Protein AF-A0A8J8J7H4-F1 (afdb_monomer_lite)

Radius of gyration: 26.04 Å; chains: 1; bounding box: 60×72×66 Å

Foldseek 3Di:
DDWDDDPFWIWDAPDPVQRQTQWIDTPPPVDDTGGDGDRPCVVPVDDDDDDFKDKDWDADDDDDDGDTDIDIAAAPVCVVVVLVVVVVVVVVVVVVPDPDPPPDDDDFKDKAKWFFAPVLQVLLLVLVVLVCFFFFDDWDWDWDCDPPDNVCRDGQKTWTWGAAPNKTKIWMKHADPPADPPDPDPNNTIMTMIMIGDDPPDDPVNVVVSVLVSLLVNQLSCVSSVGPVRIDDDVNRPRPRDFNDPLQNCSSQPALVNVCVLPVVLDDDPLLSVVSRSLNRGKQKLVNLCVSCVVVVHHSVVSVVSLVSCVVVQQWDWDDDPHMIIIGGHRDPPPPDPPPVLVVLQVVCCVPQVDGDDSLLSLLQVVLLRPLFFLVSSCVVVVHDSVVSVVSLVVCVVSVQWDWDDDDPTITIHGPDRD

pLDDT: mean 71.47, std 20.54, range [22.83, 97.12]

Structure (mmCIF, N/CA/C/O backbone):
data_AF-A0A8J8J7H4-F1
#
_entry.id   AF-A0A8J8J7H4-F1
#
loop_
_atom_site.group_PDB
_atom_site.id
_atom_site.type_symbol
_atom_site.label_atom_id
_atom_site.label_alt_id
_atom_site.label_comp_id
_atom_site.label_asym_id
_atom_site.label_entity_id
_atom_site.label_seq_id
_atom_site.pdbx_PDB_ins_code
_atom_site.Cartn_x
_atom_site.Cartn_y
_atom_site.Cartn_z
_atom_site.occupancy
_atom_site.B_iso_or_equiv
_atom_site.auth_seq_id
_atom_site.auth_comp_id
_atom_site.auth_asym_id
_atom_site.auth_atom_id
_atom_site.pdbx_PDB_model_num
ATOM 1 N N . MET A 1 1 ? -20.945 27.947 26.197 1.00 48.03 1 MET A N 1
ATOM 2 C CA . MET A 1 1 ? -19.488 28.148 26.385 1.00 48.03 1 MET A CA 1
ATOM 3 C C . MET A 1 1 ? -19.250 29.148 27.516 1.00 48.03 1 MET A C 1
ATOM 5 O O . MET A 1 1 ? -19.997 30.115 27.597 1.00 48.03 1 MET A O 1
ATOM 9 N N . LYS A 1 2 ? -18.273 28.926 28.411 1.00 40.16 2 LYS A N 1
ATOM 10 C CA . LYS A 1 2 ? -17.954 29.865 29.512 1.00 40.16 2 LYS A CA 1
ATOM 11 C C . LYS A 1 2 ? -16.448 30.134 29.540 1.00 40.16 2 LYS A C 1
ATOM 13 O O . LYS A 1 2 ? -15.663 29.190 29.526 1.00 40.16 2 LYS A O 1
ATOM 18 N N . VAL A 1 3 ? -16.054 31.405 29.573 1.00 42.56 3 VAL A N 1
ATOM 19 C CA . VAL A 1 3 ? -14.64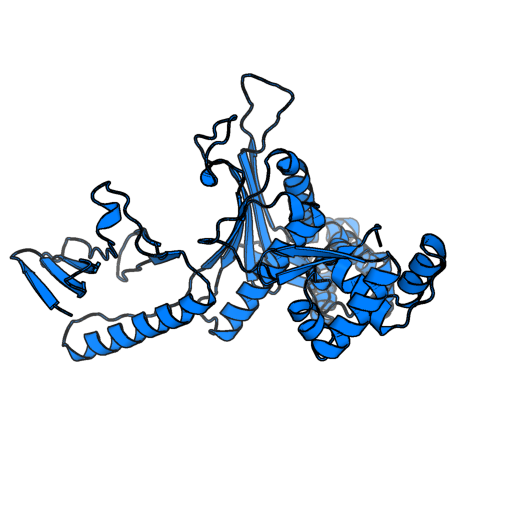9 31.827 29.680 1.00 42.56 3 VAL A CA 1
ATOM 20 C C . VAL A 1 3 ? -14.350 32.093 31.150 1.00 42.56 3 VAL A C 1
ATOM 22 O O . VAL A 1 3 ? -15.097 32.814 31.811 1.00 42.56 3 VAL A O 1
ATOM 25 N N . LYS A 1 4 ? -13.282 31.493 31.684 1.00 48.19 4 LYS A N 1
ATOM 26 C CA . LYS A 1 4 ? -12.795 31.791 33.037 1.00 48.19 4 LYS A CA 1
ATOM 27 C C . LYS A 1 4 ? -11.405 32.390 32.920 1.00 48.19 4 LYS A C 1
ATOM 29 O O . LYS A 1 4 ? -10.542 31.830 32.251 1.00 48.19 4 LYS A O 1
ATOM 34 N N . LYS A 1 5 ? -11.185 33.515 33.586 1.00 49.41 5 LYS A N 1
ATOM 35 C CA . LYS A 1 5 ? -9.886 34.180 33.661 1.00 49.41 5 LYS A CA 1
ATOM 36 C C . LYS A 1 5 ? -9.379 34.080 35.092 1.00 49.41 5 LYS A C 1
ATOM 38 O O . LYS A 1 5 ? -10.152 34.262 36.031 1.00 49.41 5 LYS A O 1
ATOM 43 N N . ASN A 1 6 ? -8.104 33.763 35.262 1.00 61.62 6 ASN A N 1
ATOM 44 C CA . ASN A 1 6 ? -7.393 34.074 36.498 1.00 61.62 6 ASN A CA 1
ATOM 45 C C . ASN A 1 6 ? -6.259 35.062 36.181 1.00 61.62 6 ASN A C 1
ATOM 47 O O . ASN A 1 6 ? -6.114 35.492 35.035 1.00 61.62 6 ASN A O 1
ATOM 51 N N . LYS A 1 7 ? -5.476 35.447 37.194 1.00 50.06 7 LYS A N 1
ATOM 52 C CA . LYS A 1 7 ? -4.425 36.468 37.048 1.00 50.06 7 LYS A CA 1
ATOM 53 C C . LYS A 1 7 ? -3.351 36.112 36.007 1.00 50.06 7 LYS A C 1
ATOM 55 O O . LYS A 1 7 ? -2.712 37.013 35.485 1.00 50.06 7 LYS A O 1
ATOM 60 N N . GLU A 1 8 ? -3.182 34.835 35.662 1.00 46.81 8 GLU A N 1
ATOM 61 C CA . GLU A 1 8 ? -2.065 34.365 34.829 1.00 46.81 8 GLU A CA 1
ATOM 62 C C . GLU A 1 8 ? -2.492 33.647 33.542 1.00 46.81 8 GLU A C 1
ATOM 64 O O . GLU A 1 8 ? -1.661 33.333 32.688 1.00 46.81 8 GLU A O 1
ATOM 69 N N . SER A 1 9 ? -3.766 33.292 33.394 1.00 48.88 9 SER A N 1
ATOM 70 C CA . SER A 1 9 ? -4.235 32.444 32.300 1.00 48.88 9 SER A CA 1
ATOM 71 C C . SER A 1 9 ? -5.705 32.680 31.982 1.00 48.88 9 SER A C 1
ATOM 73 O O . SER A 1 9 ? -6.533 32.959 32.855 1.00 48.88 9 SER A O 1
ATOM 75 N N . VAL A 1 10 ? -6.035 32.487 30.710 1.00 49.66 10 VAL A N 1
ATOM 76 C CA . VAL A 1 10 ? -7.415 32.425 30.231 1.00 49.66 10 VAL A CA 1
ATOM 77 C C . VAL A 1 10 ? -7.734 30.984 29.862 1.00 49.66 10 VAL A C 1
ATOM 79 O O . VAL A 1 10 ? -6.949 30.300 29.200 1.00 49.66 10 VAL A O 1
ATOM 82 N N . PHE A 1 11 ? -8.893 30.531 30.326 1.00 50.81 11 PHE A N 1
ATOM 83 C CA . PHE A 1 11 ? -9.411 29.191 30.116 1.00 50.81 11 PHE A CA 1
ATOM 84 C C . PHE A 1 11 ? -10.702 29.280 29.317 1.00 50.81 11 PHE A C 1
ATOM 86 O O . PHE A 1 11 ? -11.638 29.987 29.712 1.00 50.81 11 PHE A O 1
ATOM 93 N N . VAL A 1 12 ? -10.767 28.522 28.226 1.00 50.28 12 VAL A N 1
ATOM 94 C CA . VAL A 1 12 ? -11.982 28.411 27.421 1.00 50.28 12 VAL A CA 1
ATOM 95 C C . VAL A 1 12 ? -12.549 27.004 27.545 1.00 50.28 12 VAL A C 1
ATOM 97 O O . VAL A 1 12 ? -11.852 26.022 27.284 1.00 50.28 12 VAL A O 1
ATOM 100 N N . PHE A 1 13 ? -13.804 26.917 27.994 1.00 45.44 13 PHE A N 1
ATOM 101 C CA . PHE A 1 13 ? -14.497 25.657 28.253 1.00 45.44 13 PHE A CA 1
ATOM 102 C C . PHE A 1 13 ? -15.661 25.463 27.287 1.00 45.44 13 PHE A C 1
ATOM 104 O O . PHE A 1 13 ? -16.571 26.301 27.233 1.00 45.44 13 PHE A O 1
ATOM 111 N N . VAL A 1 14 ? -15.675 24.319 26.603 1.00 43.44 14 VAL A N 1
ATOM 112 C CA . VAL A 1 14 ? -16.756 23.929 25.682 1.00 43.44 14 VAL A CA 1
ATOM 113 C C . VAL A 1 14 ? -18.017 23.582 26.471 1.00 43.44 14 VAL A C 1
ATOM 115 O O . VAL A 1 14 ? -19.106 24.052 26.146 1.00 43.44 14 VAL A O 1
ATOM 118 N N . ASN A 1 15 ? -17.867 22.844 27.577 1.00 43.16 15 ASN A N 1
ATOM 119 C CA . ASN A 1 15 ? -18.976 22.428 28.430 1.00 43.16 15 ASN A CA 1
ATOM 120 C C . ASN A 1 15 ? -18.564 22.403 29.913 1.00 43.16 15 ASN A C 1
ATOM 122 O O . ASN A 1 15 ? -17.564 21.787 30.271 1.00 43.16 15 ASN A O 1
ATOM 126 N N . ARG A 1 16 ? -19.336 23.069 30.786 1.00 36.34 16 ARG A N 1
ATOM 127 C CA . ARG A 1 16 ? -19.045 23.177 32.230 1.00 36.34 16 ARG A CA 1
ATOM 128 C C . ARG A 1 16 ? -19.425 21.913 33.017 1.00 36.34 16 ARG A C 1
ATOM 130 O O . ARG A 1 16 ? -18.872 21.710 34.088 1.00 36.34 16 ARG A O 1
ATOM 137 N N . LYS A 1 17 ? -20.346 21.090 32.495 1.00 37.81 17 LYS A N 1
ATOM 138 C CA . LYS A 1 17 ? -20.783 19.826 33.114 1.00 37.81 17 LYS A CA 1
ATOM 139 C C . LYS A 1 17 ? -19.742 18.713 32.935 1.00 37.81 17 LYS A C 1
ATOM 141 O O . LYS A 1 17 ? -19.569 17.911 33.839 1.00 37.81 17 LYS A O 1
ATOM 146 N N . TYR A 1 18 ? -19.019 18.730 31.812 1.00 36.81 18 TYR A N 1
ATOM 147 C CA . TYR A 1 18 ? -17.993 17.736 31.448 1.00 36.81 18 TYR A CA 1
ATOM 148 C C . TYR A 1 18 ? -16.562 18.303 31.456 1.00 36.81 18 TYR A C 1
ATOM 150 O O . TYR A 1 18 ? -15.631 17.652 31.010 1.00 36.81 18 TYR A O 1
ATOM 158 N N . SER A 1 19 ? -16.384 19.548 31.917 1.00 38.97 19 SER A N 1
ATOM 159 C CA . SER A 1 19 ? -15.086 20.226 32.083 1.00 38.97 19 SER A CA 1
ATOM 160 C C . SER A 1 19 ? -14.122 20.140 30.888 1.00 38.97 19 SER A C 1
ATOM 162 O O . SER A 1 19 ? -12.905 20.189 31.067 1.00 38.97 19 SER A O 1
ATOM 164 N N . ILE A 1 20 ? -14.661 20.098 29.665 1.00 40.75 20 ILE A N 1
ATOM 165 C CA . ILE A 1 20 ? -13.872 20.026 28.432 1.00 40.75 20 ILE A CA 1
ATOM 166 C C . ILE A 1 20 ? -13.156 21.362 28.233 1.00 40.75 20 ILE A C 1
ATOM 168 O O . ILE A 1 20 ? -13.754 22.363 27.813 1.00 40.75 20 ILE A O 1
ATOM 172 N N . MET A 1 21 ? -11.872 21.377 28.578 1.00 42.34 21 MET A N 1
ATOM 173 C CA . MET A 1 21 ? -10.971 22.498 28.333 1.00 42.34 21 MET A CA 1
ATOM 174 C C . MET A 1 21 ? -10.587 22.487 26.855 1.00 42.34 21 MET A C 1
ATOM 176 O O . MET A 1 21 ? -10.309 21.440 26.299 1.00 42.34 21 MET A O 1
ATOM 180 N N . MET A 1 22 ? -10.627 23.632 26.188 1.00 47.56 22 MET A N 1
ATOM 181 C CA . MET A 1 22 ? -10.229 23.737 24.785 1.00 47.56 22 MET A CA 1
ATOM 182 C C . MET A 1 22 ? -8.764 24.131 24.709 1.00 47.56 22 MET A C 1
ATOM 184 O O . MET A 1 22 ? -7.915 23.399 24.212 1.00 47.56 22 MET A O 1
ATOM 188 N N . PHE A 1 23 ? -8.444 25.273 25.305 1.00 46.53 23 PHE A N 1
ATOM 189 C CA . PHE A 1 23 ? -7.079 25.726 25.452 1.00 46.53 23 PHE A CA 1
ATOM 190 C C . PHE A 1 23 ? -6.897 26.583 26.693 1.00 46.53 23 PHE A C 1
ATOM 192 O O . PHE A 1 23 ? -7.827 27.218 27.195 1.00 46.53 23 PHE A O 1
ATOM 199 N N . ARG A 1 24 ? -5.654 26.582 27.169 1.00 46.22 24 ARG A N 1
ATOM 200 C CA . ARG A 1 24 ? -5.117 27.490 28.168 1.00 46.22 24 ARG A CA 1
ATOM 201 C C . ARG A 1 24 ? -4.037 28.316 27.486 1.00 46.22 24 ARG A C 1
ATOM 203 O O . ARG A 1 24 ? -3.015 27.770 27.072 1.00 46.22 24 ARG A O 1
ATOM 210 N N . TYR A 1 25 ? -4.220 29.626 27.414 1.00 47.03 25 TYR A N 1
ATOM 211 C CA . TYR A 1 25 ? -3.122 30.516 27.048 1.00 47.03 25 TYR A CA 1
ATOM 212 C C . TYR A 1 25 ? -2.691 31.338 28.256 1.00 47.03 25 TYR A C 1
ATOM 214 O O . TYR A 1 25 ? -3.509 31.771 29.074 1.00 47.03 25 TYR A O 1
ATOM 222 N N . SER A 1 26 ? -1.374 31.455 28.399 1.00 47.66 26 SER A N 1
ATOM 223 C CA . SER A 1 26 ? -0.741 32.267 29.427 1.00 47.66 26 SER A CA 1
ATOM 224 C C . SER A 1 26 ? -0.899 33.741 29.065 1.00 47.66 26 SER A C 1
ATOM 226 O O . SER A 1 26 ? -0.747 34.107 27.904 1.00 47.66 26 SER A O 1
ATOM 228 N N . LEU A 1 27 ? -1.185 34.585 30.058 1.00 48.84 27 LEU A N 1
ATOM 229 C CA . LEU A 1 27 ? -1.113 36.042 29.892 1.00 48.84 27 LEU A CA 1
ATOM 230 C C . LEU A 1 27 ? 0.340 36.547 29.913 1.00 48.84 27 LEU A C 1
ATOM 232 O O . LEU A 1 27 ? 0.618 37.649 29.452 1.00 48.84 27 LEU A O 1
ATOM 236 N N . ASN A 1 28 ? 1.271 35.733 30.417 1.00 47.34 28 ASN A N 1
ATOM 237 C CA . ASN A 1 28 ? 2.705 35.957 30.271 1.00 47.34 28 ASN A CA 1
ATOM 238 C C . ASN A 1 28 ? 3.139 35.511 28.861 1.00 47.34 28 ASN A C 1
ATOM 240 O O . ASN A 1 28 ? 3.013 34.323 28.541 1.00 47.34 28 ASN A O 1
ATOM 244 N N . LYS A 1 29 ? 3.623 36.475 28.061 1.00 42.38 29 LYS A N 1
ATOM 245 C CA . LYS A 1 29 ? 3.991 36.344 26.639 1.00 42.38 29 LYS A CA 1
ATOM 246 C C . LYS A 1 29 ? 5.173 35.398 26.385 1.00 42.38 29 LYS A C 1
ATOM 248 O O . LYS A 1 29 ? 5.274 34.861 25.288 1.00 42.38 29 LYS A O 1
ATOM 253 N N . ASP A 1 30 ? 5.987 35.122 27.401 1.00 39.78 30 ASP A N 1
ATOM 254 C CA . ASP A 1 30 ? 7.156 34.236 27.299 1.00 39.78 30 ASP A CA 1
ATOM 255 C C . ASP A 1 30 ? 6.811 32.766 27.580 1.00 39.78 30 ASP A C 1
ATOM 257 O O . ASP A 1 30 ? 7.657 31.874 27.488 1.00 39.78 30 ASP A O 1
ATOM 261 N N . LYS A 1 31 ? 5.553 32.479 27.940 1.00 35.41 31 LYS A N 1
ATOM 262 C CA . LYS A 1 31 ? 5.085 31.121 28.229 1.00 35.41 31 LYS A CA 1
ATOM 263 C C . LYS A 1 31 ? 4.239 30.580 27.072 1.00 35.41 31 LYS A C 1
ATOM 265 O O . LYS A 1 31 ? 3.327 31.256 26.599 1.00 35.41 31 LYS A O 1
ATOM 270 N N . PRO A 1 32 ? 4.470 29.326 26.644 1.00 35.31 32 PRO A N 1
ATOM 271 C CA . PRO A 1 32 ? 3.792 28.758 25.486 1.00 35.31 32 PRO A CA 1
ATOM 272 C C . PRO A 1 32 ? 2.288 28.605 25.724 1.00 35.31 32 PRO A C 1
ATOM 274 O O . PRO A 1 32 ? 1.855 28.207 26.809 1.00 35.31 32 PRO A O 1
ATOM 277 N N . VAL A 1 33 ? 1.496 28.817 24.673 1.00 36.56 33 VAL A N 1
ATOM 278 C CA . VAL A 1 33 ? 0.073 28.459 24.654 1.00 36.56 33 VAL A CA 1
ATOM 279 C C . VAL A 1 33 ? -0.060 26.938 24.762 1.00 36.56 33 VAL A C 1
ATOM 281 O O . VAL A 1 33 ? 0.607 26.181 24.055 1.00 36.56 33 VAL A O 1
ATOM 284 N N . ILE A 1 34 ? -0.897 26.472 25.688 1.00 36.41 34 ILE A N 1
ATOM 285 C CA . ILE A 1 34 ? -1.133 25.052 25.938 1.00 36.41 34 ILE A CA 1
ATOM 286 C C . ILE A 1 34 ? -2.594 24.748 25.611 1.00 36.41 34 ILE A C 1
ATOM 288 O O . ILE A 1 34 ? -3.489 24.950 26.428 1.00 36.41 34 ILE A O 1
ATOM 292 N N . ILE A 1 35 ? -2.843 24.213 24.420 1.00 38.66 35 ILE A N 1
ATOM 293 C CA . ILE A 1 35 ? -4.149 23.643 24.072 1.00 38.66 35 ILE A CA 1
ATOM 294 C C . ILE A 1 35 ? -4.233 22.258 24.720 1.00 38.66 35 ILE A C 1
ATOM 296 O O . ILE A 1 35 ? -3.290 21.477 24.608 1.00 38.66 35 ILE A O 1
ATOM 300 N N . ARG A 1 36 ? -5.300 21.990 25.480 1.00 35.72 36 ARG A N 1
ATOM 301 C CA . ARG A 1 36 ? -5.534 20.742 26.229 1.00 35.72 36 ARG A CA 1
ATOM 302 C C . ARG A 1 36 ? -7.020 20.436 26.191 1.00 35.72 36 ARG A C 1
ATOM 304 O O . ARG A 1 36 ? -7.745 20.995 26.998 1.00 35.72 36 ARG A O 1
ATOM 311 N N . PHE A 1 37 ? -7.414 19.530 25.302 1.00 38.38 37 PHE A N 1
ATOM 312 C CA . PHE A 1 37 ? -8.692 18.831 25.342 1.00 38.38 37 PHE A CA 1
ATOM 313 C C . PHE A 1 37 ? -8.572 17.740 26.397 1.00 38.38 37 PHE A C 1
ATOM 315 O O . PHE A 1 37 ? -7.975 16.696 26.157 1.00 38.38 37 PHE A O 1
ATOM 322 N N . LEU A 1 38 ? -9.031 18.049 27.605 1.00 32.66 38 LEU A N 1
ATOM 323 C CA . LEU A 1 38 ? -9.126 17.086 28.693 1.00 32.66 38 LEU A CA 1
ATOM 324 C C . LEU A 1 38 ? -10.594 16.715 28.846 1.00 32.66 38 LEU A C 1
ATOM 326 O O . LEU A 1 38 ? -11.408 17.588 29.141 1.00 32.66 38 LEU A O 1
ATOM 330 N N . ASP A 1 39 ? -10.903 15.437 28.663 1.00 33.41 39 ASP A N 1
ATOM 331 C CA . ASP A 1 39 ? -12.019 14.845 29.386 1.00 33.41 39 ASP A CA 1
ATOM 332 C C . ASP A 1 39 ? -11.537 14.564 30.820 1.00 33.41 39 ASP A C 1
ATOM 334 O O . ASP A 1 39 ? -10.428 14.055 31.034 1.00 33.41 39 ASP A O 1
ATOM 338 N N . THR A 1 40 ? -12.316 14.978 31.816 1.00 32.53 40 THR A N 1
ATOM 339 C CA . THR A 1 40 ? -11.938 14.925 33.236 1.00 32.53 40 THR A CA 1
ATOM 340 C C . THR A 1 40 ? -11.743 13.512 33.783 1.00 32.53 40 THR A C 1
ATOM 342 O O . THR A 1 40 ? -11.074 13.352 34.810 1.00 32.53 40 THR A O 1
ATOM 345 N N . ASP A 1 41 ? -12.209 12.485 33.079 1.00 33.03 41 ASP A N 1
ATOM 346 C CA . ASP A 1 41 ? -12.069 11.097 33.530 1.00 33.03 41 ASP A CA 1
ATOM 347 C C . ASP A 1 41 ? -10.641 10.551 33.366 1.00 33.03 41 ASP A C 1
ATOM 349 O O . ASP A 1 41 ? -10.241 9.612 34.056 1.00 33.03 41 ASP A O 1
ATOM 353 N N . PHE A 1 42 ? -9.807 11.192 32.537 1.00 30.48 42 PHE A N 1
ATOM 354 C CA . PHE A 1 42 ? -8.408 10.786 32.366 1.00 30.48 42 PHE A CA 1
ATOM 355 C C . PHE A 1 42 ? -7.482 11.335 33.467 1.00 30.48 42 PHE A C 1
ATOM 357 O O . PHE A 1 42 ? -6.431 10.761 33.743 1.00 30.48 42 PHE A O 1
ATOM 364 N N . ALA A 1 43 ? -7.862 12.440 34.121 1.00 29.78 43 ALA A N 1
ATOM 365 C CA . ALA A 1 43 ? -7.029 13.108 35.125 1.00 29.78 43 ALA A CA 1
ATOM 366 C C . ALA A 1 43 ? -7.229 12.577 36.556 1.00 29.78 43 ALA A C 1
ATOM 368 O O . ALA A 1 43 ? -6.415 12.873 37.428 1.00 29.78 43 ALA A O 1
ATOM 369 N N . THR A 1 44 ? -8.295 11.811 36.814 1.00 29.86 44 THR A N 1
ATOM 370 C CA . THR A 1 44 ? -8.695 11.418 38.180 1.00 29.86 44 THR A CA 1
ATOM 371 C C . THR A 1 44 ? -8.693 9.910 38.443 1.00 29.86 44 THR A C 1
ATOM 373 O O . THR A 1 44 ? -9.026 9.485 39.547 1.00 29.86 44 THR A O 1
ATOM 376 N N . GLY A 1 45 ? -8.283 9.079 37.476 1.00 31.45 45 GLY A N 1
ATOM 377 C CA . GLY A 1 45 ? -8.074 7.640 37.693 1.00 31.45 45 GLY A CA 1
ATOM 378 C C . GLY A 1 45 ? -9.335 6.832 38.029 1.00 31.45 45 GLY A C 1
ATOM 379 O O . GLY A 1 45 ? -9.224 5.663 38.390 1.00 31.45 45 GLY A O 1
ATOM 380 N N . LYS A 1 46 ? -10.537 7.404 37.899 1.00 25.03 46 LYS A N 1
ATOM 381 C CA . LYS A 1 46 ? -11.799 6.691 38.128 1.00 25.03 46 LYS A CA 1
ATOM 382 C C . LYS A 1 46 ? -12.482 6.405 36.796 1.00 25.03 46 LYS A C 1
ATOM 384 O O . LYS A 1 46 ? -13.174 7.247 36.242 1.00 25.03 46 LYS A O 1
ATOM 389 N N . ARG A 1 47 ? -12.290 5.177 36.301 1.00 32.97 47 ARG A N 1
ATOM 390 C CA . ARG A 1 47 ? -13.044 4.601 35.179 1.00 32.97 47 ARG A CA 1
ATOM 391 C C . ARG A 1 47 ? -14.535 4.574 35.529 1.00 32.97 47 ARG A C 1
ATOM 393 O O . ARG A 1 47 ? -14.967 3.698 36.274 1.00 32.97 47 ARG A O 1
ATOM 400 N N . LYS A 1 48 ? -15.323 5.476 34.950 1.00 22.83 48 LYS A N 1
ATOM 401 C CA . LYS A 1 48 ? -16.727 5.204 34.635 1.00 22.83 48 LYS A CA 1
ATOM 402 C C . LYS A 1 48 ? -17.011 5.690 33.221 1.00 22.83 48 LYS A C 1
ATOM 404 O O . LYS A 1 48 ? -16.768 6.833 32.880 1.00 22.83 48 LYS A O 1
ATOM 409 N N . SER A 1 49 ? -17.461 4.741 32.416 1.00 28.81 49 SER A N 1
ATOM 410 C CA . SER A 1 49 ? -17.836 4.841 31.013 1.00 28.81 49 SER A CA 1
ATOM 411 C C . SER A 1 49 ? -18.694 6.070 30.696 1.00 28.81 49 SER A C 1
ATOM 413 O O . SER A 1 49 ? -19.860 6.131 31.091 1.00 28.81 49 SER A O 1
ATOM 415 N N . ILE A 1 50 ? -18.139 6.980 29.901 1.00 26.91 50 ILE A N 1
ATOM 416 C CA . ILE A 1 50 ? -18.892 7.797 28.950 1.00 26.91 50 ILE A CA 1
ATOM 417 C C . ILE A 1 50 ? -18.351 7.453 27.560 1.00 26.91 50 ILE A C 1
ATOM 419 O O . ILE A 1 50 ? -17.147 7.317 27.348 1.00 26.91 50 ILE A O 1
ATOM 423 N N . GLU A 1 51 ? -19.276 7.223 26.641 1.00 29.48 51 GLU A N 1
ATOM 424 C CA . GLU A 1 51 ? -19.074 6.689 25.301 1.00 29.48 51 GLU A CA 1
ATOM 425 C C . GLU A 1 51 ? -18.041 7.481 24.464 1.00 29.48 51 GLU A C 1
ATOM 427 O O . GLU A 1 51 ? -18.304 8.543 23.905 1.00 29.48 51 GLU A O 1
ATOM 432 N N . ASN A 1 52 ? -16.864 6.865 24.331 1.00 32.66 52 ASN A N 1
ATOM 433 C CA . ASN A 1 52 ? -16.125 6.630 23.086 1.00 32.66 52 ASN A CA 1
ATOM 434 C C . ASN A 1 52 ? -15.651 7.829 22.251 1.00 32.66 52 ASN A C 1
ATOM 436 O O . ASN A 1 52 ? -15.854 7.829 21.040 1.00 32.66 52 ASN A O 1
ATOM 440 N N . ASN A 1 53 ? -14.936 8.795 22.836 1.00 33.31 53 ASN A N 1
ATOM 441 C CA . ASN A 1 53 ? -14.020 9.657 22.072 1.00 33.31 53 ASN A CA 1
ATOM 442 C C . ASN A 1 53 ? -12.815 10.063 22.935 1.00 33.31 53 ASN A C 1
ATOM 444 O O . ASN A 1 53 ? -12.973 10.789 23.911 1.00 33.31 53 ASN A O 1
ATOM 448 N N . VAL A 1 54 ? -11.601 9.643 22.564 1.00 33.94 54 VAL A N 1
ATOM 449 C CA . VAL A 1 54 ? -10.365 10.041 23.265 1.00 33.94 54 VAL A CA 1
ATOM 450 C C . VAL A 1 54 ? -9.580 11.014 22.387 1.00 33.94 54 VAL A C 1
ATOM 452 O O . VAL A 1 54 ? -9.235 10.695 21.250 1.00 33.94 54 VAL A O 1
ATOM 455 N N . ILE A 1 55 ? -9.276 12.203 22.914 1.00 34.28 55 ILE A N 1
ATOM 456 C CA . ILE A 1 55 ? -8.427 13.208 22.255 1.00 34.28 55 ILE A CA 1
ATOM 457 C C . ILE A 1 55 ? -7.109 13.315 23.022 1.00 34.28 55 ILE A C 1
ATOM 459 O O . ILE A 1 55 ? -7.103 13.508 24.233 1.00 34.28 55 ILE A O 1
ATOM 463 N N . THR A 1 56 ? -5.974 13.203 22.331 1.00 33.00 56 THR A N 1
ATOM 464 C CA . THR A 1 56 ? -4.634 13.361 22.927 1.00 33.00 56 THR A CA 1
ATOM 465 C C . THR A 1 56 ? -3.839 14.417 22.162 1.00 33.00 56 THR A C 1
ATOM 467 O O . THR A 1 56 ? -3.758 14.374 20.938 1.00 33.00 56 THR A O 1
ATOM 470 N N . ILE A 1 57 ? -3.219 15.372 22.859 1.00 34.88 57 ILE A N 1
ATOM 471 C CA . ILE A 1 57 ? -2.462 16.474 22.237 1.00 34.88 57 ILE A CA 1
ATOM 472 C C . ILE A 1 57 ? -0.969 16.294 22.495 1.00 34.88 57 ILE A C 1
ATOM 474 O O . ILE A 1 57 ? -0.545 16.130 23.638 1.00 34.88 57 ILE A O 1
ATOM 478 N N . SER A 1 58 ? -0.167 16.393 21.437 1.00 32.44 58 SER A N 1
ATOM 479 C CA . SER A 1 58 ? 1.300 16.358 21.486 1.00 32.44 58 SER A CA 1
ATOM 480 C C . SER A 1 58 ? 1.891 17.679 20.965 1.00 32.44 58 SER A C 1
ATOM 482 O O . SER A 1 58 ? 1.447 18.188 19.936 1.00 32.44 58 SER A O 1
ATOM 484 N N . LYS A 1 59 ? 2.875 18.250 21.681 1.00 31.61 59 LYS A N 1
ATOM 485 C CA . LYS A 1 59 ? 3.570 19.522 21.358 1.00 31.61 59 LYS A CA 1
ATOM 486 C C . LYS A 1 59 ? 4.773 19.314 20.421 1.00 31.61 59 LYS A C 1
ATOM 488 O O . LYS A 1 59 ? 5.479 18.327 20.591 1.00 31.61 59 LYS A O 1
ATOM 493 N N . VAL A 1 60 ? 5.077 20.297 19.557 1.00 29.20 60 VAL A N 1
ATOM 494 C CA . VAL A 1 60 ? 6.396 20.498 18.899 1.00 29.20 60 VAL A CA 1
ATOM 495 C C . VAL A 1 60 ? 6.722 22.015 18.815 1.00 29.20 60 VAL A C 1
ATOM 497 O O . VAL A 1 60 ? 5.802 22.828 18.821 1.00 29.20 60 VAL A O 1
ATOM 500 N N . TYR A 1 61 ? 8.016 22.377 18.836 1.00 30.97 61 TYR A N 1
ATOM 501 C CA . TYR A 1 61 ? 8.614 23.703 19.135 1.00 30.97 61 TYR A CA 1
ATOM 502 C C . TYR A 1 61 ? 8.671 24.750 17.975 1.00 30.97 61 TYR A C 1
ATOM 504 O O . TYR A 1 61 ? 8.211 24.491 16.870 1.00 30.97 61 TYR A O 1
ATOM 512 N N . THR A 1 62 ? 9.207 25.938 18.318 1.00 38.78 62 THR A N 1
ATOM 513 C CA . THR A 1 62 ? 9.036 27.366 17.904 1.00 38.78 62 THR A CA 1
ATOM 514 C C . THR A 1 62 ? 9.739 27.815 16.587 1.00 38.78 62 THR A C 1
ATOM 516 O O . THR A 1 62 ? 10.527 27.051 16.051 1.00 38.78 62 THR A O 1
ATOM 519 N N . THR A 1 63 ? 9.470 28.973 15.930 1.00 31.55 63 THR A N 1
ATOM 520 C CA . THR A 1 63 ? 9.853 30.368 16.320 1.00 31.55 63 THR A CA 1
ATOM 521 C C . THR A 1 63 ? 8.982 31.543 15.803 1.00 31.55 63 THR A C 1
ATOM 523 O O . THR A 1 63 ? 9.127 32.636 16.333 1.00 31.55 63 THR A O 1
ATOM 526 N N . GLN A 1 64 ? 8.046 31.384 14.859 1.00 38.12 64 GLN A N 1
ATOM 527 C CA . GLN A 1 64 ? 7.102 32.465 14.448 1.00 38.12 64 GLN A CA 1
ATOM 528 C C . GLN A 1 64 ? 5.683 31.964 14.104 1.00 38.12 64 GLN A C 1
ATOM 530 O O . GLN A 1 64 ? 4.772 32.749 13.853 1.00 38.12 64 GLN A O 1
ATOM 535 N N . LYS A 1 65 ? 5.471 30.643 14.114 1.00 38.44 65 LYS A N 1
ATOM 536 C CA . LYS A 1 65 ? 4.185 29.982 13.858 1.00 38.44 65 LYS A CA 1
ATOM 537 C C . LYS A 1 65 ? 3.994 28.883 14.900 1.00 38.44 65 LYS A C 1
ATOM 539 O O . LYS A 1 65 ? 4.884 28.059 15.091 1.00 38.44 65 LYS A O 1
ATOM 544 N N . THR A 1 66 ? 2.848 28.871 15.579 1.00 41.34 66 THR A N 1
ATOM 545 C CA . THR A 1 66 ? 2.502 27.809 16.537 1.00 41.34 66 THR A CA 1
ATOM 546 C C . THR A 1 66 ? 1.739 26.711 15.802 1.00 41.34 66 THR A C 1
ATOM 548 O O . THR A 1 66 ? 0.656 26.966 15.282 1.00 41.34 66 THR A O 1
ATOM 551 N N . VAL A 1 67 ? 2.286 25.492 15.760 1.00 41.19 67 VAL A N 1
ATOM 552 C CA . VAL A 1 67 ? 1.604 24.314 15.199 1.00 41.19 67 VAL A CA 1
ATOM 553 C C . VAL A 1 67 ? 1.040 23.474 16.337 1.00 41.19 67 VAL A C 1
ATOM 555 O O . VAL A 1 67 ? 1.747 23.123 17.281 1.00 41.19 67 VAL A O 1
ATOM 558 N N . ILE A 1 68 ? -0.247 23.145 16.252 1.00 49.25 68 ILE A N 1
ATOM 559 C CA . ILE A 1 68 ? -0.977 22.429 17.301 1.00 49.25 68 ILE A CA 1
ATOM 560 C C . ILE A 1 68 ? -1.536 21.159 16.678 1.00 49.25 68 ILE A C 1
ATOM 562 O O . ILE A 1 68 ? -2.339 21.222 15.752 1.00 49.25 68 ILE A O 1
ATOM 566 N N . THR A 1 69 ? -1.089 20.004 17.172 1.00 48.47 69 THR A N 1
ATOM 567 C CA . THR A 1 69 ? -1.555 18.700 16.685 1.00 48.47 69 THR A CA 1
ATOM 568 C C . THR A 1 69 ? -2.598 18.142 17.639 1.00 48.47 69 THR A C 1
ATOM 570 O O . THR A 1 69 ? -2.314 17.917 18.817 1.00 48.47 69 THR A O 1
ATOM 573 N N . VAL A 1 70 ? -3.798 17.896 17.121 1.00 52.03 70 VAL A N 1
ATOM 574 C CA . VAL A 1 70 ? -4.892 17.252 17.849 1.00 52.03 70 VAL A CA 1
ATOM 575 C C . VAL A 1 70 ? -4.995 15.818 17.342 1.00 52.03 70 VAL A C 1
ATOM 577 O O . VAL A 1 70 ? -5.305 15.610 16.172 1.00 52.03 70 VAL A O 1
ATOM 580 N N . ASN A 1 71 ? -4.712 14.829 18.194 1.00 53.09 71 ASN A N 1
ATOM 581 C CA . ASN A 1 71 ? -4.984 13.431 17.860 1.00 53.09 71 ASN A CA 1
ATOM 582 C C . ASN A 1 71 ? -6.389 13.092 18.346 1.00 53.09 71 ASN A C 1
ATOM 584 O O . ASN A 1 71 ? -6.700 13.314 19.516 1.00 53.09 71 ASN A O 1
ATOM 588 N N . TRP A 1 72 ? -7.212 12.550 17.459 1.00 54.91 72 TRP A N 1
ATOM 589 C CA . TRP A 1 72 ? -8.571 12.124 17.757 1.00 54.91 72 TRP A CA 1
ATOM 590 C C . TRP A 1 72 ? -8.715 10.632 17.460 1.00 54.91 72 TRP A C 1
ATOM 592 O O . TRP A 1 72 ? -8.339 10.182 16.378 1.00 54.91 72 TRP A O 1
ATOM 602 N N . ALA A 1 73 ? -9.233 9.878 18.428 1.00 53.34 73 ALA A N 1
ATOM 603 C CA . ALA A 1 73 ? -9.562 8.468 18.279 1.00 53.34 73 ALA A CA 1
ATOM 604 C C . ALA A 1 73 ? -11.083 8.305 18.156 1.00 53.34 73 ALA A C 1
ATOM 606 O O . ALA A 1 73 ? -11.816 8.566 19.112 1.00 53.34 73 ALA A O 1
ATOM 607 N N . GLY A 1 74 ? -11.538 7.866 16.982 1.00 53.50 74 GLY A N 1
ATOM 608 C CA . GLY A 1 74 ? -12.937 7.577 16.675 1.00 53.50 74 GLY A CA 1
ATOM 609 C C . GLY A 1 74 ? -13.133 7.198 15.200 1.00 53.50 74 GLY A C 1
ATOM 610 O O . GLY A 1 74 ? -12.167 7.046 14.452 1.00 53.50 74 GLY A O 1
ATOM 611 N N . LYS A 1 75 ? -14.390 7.027 14.769 1.00 54.38 75 LYS A N 1
ATOM 612 C CA . LYS A 1 75 ? -14.743 6.651 13.384 1.00 54.38 75 LYS A CA 1
ATOM 613 C C . LYS A 1 75 ? -14.436 7.766 12.379 1.00 54.38 75 LYS A C 1
ATOM 615 O O . LYS A 1 75 ? -14.994 8.851 12.497 1.00 54.38 75 LYS A O 1
ATOM 620 N N . PHE A 1 76 ? -13.617 7.502 11.363 1.00 54.91 76 PHE A N 1
ATOM 621 C CA . PHE A 1 76 ? -13.163 8.505 10.385 1.00 54.91 76 PHE A CA 1
ATOM 622 C C . PHE A 1 76 ? -14.279 9.390 9.799 1.00 54.91 76 PHE A C 1
ATOM 624 O O . PHE A 1 76 ? -14.070 10.581 9.590 1.00 54.91 76 PHE A O 1
ATOM 631 N N . GLU A 1 77 ? -15.483 8.854 9.606 1.00 56.62 77 GLU A N 1
ATOM 632 C CA . GLU A 1 77 ? -16.645 9.588 9.099 1.00 56.62 77 GLU A CA 1
ATOM 633 C C . GLU A 1 77 ? -16.999 10.812 9.972 1.00 56.62 77 GLU A C 1
ATOM 635 O O . GLU A 1 77 ? -17.397 11.848 9.445 1.00 56.62 77 GLU A O 1
ATOM 640 N N . ARG A 1 78 ? -16.757 10.742 11.290 1.00 56.94 78 ARG A N 1
ATOM 641 C CA . ARG A 1 78 ? -16.964 11.854 12.239 1.00 56.94 78 ARG A CA 1
ATOM 642 C C . ARG A 1 78 ? -15.768 12.807 12.330 1.00 56.94 78 ARG A C 1
ATOM 644 O O . ARG A 1 78 ? -15.889 13.886 12.905 1.00 56.94 78 ARG A O 1
ATOM 651 N N . ALA A 1 79 ? -14.616 12.452 11.757 1.00 56.59 79 ALA A N 1
ATOM 652 C CA . ALA A 1 79 ? -13.449 13.335 11.733 1.00 56.59 79 ALA A CA 1
ATOM 653 C C . ALA A 1 79 ? -13.713 14.591 10.885 1.00 56.59 79 ALA A C 1
ATOM 655 O O . ALA A 1 79 ? -13.212 15.667 11.205 1.00 56.59 79 ALA A O 1
ATOM 656 N N . PHE A 1 80 ? -14.538 14.477 9.839 1.00 59.06 80 PHE A N 1
ATOM 657 C CA . PHE A 1 80 ? -14.953 15.617 9.017 1.00 59.06 80 PHE A CA 1
ATOM 658 C C . PHE A 1 80 ? -15.894 16.565 9.759 1.00 59.06 80 PHE A C 1
ATOM 660 O O . PHE A 1 80 ? -15.710 17.777 9.683 1.00 59.06 80 PHE A O 1
ATOM 667 N N . GLU A 1 81 ? -16.841 16.025 10.531 1.00 60.59 81 GLU A N 1
ATOM 668 C CA . GLU A 1 81 ? -17.687 16.821 11.429 1.00 60.59 81 GLU A CA 1
ATOM 669 C C . GLU A 1 81 ? -16.820 17.578 12.441 1.00 60.59 81 GLU A C 1
ATOM 671 O O . GLU A 1 81 ? -17.005 18.773 12.653 1.00 60.59 81 GLU A O 1
ATOM 676 N N . LEU A 1 82 ? -15.810 16.911 13.010 1.00 58.84 82 LEU A N 1
ATOM 677 C CA . LEU A 1 82 ? -14.870 17.532 13.940 1.00 58.84 82 LEU A CA 1
ATOM 678 C C . LEU A 1 82 ? -14.043 18.644 13.277 1.00 58.84 82 LEU A C 1
ATOM 680 O O . LEU A 1 82 ? -13.861 19.699 13.878 1.00 58.84 82 LEU A O 1
ATOM 684 N N . LEU A 1 83 ? -13.555 18.435 12.050 1.00 60.59 83 LEU A N 1
ATOM 685 C CA . LEU A 1 83 ? -12.838 19.466 11.290 1.00 60.59 83 LEU A CA 1
ATOM 686 C C . LEU A 1 83 ? -13.721 20.692 11.034 1.00 60.59 83 LEU A C 1
ATOM 688 O O . LEU A 1 83 ? -13.252 21.816 11.218 1.00 60.59 83 LEU A O 1
ATOM 692 N N . GLN A 1 84 ? -14.987 20.479 10.671 1.00 60.72 84 GLN A N 1
ATOM 693 C CA . GLN A 1 84 ? -15.947 21.559 10.457 1.00 60.72 84 GLN A CA 1
ATOM 694 C C . GLN A 1 84 ? -16.241 22.314 11.758 1.00 60.72 84 GLN A C 1
ATOM 696 O O . GLN A 1 84 ? -16.140 23.535 11.788 1.00 60.72 84 GLN A O 1
ATOM 701 N N . ILE A 1 85 ? -16.493 21.598 12.860 1.00 59.66 85 ILE A N 1
ATOM 702 C CA . ILE A 1 85 ? -16.690 22.196 14.189 1.00 59.66 85 ILE A CA 1
ATOM 703 C C . ILE A 1 85 ? -15.479 23.052 14.573 1.00 59.66 85 ILE A C 1
ATOM 705 O O . ILE A 1 85 ? -15.634 24.193 15.001 1.00 59.66 85 ILE A O 1
ATOM 709 N N . LEU A 1 86 ? -14.259 22.537 14.392 1.00 59.00 86 LEU A N 1
ATOM 710 C CA . LEU A 1 86 ? -13.038 23.289 14.684 1.00 59.00 86 LEU A CA 1
ATOM 711 C C . LEU A 1 86 ? -12.930 24.552 13.819 1.00 59.00 86 LEU A C 1
ATOM 713 O O . LEU A 1 86 ? -12.544 25.604 14.330 1.00 59.00 86 LEU A O 1
ATOM 717 N N . HIS A 1 87 ? -13.292 24.467 12.538 1.00 60.84 87 HIS A N 1
ATOM 718 C CA . HIS A 1 87 ? -13.296 25.602 11.620 1.00 60.84 87 HIS A CA 1
ATOM 719 C C . HIS A 1 87 ? -14.318 26.678 12.022 1.00 60.84 87 HIS A C 1
ATOM 721 O O . HIS A 1 87 ? -13.959 27.850 12.156 1.00 60.84 87 HIS A O 1
ATOM 727 N N . ASP A 1 88 ? -15.562 26.286 12.290 1.00 57.47 88 ASP A N 1
ATOM 728 C CA . ASP A 1 88 ? -16.650 27.199 12.657 1.00 57.47 88 ASP A CA 1
ATOM 729 C C . ASP A 1 88 ? -16.367 27.910 13.983 1.00 57.47 88 ASP A C 1
ATOM 731 O O . ASP A 1 88 ? -16.544 29.125 14.104 1.00 57.47 88 ASP A O 1
ATOM 735 N N . MET A 1 89 ? -15.822 27.181 14.960 1.00 54.22 89 MET A N 1
ATOM 736 C CA . MET A 1 89 ? -15.402 27.759 16.236 1.00 54.22 89 MET A CA 1
ATOM 737 C C . MET A 1 89 ? -14.314 28.820 16.047 1.00 54.22 89 MET A C 1
ATOM 739 O O . MET A 1 89 ? -14.338 29.856 16.706 1.00 54.22 89 MET A O 1
ATOM 743 N N . ILE A 1 90 ? -13.365 28.599 15.136 1.00 54.12 90 ILE A N 1
ATOM 744 C CA . ILE A 1 90 ? -12.281 29.547 14.849 1.00 54.12 90 ILE A CA 1
ATOM 745 C C . ILE A 1 90 ? -12.801 30.832 14.202 1.00 54.12 90 ILE A C 1
ATOM 747 O O . ILE A 1 90 ? -12.358 31.925 14.570 1.00 54.12 90 ILE A O 1
ATOM 751 N N . LEU A 1 91 ? -13.766 30.723 13.288 1.00 55.62 91 LEU A N 1
ATOM 752 C CA . LEU A 1 91 ? -14.445 31.889 12.721 1.00 55.62 91 LEU A CA 1
ATOM 753 C C . LEU A 1 91 ? -15.188 32.689 13.797 1.00 55.62 91 LEU A C 1
ATOM 755 O O . LEU A 1 91 ? -15.175 33.919 13.765 1.00 55.62 91 LEU A O 1
ATOM 759 N N . GLU A 1 92 ? -15.786 32.014 14.779 1.00 53.84 92 GLU A N 1
ATOM 760 C CA . GLU A 1 92 ? -16.419 32.671 15.924 1.00 53.84 92 GLU A CA 1
ATOM 761 C C . GLU A 1 92 ? -15.401 33.422 16.803 1.00 53.84 92 GLU A C 1
ATOM 763 O O . GLU A 1 92 ? -15.691 34.526 17.264 1.00 53.84 92 GLU A O 1
ATOM 768 N N . TYR A 1 93 ? -14.190 32.887 17.001 1.00 48.81 93 TYR A N 1
ATOM 769 C CA . TYR A 1 93 ? -13.134 33.571 17.764 1.00 48.81 93 TYR A CA 1
ATOM 770 C C . TYR A 1 93 ? -12.574 34.808 17.059 1.00 48.81 93 TYR A C 1
ATOM 772 O O . TYR A 1 93 ? -12.324 35.805 17.736 1.00 48.81 93 TYR A O 1
ATOM 780 N N . LYS A 1 94 ? -12.433 34.789 15.724 1.00 49.00 94 LYS A N 1
ATOM 781 C CA . LYS A 1 94 ? -12.025 35.981 14.953 1.00 49.00 94 LYS A CA 1
ATOM 782 C C . LYS A 1 94 ? -12.988 37.156 15.149 1.00 49.00 94 LYS A C 1
ATOM 784 O O . LYS A 1 94 ? -12.554 38.298 15.153 1.00 49.00 94 LYS A O 1
ATOM 789 N N . LYS A 1 95 ? -14.281 36.882 15.364 1.00 53.62 95 LYS A N 1
ATOM 790 C CA . LYS A 1 95 ? -15.303 37.910 15.643 1.00 53.62 95 LYS A CA 1
ATOM 791 C C . LYS A 1 95 ? -15.206 38.513 17.051 1.00 53.62 95 LYS A C 1
ATOM 793 O O . LYS A 1 95 ? -15.878 39.499 17.324 1.00 53.62 95 LYS A O 1
ATOM 798 N N . ARG A 1 96 ? -14.428 37.914 17.961 1.00 46.28 96 ARG A N 1
ATOM 799 C CA . ARG A 1 96 ? -14.333 38.304 19.381 1.00 46.28 96 ARG A CA 1
ATOM 800 C C . ARG A 1 96 ? -13.050 39.075 19.721 1.00 46.28 96 ARG A C 1
ATOM 802 O O . ARG A 1 96 ? -12.672 39.104 20.889 1.00 46.28 96 ARG A O 1
ATOM 809 N N . ASP A 1 97 ? -12.387 39.659 18.720 1.00 43.47 97 ASP A N 1
ATOM 810 C CA . ASP A 1 97 ? -11.183 40.499 18.872 1.00 43.47 97 ASP A CA 1
ATOM 811 C C . ASP A 1 97 ? -9.997 39.801 19.568 1.00 43.47 97 ASP A C 1
ATOM 813 O O . ASP A 1 97 ? -9.136 40.416 20.198 1.00 43.47 97 ASP A O 1
ATOM 817 N N . ILE A 1 98 ? -9.942 38.470 19.471 1.00 42.09 98 ILE A N 1
ATOM 818 C CA . ILE A 1 98 ? -8.808 37.689 19.960 1.00 42.09 98 ILE A CA 1
ATOM 819 C C . ILE A 1 98 ? -7.817 37.532 18.807 1.00 42.09 98 ILE A C 1
ATOM 821 O O . ILE A 1 98 ? -8.119 36.863 17.818 1.00 42.09 98 ILE A O 1
ATOM 825 N N . ASP A 1 99 ? -6.638 38.135 18.951 1.00 39.56 99 ASP A N 1
ATOM 826 C CA . ASP A 1 99 ? -5.597 38.194 17.921 1.00 39.56 99 ASP A CA 1
ATOM 827 C C . ASP A 1 99 ? -4.929 36.818 17.701 1.00 39.56 99 ASP A C 1
ATOM 829 O O . ASP A 1 99 ? -3.874 36.491 18.248 1.00 39.56 99 ASP A O 1
ATOM 833 N N . PHE A 1 100 ? -5.605 35.950 16.944 1.00 42.00 100 PHE A N 1
ATOM 834 C CA . PHE A 1 100 ? -5.092 34.662 16.480 1.00 42.00 100 PHE A CA 1
ATOM 835 C C . PHE A 1 100 ? -5.186 34.580 14.953 1.00 42.00 100 PHE A C 1
ATOM 837 O O . PHE A 1 100 ? -6.251 34.345 14.376 1.00 42.00 100 PHE A O 1
ATOM 844 N N . SER A 1 101 ? -4.042 34.677 14.276 1.00 42.47 101 SER A N 1
ATOM 845 C CA . SER A 1 101 ? -3.921 34.362 12.852 1.00 42.47 101 SER A CA 1
ATOM 846 C C . SER A 1 101 ? -3.786 32.847 12.656 1.00 42.47 101 SER A C 1
ATOM 848 O O . SER A 1 101 ? -2.701 32.286 12.502 1.00 42.47 101 SER A O 1
ATOM 850 N N . ILE A 1 102 ? -4.915 32.133 12.676 1.00 47.53 102 ILE A N 1
ATOM 851 C CA . ILE A 1 102 ? -4.918 30.713 12.302 1.00 47.53 102 ILE A CA 1
ATOM 852 C C . ILE A 1 102 ? -4.714 30.619 10.795 1.00 47.53 102 ILE A C 1
ATOM 854 O O . ILE A 1 102 ? -5.601 30.947 10.011 1.00 47.53 102 ILE A O 1
ATOM 858 N N . ALA A 1 103 ? -3.516 30.181 10.413 1.00 47.34 103 ALA A N 1
ATOM 859 C CA . ALA A 1 103 ? -3.112 30.085 9.019 1.00 47.34 103 ALA A CA 1
ATOM 860 C C . ALA A 1 103 ? -3.816 28.936 8.280 1.00 47.34 103 ALA A C 1
ATOM 862 O O . ALA A 1 103 ? -4.114 29.076 7.097 1.00 47.34 103 ALA A O 1
ATOM 863 N N . LYS A 1 104 ? -4.051 27.792 8.949 1.00 55.34 104 LYS A N 1
ATOM 864 C CA . LYS A 1 104 ? -4.636 26.595 8.326 1.00 55.34 104 LYS A CA 1
ATOM 865 C C . LYS A 1 104 ? -5.068 25.546 9.354 1.00 55.34 104 LYS A C 1
ATOM 867 O O . LYS A 1 104 ? -4.329 25.278 10.298 1.00 55.34 104 LYS A O 1
ATOM 872 N N . ILE A 1 105 ? -6.207 24.896 9.119 1.00 58.78 105 ILE A N 1
ATOM 873 C CA . ILE A 1 105 ? -6.602 23.634 9.764 1.00 58.78 105 ILE A CA 1
ATOM 874 C C . ILE A 1 105 ? -6.598 22.574 8.671 1.00 58.78 105 ILE A C 1
ATOM 876 O O . ILE A 1 105 ? -7.152 22.804 7.599 1.00 58.78 105 ILE A O 1
ATOM 880 N N . ARG A 1 106 ? -5.964 21.429 8.915 1.00 62.16 106 ARG A N 1
ATOM 881 C CA . ARG A 1 106 ? -5.963 20.324 7.955 1.00 62.16 106 ARG A CA 1
ATOM 882 C C . ARG A 1 106 ? -5.791 18.979 8.651 1.00 62.16 106 ARG A C 1
ATOM 884 O O . ARG A 1 106 ? -5.110 18.921 9.679 1.00 62.16 106 ARG A O 1
ATOM 891 N N . PRO A 1 107 ? -6.339 17.895 8.087 1.00 67.56 107 PRO A N 1
ATOM 892 C CA . PRO A 1 107 ? -5.954 16.559 8.500 1.00 67.56 107 PRO A CA 1
ATOM 893 C C . PRO A 1 107 ? -4.471 16.332 8.156 1.00 67.56 107 PRO A C 1
ATOM 895 O O . PRO A 1 107 ? -3.968 16.789 7.130 1.00 67.56 107 PRO A O 1
ATOM 898 N N . VAL A 1 108 ? -3.745 15.662 9.052 1.00 71.62 108 VAL A N 1
ATOM 899 C CA . VAL A 1 108 ? -2.308 15.369 8.873 1.00 71.62 108 VAL A CA 1
ATOM 900 C C . VAL A 1 108 ? -2.097 13.907 8.505 1.00 71.62 108 VAL A C 1
ATOM 902 O O . VAL A 1 108 ? -1.296 13.592 7.627 1.00 71.62 108 VAL A O 1
ATOM 905 N N . ARG A 1 109 ? -2.809 13.012 9.192 1.00 78.69 109 ARG A N 1
ATOM 906 C CA . ARG A 1 109 ? -2.781 11.573 8.954 1.00 78.69 109 ARG A CA 1
ATOM 907 C C . ARG A 1 109 ? -3.991 10.896 9.582 1.00 78.69 109 ARG A C 1
ATOM 909 O O . ARG A 1 109 ? -4.569 11.443 10.519 1.00 78.69 109 ARG A O 1
ATOM 916 N N . THR A 1 110 ? -4.302 9.694 9.120 1.00 77.62 110 THR A N 1
ATOM 917 C CA . THR A 1 110 ? -5.200 8.756 9.806 1.00 77.62 110 THR A CA 1
ATOM 918 C C . THR A 1 110 ? -4.450 7.467 10.138 1.00 77.62 110 THR A C 1
ATOM 920 O O . THR A 1 110 ? -3.575 7.049 9.378 1.00 77.62 110 THR A O 1
ATOM 923 N N . GLU A 1 111 ? -4.751 6.869 11.290 1.00 80.75 111 GLU A N 1
ATOM 924 C CA . GLU A 1 111 ? -4.231 5.563 11.705 1.00 80.75 111 GLU A CA 1
ATOM 925 C C . GLU A 1 111 ? -5.377 4.549 11.681 1.00 80.75 111 GLU A C 1
ATOM 927 O O . GLU A 1 111 ? -6.316 4.639 12.469 1.00 80.75 111 GLU A O 1
ATOM 932 N N . LEU A 1 112 ? -5.284 3.574 10.786 1.00 82.88 112 LEU A N 1
ATOM 933 C CA . LEU A 1 112 ? -6.210 2.451 10.677 1.00 82.88 112 LEU A CA 1
ATOM 934 C C . LEU A 1 112 ? -5.542 1.237 11.303 1.00 82.88 112 LEU A C 1
ATOM 936 O O . LEU A 1 112 ? -4.361 1.009 11.047 1.00 82.88 112 LEU A O 1
ATOM 940 N N . PHE A 1 113 ? -6.246 0.453 12.116 1.00 84.62 113 PHE A N 1
ATOM 941 C CA . PHE A 1 113 ? -5.613 -0.716 12.716 1.00 84.62 113 PHE A CA 1
ATOM 942 C C . PHE A 1 113 ? -6.562 -1.865 13.011 1.00 84.62 113 PHE A C 1
ATOM 944 O O . PHE A 1 113 ? -7.763 -1.683 13.197 1.00 84.62 113 PHE A O 1
ATOM 951 N N . VAL A 1 114 ? -5.969 -3.047 13.109 1.00 81.06 114 VAL A N 1
ATOM 952 C CA . VAL A 1 114 ? -6.579 -4.243 13.684 1.00 81.06 114 VAL A CA 1
ATOM 953 C C . VAL A 1 114 ? -5.626 -4.857 14.694 1.00 81.06 114 VAL A C 1
ATOM 955 O O . VAL A 1 114 ? -4.411 -4.636 14.649 1.00 81.06 114 VAL A O 1
ATOM 958 N N . ARG A 1 115 ? -6.186 -5.644 15.604 1.00 83.75 115 ARG A N 1
ATOM 959 C CA . ARG A 1 115 ? -5.417 -6.550 16.450 1.00 83.75 115 ARG A CA 1
ATOM 960 C C . ARG A 1 115 ? -5.702 -7.978 16.050 1.00 83.75 115 ARG A C 1
ATOM 962 O O . ARG A 1 115 ? -6.789 -8.270 15.555 1.00 83.75 115 ARG A O 1
ATOM 969 N N . TYR A 1 116 ? -4.715 -8.839 16.225 1.00 82.88 116 TYR A N 1
ATOM 970 C CA . TYR A 1 116 ? -4.793 -10.217 15.771 1.00 82.88 116 TYR A CA 1
ATOM 971 C C . TYR A 1 116 ? -4.016 -11.140 16.702 1.00 82.88 116 TYR A C 1
ATOM 973 O O . TYR A 1 116 ? -3.087 -10.710 17.384 1.00 82.88 116 TYR A O 1
ATOM 981 N N . ASN A 1 117 ? -4.372 -12.423 16.702 1.00 80.94 117 ASN A N 1
ATOM 982 C CA . ASN A 1 117 ? -3.690 -13.412 17.528 1.00 80.94 117 ASN A CA 1
ATOM 983 C C . ASN A 1 117 ? -2.199 -13.532 17.155 1.00 80.94 117 ASN A C 1
ATOM 985 O O . ASN A 1 117 ? -1.843 -13.792 16.001 1.00 80.94 117 ASN A O 1
ATOM 989 N N . ARG A 1 118 ? -1.326 -13.432 18.161 1.00 80.88 118 ARG A N 1
ATOM 990 C CA . ARG A 1 118 ? 0.141 -13.489 18.027 1.00 80.88 118 ARG A CA 1
ATOM 991 C C . ARG A 1 118 ? 0.703 -14.643 17.196 1.00 80.88 118 ARG A C 1
ATOM 993 O O . ARG A 1 118 ? 1.746 -14.467 16.573 1.00 80.88 118 ARG A O 1
ATOM 1000 N N . ARG A 1 119 ? 0.020 -15.792 17.122 1.00 81.88 119 ARG A N 1
ATOM 1001 C CA . ARG A 1 119 ? 0.481 -16.952 16.335 1.00 81.88 119 ARG A CA 1
ATOM 1002 C C . ARG A 1 119 ? 0.624 -16.654 14.836 1.00 81.88 119 ARG A C 1
ATOM 1004 O O . ARG A 1 119 ? 1.351 -17.356 14.143 1.00 81.88 119 ARG A O 1
ATOM 1011 N N . TYR A 1 120 ? -0.045 -15.613 14.337 1.00 84.94 120 TYR A N 1
ATOM 1012 C CA . TYR A 1 120 ? -0.007 -15.218 12.927 1.00 84.94 120 TYR A CA 1
ATOM 1013 C C . TYR A 1 120 ? 1.000 -14.106 12.610 1.00 84.94 120 TYR A C 1
ATOM 1015 O O . TYR A 1 120 ? 1.101 -13.682 11.461 1.00 84.94 120 TYR A O 1
ATOM 1023 N N . GLU A 1 121 ? 1.770 -13.624 13.589 1.00 84.44 121 GLU A N 1
ATOM 1024 C CA . GLU A 1 121 ? 2.691 -12.496 13.394 1.00 84.44 121 GLU A CA 1
ATOM 1025 C C . GLU A 1 121 ? 3.747 -12.764 12.320 1.00 84.44 121 GLU A C 1
ATOM 1027 O O . GLU A 1 121 ? 4.053 -11.867 11.535 1.00 84.44 121 GLU A O 1
ATOM 1032 N N . LYS A 1 122 ? 4.227 -14.010 12.213 1.00 85.25 122 LYS A N 1
ATOM 1033 C CA . LYS A 1 122 ? 5.133 -14.429 11.138 1.00 85.25 122 LYS A CA 1
ATOM 1034 C C . LYS A 1 122 ? 4.505 -14.229 9.753 1.00 85.25 122 LYS A C 1
ATOM 1036 O O . LYS A 1 122 ? 5.122 -13.575 8.918 1.00 85.25 122 LYS A O 1
ATOM 1041 N N . ARG A 1 123 ? 3.264 -14.692 9.547 1.00 87.19 123 ARG A N 1
ATOM 1042 C CA . ARG A 1 123 ? 2.535 -14.534 8.272 1.00 87.19 123 ARG A CA 1
ATOM 1043 C C . ARG A 1 123 ? 2.303 -13.066 7.932 1.00 87.19 123 ARG A C 1
ATOM 1045 O O . ARG A 1 123 ? 2.505 -12.653 6.798 1.00 87.19 123 ARG A O 1
ATOM 1052 N N . VAL A 1 124 ? 1.943 -12.251 8.926 1.00 90.75 124 VAL A N 1
ATOM 1053 C CA . VAL A 1 124 ? 1.811 -10.799 8.732 1.00 90.75 124 VAL A CA 1
ATOM 1054 C C . VAL A 1 124 ? 3.140 -10.196 8.281 1.00 90.75 124 VAL A C 1
ATOM 1056 O O . VAL A 1 124 ? 3.161 -9.422 7.331 1.00 90.75 124 VAL A O 1
ATOM 1059 N N . CYS A 1 125 ? 4.259 -10.567 8.909 1.00 90.56 125 CYS A N 1
ATOM 1060 C CA . CYS A 1 125 ? 5.578 -10.080 8.505 1.00 90.56 125 CYS A CA 1
ATOM 1061 C C . CYS A 1 125 ? 5.970 -10.522 7.086 1.00 90.56 125 CYS A C 1
ATOM 1063 O O . CYS A 1 125 ? 6.546 -9.719 6.360 1.00 90.56 125 CYS A O 1
ATOM 1065 N N . GLU A 1 126 ? 5.649 -11.755 6.686 1.00 90.00 126 GLU A N 1
ATOM 1066 C CA . GLU A 1 126 ? 5.880 -12.269 5.325 1.00 90.00 126 GLU A CA 1
ATOM 1067 C C . GLU A 1 126 ? 5.093 -11.464 4.279 1.00 90.00 126 GLU A C 1
ATOM 1069 O O . GLU A 1 126 ? 5.645 -11.062 3.255 1.00 90.00 126 GLU A O 1
ATOM 1074 N N . VAL A 1 127 ? 3.832 -11.128 4.569 1.00 92.06 127 VAL A N 1
ATOM 1075 C CA . VAL A 1 127 ? 3.026 -10.259 3.697 1.00 92.06 127 VAL A CA 1
ATOM 1076 C C . VAL A 1 127 ? 3.587 -8.837 3.651 1.00 92.06 127 VAL A C 1
ATOM 1078 O O . VAL A 1 127 ? 3.660 -8.238 2.579 1.00 92.06 127 VAL A O 1
ATOM 1081 N N . LEU A 1 128 ? 4.031 -8.280 4.783 1.00 93.75 128 LEU A N 1
ATOM 1082 C CA . LEU A 1 128 ? 4.689 -6.968 4.787 1.00 93.75 128 LEU A CA 1
ATOM 1083 C C . LEU A 1 128 ? 6.005 -6.976 4.002 1.00 93.75 128 LEU A C 1
ATOM 1085 O O . LEU A 1 128 ? 6.360 -5.951 3.425 1.00 93.75 128 LEU A O 1
ATOM 1089 N N . ASP A 1 129 ? 6.707 -8.106 3.946 1.00 91.25 129 ASP A N 1
ATOM 1090 C CA . ASP A 1 129 ? 7.884 -8.268 3.096 1.00 91.25 129 ASP A CA 1
ATOM 1091 C C . ASP A 1 129 ? 7.551 -8.257 1.612 1.00 91.25 129 ASP A C 1
ATOM 1093 O O . ASP A 1 129 ? 8.243 -7.584 0.847 1.00 91.25 129 ASP A O 1
ATOM 1097 N N . LEU A 1 130 ? 6.473 -8.931 1.211 1.00 90.50 130 LEU A N 1
ATOM 1098 C 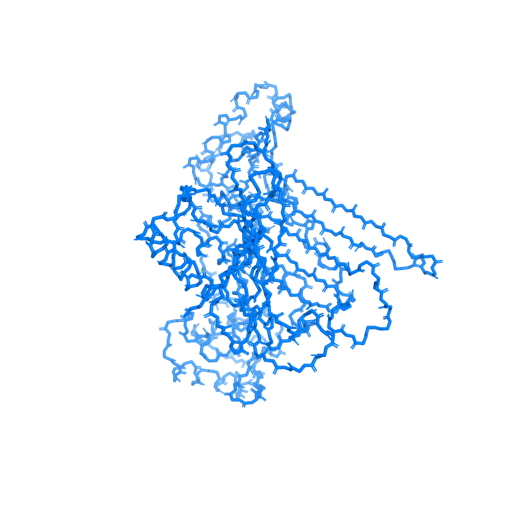CA . LEU A 1 130 ? 5.971 -8.863 -0.160 1.00 90.50 130 LEU A CA 1
ATOM 1099 C C . LEU A 1 130 ? 5.615 -7.418 -0.544 1.00 90.50 130 LEU A C 1
ATOM 1101 O O . LEU A 1 130 ? 6.067 -6.915 -1.571 1.00 90.50 130 LEU A O 1
ATOM 1105 N N . VAL A 1 131 ? 4.880 -6.722 0.328 1.00 92.25 131 VAL A N 1
ATOM 1106 C CA . VAL A 1 131 ? 4.513 -5.311 0.137 1.00 92.25 131 VAL A CA 1
ATOM 1107 C C . VAL A 1 131 ? 5.749 -4.410 0.059 1.00 92.25 131 VAL A C 1
ATOM 1109 O O . VAL A 1 131 ? 5.814 -3.523 -0.792 1.00 92.25 131 VAL A O 1
ATOM 1112 N N . TYR A 1 132 ? 6.741 -4.621 0.931 1.00 92.38 132 TYR A N 1
ATOM 1113 C CA . TYR A 1 132 ? 7.984 -3.850 0.921 1.00 92.38 132 TYR A CA 1
ATOM 1114 C C . TYR A 1 132 ? 8.764 -4.045 -0.374 1.00 92.38 132 TYR A C 1
ATOM 1116 O O . TYR A 1 132 ? 9.209 -3.060 -0.948 1.00 92.38 132 TYR A O 1
ATOM 1124 N N . ARG A 1 133 ? 8.923 -5.287 -0.839 1.00 87.81 133 ARG A N 1
ATOM 1125 C CA . ARG A 1 133 ? 9.616 -5.553 -2.103 1.00 87.81 133 ARG A CA 1
ATOM 1126 C C . ARG A 1 133 ? 8.928 -4.810 -3.243 1.00 87.81 133 ARG A C 1
ATOM 1128 O O . ARG A 1 133 ? 9.575 -4.057 -3.958 1.00 87.81 133 ARG A O 1
ATOM 1135 N N . ARG A 1 134 ? 7.603 -4.926 -3.340 1.00 87.75 134 ARG A N 1
ATOM 1136 C CA . ARG A 1 134 ? 6.858 -4.353 -4.463 1.00 87.75 134 ARG A CA 1
ATOM 1137 C C . ARG A 1 134 ? 6.817 -2.818 -4.458 1.00 87.75 134 ARG A C 1
ATOM 1139 O O . ARG A 1 134 ? 6.961 -2.206 -5.513 1.00 87.75 134 ARG A O 1
ATOM 1146 N N . TRP A 1 135 ? 6.633 -2.188 -3.295 1.00 89.69 135 TRP A N 1
ATOM 1147 C CA . TRP A 1 135 ? 6.319 -0.747 -3.215 1.00 89.69 135 TRP A CA 1
ATOM 1148 C C . TRP A 1 135 ? 7.091 0.038 -2.149 1.00 89.69 135 TRP A C 1
ATOM 1150 O O . TRP A 1 135 ? 6.871 1.238 -1.955 1.00 89.69 135 TRP A O 1
ATOM 1160 N N . GLY A 1 136 ? 7.937 -0.632 -1.378 1.00 89.75 136 GLY A N 1
ATOM 1161 C CA . GLY A 1 136 ? 8.616 -0.045 -0.236 1.00 89.75 136 GLY A CA 1
ATOM 1162 C C . GLY A 1 136 ? 9.858 0.748 -0.621 1.00 89.75 136 GLY A C 1
ATOM 1163 O O . GLY A 1 136 ? 10.620 0.360 -1.494 1.00 89.75 136 GLY A O 1
ATOM 1164 N N . TYR A 1 137 ? 10.105 1.846 0.094 1.00 89.56 137 TYR A N 1
ATOM 1165 C CA . TYR A 1 137 ? 11.354 2.611 -0.018 1.00 89.56 137 TYR A CA 1
ATOM 1166 C C . TYR A 1 137 ? 12.217 2.541 1.250 1.00 89.56 137 TYR A C 1
ATOM 1168 O O . TYR A 1 137 ? 13.388 2.913 1.231 1.00 89.56 137 TYR A O 1
ATOM 1176 N N . GLU A 1 138 ? 11.653 2.104 2.379 1.00 89.81 138 GLU A N 1
ATOM 1177 C CA . GLU A 1 138 ? 12.365 1.963 3.651 1.00 89.81 138 GLU A CA 1
ATOM 1178 C C . GLU A 1 138 ? 11.706 0.869 4.498 1.00 89.81 138 GLU A C 1
ATOM 1180 O O . GLU A 1 138 ? 10.477 0.759 4.549 1.00 89.81 138 GLU A O 1
ATOM 1185 N N . ARG A 1 139 ? 12.529 0.072 5.184 1.00 91.31 139 ARG A N 1
ATOM 1186 C CA . ARG A 1 139 ? 12.089 -0.998 6.081 1.00 91.31 139 ARG A CA 1
ATOM 1187 C C . ARG A 1 139 ? 12.844 -0.912 7.399 1.00 91.31 139 ARG A C 1
ATOM 1189 O O . ARG A 1 139 ? 14.068 -0.832 7.409 1.00 91.31 139 ARG A O 1
ATOM 1196 N N . LEU A 1 140 ? 12.109 -0.955 8.505 1.00 87.25 140 LEU A N 1
ATOM 1197 C CA . LEU A 1 140 ? 12.646 -0.963 9.861 1.00 87.25 140 LEU A CA 1
ATOM 1198 C C . LEU A 1 140 ? 12.178 -2.230 10.573 1.00 87.25 140 LEU A C 1
ATOM 1200 O O . LEU A 1 140 ? 10.975 -2.465 10.703 1.00 87.25 140 LEU A O 1
ATOM 1204 N N . ILE A 1 141 ? 13.138 -3.016 11.049 1.00 85.44 141 ILE A N 1
ATOM 1205 C CA . ILE A 1 141 ? 12.901 -4.254 11.788 1.00 85.44 141 ILE A CA 1
ATOM 1206 C C . ILE A 1 141 ? 13.600 -4.118 13.135 1.00 85.44 141 ILE A C 1
ATOM 1208 O O . ILE A 1 141 ? 14.801 -3.853 13.181 1.00 85.44 141 ILE A O 1
ATOM 1212 N N . TRP A 1 142 ? 12.851 -4.270 14.223 1.00 79.06 142 TRP A N 1
ATOM 1213 C CA . TRP A 1 142 ? 13.418 -4.409 15.561 1.00 79.06 142 TRP A CA 1
ATOM 1214 C C . TRP A 1 142 ? 13.040 -5.758 16.134 1.00 79.06 142 TRP A C 1
ATOM 1216 O O . TRP A 1 142 ? 11.871 -6.003 16.428 1.00 79.06 142 TRP A O 1
ATOM 1226 N N . ASP A 1 143 ? 14.052 -6.581 16.362 1.00 72.25 143 ASP A N 1
ATOM 1227 C CA . ASP A 1 143 ? 13.899 -7.886 16.982 1.00 72.25 143 ASP A CA 1
ATOM 1228 C C . ASP A 1 143 ? 14.221 -7.784 18.468 1.00 72.25 143 ASP A C 1
ATOM 1230 O O . ASP A 1 143 ? 15.195 -7.146 18.881 1.00 72.25 143 ASP A O 1
ATOM 1234 N N . ARG A 1 144 ? 13.397 -8.422 19.300 1.00 61.00 144 ARG A N 1
ATOM 1235 C CA . ARG A 1 144 ? 13.712 -8.600 20.715 1.00 61.00 144 ARG A CA 1
ATOM 1236 C C . ARG A 1 144 ? 13.905 -10.085 20.948 1.00 61.00 144 ARG A C 1
ATOM 1238 O O . ARG A 1 144 ? 12.929 -10.819 21.043 1.00 61.00 144 ARG A O 1
ATOM 1245 N N . LYS A 1 145 ? 15.161 -10.514 21.080 1.00 55.41 145 LYS A N 1
ATOM 1246 C CA . LYS A 1 145 ? 15.472 -11.896 21.458 1.00 55.41 145 LYS A CA 1
ATOM 1247 C C . LYS A 1 145 ? 14.801 -12.209 22.796 1.00 55.41 145 LYS A C 1
ATOM 1249 O O . LYS A 1 145 ? 15.091 -11.558 23.807 1.00 55.41 145 LYS A O 1
ATOM 1254 N N . SER A 1 146 ? 13.885 -13.176 22.801 1.00 50.28 146 SER A N 1
ATOM 1255 C CA . SER A 1 146 ? 13.366 -13.739 24.043 1.00 50.28 146 SER A CA 1
ATOM 1256 C C . SER A 1 146 ? 14.522 -14.422 24.769 1.00 50.28 146 SER A C 1
ATOM 1258 O O . SER A 1 146 ? 15.196 -15.281 24.210 1.00 50.28 146 SER A O 1
ATOM 1260 N N . LYS A 1 147 ? 14.772 -14.044 26.029 1.00 47.28 147 LYS A N 1
ATOM 1261 C CA . LYS A 1 147 ? 15.785 -14.713 26.863 1.00 47.28 147 LYS A CA 1
ATOM 1262 C C . LYS A 1 147 ? 15.371 -16.134 27.276 1.00 47.28 147 LYS A C 1
ATOM 1264 O O . LYS A 1 147 ? 16.209 -16.844 27.815 1.00 47.28 147 LYS A O 1
ATOM 1269 N N . LYS A 1 148 ? 14.103 -16.528 27.085 1.00 49.47 148 LYS A N 1
ATOM 1270 C CA . LYS A 1 148 ? 13.559 -17.792 27.607 1.00 49.47 148 LYS A CA 1
ATOM 1271 C C . LYS A 1 148 ? 13.289 -18.864 26.555 1.00 49.47 148 LYS A C 1
ATOM 1273 O O . LYS A 1 148 ? 13.343 -20.025 26.922 1.00 49.47 148 LYS A O 1
ATOM 1278 N N . ASN A 1 149 ? 13.067 -18.515 25.287 1.00 41.69 149 ASN A N 1
ATOM 1279 C CA . ASN A 1 149 ? 12.831 -19.492 24.220 1.00 41.69 149 ASN A CA 1
ATOM 1280 C C . ASN A 1 149 ? 13.431 -19.001 22.899 1.00 41.69 149 ASN A C 1
ATOM 1282 O O . ASN A 1 149 ? 12.927 -18.059 22.297 1.00 41.69 149 ASN A O 1
ATOM 1286 N N . ALA A 1 150 ? 14.478 -19.677 22.420 1.00 43.47 150 ALA A N 1
ATOM 1287 C CA . ALA A 1 150 ? 15.107 -19.412 21.121 1.00 43.47 150 ALA A CA 1
ATOM 1288 C C . ALA A 1 150 ? 14.221 -19.787 19.912 1.00 43.47 150 ALA A C 1
ATOM 1290 O O . ALA A 1 150 ? 14.604 -19.541 18.775 1.00 43.47 150 ALA A O 1
ATOM 1291 N N . ARG A 1 151 ? 13.052 -20.405 20.142 1.00 41.75 151 ARG A N 1
ATOM 1292 C CA . ARG A 1 151 ? 12.089 -20.783 19.092 1.00 41.75 151 ARG A CA 1
ATOM 1293 C C . ARG A 1 151 ? 11.074 -19.689 18.754 1.00 41.75 151 ARG A C 1
ATOM 1295 O O . ARG A 1 151 ? 10.437 -19.784 17.712 1.00 41.75 151 ARG A O 1
ATOM 1302 N N . ASP A 1 152 ? 10.978 -18.649 19.580 1.00 46.97 152 ASP A N 1
ATOM 1303 C CA . ASP A 1 152 ? 10.104 -17.501 19.349 1.00 46.97 152 ASP A CA 1
ATOM 1304 C C . ASP A 1 152 ? 10.961 -16.265 19.038 1.00 46.97 152 ASP A C 1
ATOM 1306 O O . ASP A 1 152 ? 11.108 -15.355 19.859 1.00 46.97 152 ASP A O 1
ATOM 1310 N N . ASP A 1 153 ? 11.568 -16.234 17.847 1.00 49.84 153 ASP A N 1
ATOM 1311 C CA . ASP A 1 153 ? 12.124 -14.996 17.292 1.00 49.84 153 ASP A CA 1
ATOM 1312 C C . ASP A 1 153 ? 10.959 -14.045 16.986 1.00 49.84 153 ASP A C 1
ATOM 1314 O O . ASP A 1 153 ? 10.298 -14.111 15.948 1.00 49.84 153 ASP A O 1
ATOM 1318 N N . VAL A 1 154 ? 10.654 -13.179 17.950 1.00 54.84 154 VAL A N 1
ATOM 1319 C CA . VAL A 1 154 ? 9.557 -12.219 17.854 1.00 54.84 154 VAL A CA 1
ATOM 1320 C C . VAL A 1 154 ? 10.084 -10.901 17.290 1.00 54.84 154 VAL A C 1
ATOM 1322 O O . VAL A 1 154 ? 10.849 -10.185 17.951 1.00 54.84 154 VAL A O 1
ATOM 1325 N N . LYS A 1 155 ? 9.612 -10.534 16.092 1.00 61.09 155 LYS A N 1
ATOM 1326 C CA . LYS A 1 155 ? 9.794 -9.182 15.547 1.00 61.09 155 LYS A CA 1
ATOM 1327 C C . LYS A 1 155 ? 8.956 -8.214 16.387 1.00 61.09 155 LYS A C 1
ATOM 1329 O O . LYS A 1 155 ? 7.735 -8.213 16.323 1.00 61.09 155 LYS A O 1
ATOM 1334 N N . TYR A 1 156 ? 9.600 -7.399 17.216 1.00 66.00 156 TYR A N 1
ATOM 1335 C CA . TYR A 1 156 ? 8.930 -6.467 18.130 1.00 66.00 156 TYR A CA 1
ATOM 1336 C C . TYR A 1 156 ? 8.313 -5.268 17.388 1.00 66.00 156 TYR A C 1
ATOM 1338 O O . TYR A 1 156 ? 7.271 -4.743 17.792 1.00 66.00 156 TYR A O 1
ATOM 1346 N N . LEU A 1 157 ? 8.952 -4.843 16.297 1.00 76.44 157 LEU A N 1
ATOM 1347 C CA . LEU A 1 157 ? 8.418 -3.880 15.341 1.00 76.44 157 LEU A CA 1
ATOM 1348 C C . LEU A 1 157 ? 8.823 -4.309 13.934 1.00 76.44 157 LEU A C 1
ATOM 1350 O O . LEU A 1 157 ? 10.011 -4.386 13.627 1.00 76.44 157 LEU A O 1
ATOM 1354 N N . TYR A 1 158 ? 7.829 -4.496 13.077 1.00 87.81 158 TYR A N 1
ATOM 1355 C CA . TYR A 1 158 ? 7.993 -4.524 11.634 1.00 87.81 158 TYR A CA 1
ATOM 1356 C C . TYR A 1 158 ? 7.380 -3.271 11.052 1.00 87.81 158 TYR A C 1
ATOM 1358 O O . TYR A 1 158 ? 6.201 -3.021 11.283 1.00 87.81 158 TYR A O 1
ATOM 1366 N N . ARG A 1 159 ? 8.137 -2.477 10.304 1.00 90.56 159 ARG A N 1
ATOM 1367 C CA . ARG A 1 159 ? 7.615 -1.262 9.685 1.00 90.56 159 ARG A CA 1
ATOM 1368 C C . ARG A 1 159 ? 8.125 -1.121 8.264 1.00 90.56 159 ARG A C 1
ATOM 1370 O O . ARG A 1 159 ? 9.324 -1.187 8.016 1.00 90.56 159 ARG A O 1
ATOM 1377 N N . VAL A 1 160 ? 7.192 -0.861 7.363 1.00 93.69 160 VAL A N 1
ATOM 1378 C CA . VAL A 1 160 ? 7.421 -0.636 5.941 1.00 93.69 160 VAL A CA 1
ATOM 1379 C C . VAL A 1 160 ? 6.921 0.758 5.603 1.00 93.69 160 VAL A C 1
ATOM 1381 O O . VAL A 1 160 ? 5.793 1.125 5.947 1.00 93.69 160 VAL A O 1
ATOM 1384 N N . HIS A 1 161 ? 7.764 1.547 4.950 1.00 93.31 161 HIS A N 1
ATOM 1385 C CA . HIS A 1 161 ? 7.366 2.820 4.373 1.00 93.31 161 HIS A CA 1
ATOM 1386 C C . HIS A 1 161 ? 7.237 2.684 2.864 1.00 93.31 161 HIS A C 1
ATOM 1388 O O . HIS A 1 161 ? 8.140 2.170 2.204 1.00 93.31 161 HIS A O 1
ATOM 1394 N N . LEU A 1 162 ? 6.123 3.172 2.332 1.00 91.88 162 LEU A N 1
ATOM 1395 C CA . LEU A 1 162 ? 5.774 3.032 0.928 1.00 91.88 162 LEU A CA 1
ATOM 1396 C C . LEU A 1 162 ? 5.006 4.258 0.426 1.00 91.88 162 LEU A C 1
ATOM 1398 O O . LEU A 1 162 ? 4.504 5.074 1.211 1.00 91.88 162 LEU A O 1
ATOM 1402 N N . VAL A 1 163 ? 4.949 4.399 -0.894 1.00 86.12 163 VAL A N 1
ATOM 1403 C CA . VAL A 1 163 ? 4.141 5.413 -1.576 1.00 86.12 163 VAL A CA 1
ATOM 1404 C C . VAL A 1 163 ? 3.282 4.701 -2.610 1.00 86.12 163 VAL A C 1
ATOM 1406 O O . VAL A 1 163 ? 3.831 4.129 -3.541 1.00 86.12 163 VAL A O 1
ATOM 1409 N N . LEU A 1 164 ? 1.957 4.740 -2.446 1.00 85.50 164 LEU A N 1
ATOM 1410 C CA . LEU A 1 164 ? 1.000 4.194 -3.422 1.00 85.50 164 LEU A CA 1
ATOM 1411 C C . LEU A 1 164 ? 0.097 5.310 -3.902 1.00 85.50 164 LEU A C 1
ATOM 1413 O O . LEU A 1 164 ? -0.442 6.037 -3.066 1.00 85.50 164 LEU A O 1
ATOM 1417 N N . ASN A 1 165 ? -0.099 5.442 -5.209 1.00 81.81 165 ASN A N 1
ATOM 1418 C CA . ASN A 1 165 ? -0.986 6.441 -5.805 1.00 81.81 165 ASN A CA 1
ATOM 1419 C C . ASN A 1 165 ? -0.693 7.832 -5.226 1.00 81.81 165 ASN A C 1
ATOM 1421 O O . ASN A 1 165 ? -1.564 8.518 -4.683 1.00 81.81 165 ASN A O 1
ATOM 1425 N N . LYS A 1 166 ? 0.602 8.189 -5.223 1.00 80.06 166 LYS A N 1
ATOM 1426 C CA . LYS A 1 166 ? 1.161 9.431 -4.640 1.00 80.06 166 LYS A CA 1
ATOM 1427 C C . LYS A 1 166 ? 0.846 9.655 -3.150 1.00 80.06 166 LYS A C 1
ATOM 1429 O O . LYS A 1 166 ? 1.020 10.757 -2.626 1.00 80.06 166 LYS A O 1
ATOM 1434 N N . THR A 1 167 ? 0.413 8.619 -2.443 1.00 86.75 167 THR A N 1
ATOM 1435 C CA . THR A 1 167 ? 0.026 8.673 -1.036 1.00 86.75 167 THR A CA 1
ATOM 1436 C C . THR A 1 167 ? 1.089 8.016 -0.187 1.00 86.75 167 THR A C 1
ATOM 1438 O O . THR A 1 167 ? 1.382 6.830 -0.324 1.00 86.75 167 THR A O 1
ATOM 1441 N N . LYS A 1 168 ? 1.669 8.794 0.728 1.00 90.00 168 LYS A N 1
ATOM 1442 C CA . LYS A 1 168 ? 2.628 8.270 1.693 1.00 90.00 168 LYS A CA 1
ATOM 1443 C C . LYS A 1 168 ? 1.894 7.427 2.729 1.00 90.00 168 LYS A C 1
ATOM 1445 O O . LYS A 1 168 ? 1.007 7.925 3.427 1.00 90.00 168 LYS A O 1
ATOM 1450 N N . ILE A 1 169 ? 2.312 6.174 2.859 1.00 92.69 169 ILE A N 1
ATOM 1451 C CA . ILE A 1 169 ? 1.718 5.205 3.771 1.00 92.69 169 ILE A CA 1
ATOM 1452 C C . ILE A 1 169 ? 2.831 4.530 4.568 1.00 92.69 169 ILE A C 1
ATOM 1454 O O . ILE A 1 169 ? 3.860 4.131 4.025 1.00 92.69 169 ILE A O 1
ATOM 1458 N N . HIS A 1 170 ? 2.629 4.393 5.875 1.00 93.88 170 HIS A N 1
ATOM 1459 C CA . HIS A 1 170 ? 3.461 3.530 6.705 1.00 93.88 170 HIS A CA 1
ATOM 1460 C C . HIS A 1 170 ? 2.617 2.374 7.221 1.00 93.88 170 HIS A C 1
ATOM 1462 O O . HIS A 1 170 ? 1.622 2.604 7.908 1.00 93.88 170 HIS A O 1
ATOM 1468 N N . ILE A 1 171 ? 3.048 1.147 6.947 1.00 94.44 171 ILE A N 1
ATOM 1469 C CA . ILE A 1 171 ? 2.451 -0.055 7.527 1.00 94.44 171 ILE A CA 1
ATOM 1470 C C . ILE A 1 171 ? 3.373 -0.554 8.624 1.00 94.44 171 ILE A C 1
ATOM 1472 O O . ILE A 1 171 ? 4.592 -0.593 8.448 1.00 94.44 171 ILE A O 1
ATOM 1476 N N . LYS A 1 172 ? 2.814 -0.927 9.769 1.00 92.38 172 LYS A N 1
ATOM 1477 C CA . LYS A 1 172 ? 3.588 -1.558 10.831 1.00 92.38 172 LYS A CA 1
ATOM 1478 C C . LYS A 1 172 ? 2.799 -2.642 11.538 1.00 92.38 172 LYS A C 1
ATOM 1480 O O . LYS A 1 172 ? 1.620 -2.450 11.815 1.00 92.38 172 LYS A O 1
ATOM 1485 N N . THR A 1 173 ? 3.475 -3.724 11.897 1.00 90.56 173 THR A N 1
ATOM 1486 C CA . THR A 1 173 ? 3.007 -4.610 12.958 1.00 90.56 173 THR A CA 1
ATOM 1487 C C . THR A 1 173 ? 3.940 -4.527 14.155 1.00 90.56 173 THR A C 1
ATOM 1489 O O . THR A 1 173 ? 5.155 -4.402 13.990 1.00 90.56 173 THR A O 1
ATOM 1492 N N . TYR A 1 174 ? 3.380 -4.478 15.360 1.00 84.25 174 TYR A N 1
ATOM 1493 C CA . TYR A 1 174 ? 4.169 -4.355 16.578 1.00 84.25 174 TYR A CA 1
ATOM 1494 C C . TYR A 1 174 ? 3.417 -4.823 17.818 1.00 84.25 174 TYR A C 1
ATOM 1496 O O . TYR A 1 174 ? 2.186 -4.754 17.899 1.00 84.25 174 TYR A O 1
ATOM 1504 N N . ARG A 1 175 ? 4.195 -5.213 18.829 1.00 76.62 175 ARG A N 1
ATOM 1505 C CA . ARG A 1 175 ? 3.709 -5.486 20.186 1.00 76.62 175 ARG A CA 1
ATOM 1506 C C . ARG A 1 175 ? 3.918 -4.276 21.094 1.00 76.62 175 ARG A C 1
ATOM 1508 O O . ARG A 1 175 ? 4.749 -3.400 20.843 1.00 76.62 175 ARG A O 1
ATOM 1515 N N . ARG A 1 176 ? 3.176 -4.215 22.200 1.00 71.19 176 ARG A N 1
ATOM 1516 C CA . ARG A 1 176 ? 3.404 -3.202 23.242 1.00 71.19 176 ARG A CA 1
ATOM 1517 C C . ARG A 1 176 ? 4.749 -3.451 23.945 1.00 71.19 176 ARG A C 1
ATOM 1519 O O . ARG A 1 176 ? 5.159 -4.589 24.142 1.00 71.19 176 ARG A O 1
ATOM 1526 N N . LYS A 1 177 ? 5.409 -2.383 24.412 1.00 66.81 177 LYS A N 1
ATOM 1527 C CA . LYS A 1 177 ? 6.728 -2.440 25.088 1.00 66.81 177 LYS A CA 1
ATOM 1528 C C . LYS A 1 177 ? 6.809 -3.386 26.284 1.00 66.81 177 LYS A C 1
ATOM 1530 O O . LYS A 1 177 ? 7.840 -4.028 26.481 1.00 66.81 177 LYS A O 1
ATOM 1535 N N . ASN A 1 178 ? 5.711 -3.504 27.023 1.00 65.88 178 ASN A N 1
ATOM 1536 C CA . ASN A 1 178 ? 5.587 -4.352 28.207 1.00 65.88 178 ASN A CA 1
ATOM 1537 C C . ASN A 1 178 ? 4.628 -5.526 27.948 1.00 65.88 178 ASN A C 1
ATOM 1539 O O . ASN A 1 178 ? 3.757 -5.790 28.769 1.00 65.88 178 ASN A O 1
ATOM 1543 N N . PHE A 1 179 ? 4.741 -6.163 26.780 1.00 61.97 179 PHE A N 1
ATOM 1544 C CA . PHE A 1 179 ? 3.958 -7.345 26.415 1.00 61.97 179 PHE A CA 1
ATOM 1545 C C . PHE A 1 179 ? 4.094 -8.459 27.465 1.00 61.97 179 PHE A C 1
ATOM 1547 O O . PHE A 1 179 ? 5.210 -8.768 27.891 1.00 61.97 179 PHE A O 1
ATOM 1554 N N . LYS A 1 180 ? 2.966 -9.061 27.853 1.00 61.16 180 LYS A N 1
ATOM 1555 C CA . LYS A 1 180 ? 2.897 -10.259 28.698 1.00 61.16 180 LYS A CA 1
ATOM 1556 C C . LYS A 1 180 ? 2.483 -11.447 27.834 1.00 61.16 180 LYS A C 1
ATOM 1558 O O . LYS A 1 180 ? 1.606 -11.306 26.990 1.00 61.16 180 LYS A O 1
ATOM 1563 N N . GLU A 1 181 ? 3.125 -12.600 28.023 1.00 57.53 181 GLU A N 1
ATOM 1564 C CA . GLU A 1 181 ? 2.802 -13.808 27.252 1.00 57.53 181 GLU A CA 1
ATOM 1565 C C . GLU A 1 181 ? 1.388 -14.327 27.540 1.00 57.53 181 GLU A C 1
ATOM 1567 O O . GLU A 1 181 ? 0.718 -14.776 26.612 1.00 57.53 181 GLU A O 1
ATOM 1572 N N . ASP A 1 182 ? 0.905 -14.188 28.768 1.00 58.78 182 ASP A N 1
ATOM 1573 C CA . ASP A 1 182 ? -0.484 -14.475 29.117 1.00 58.78 182 ASP A CA 1
ATOM 1574 C C . ASP A 1 182 ? -1.309 -13.202 28.896 1.00 58.78 182 ASP A C 1
ATOM 1576 O O . ASP A 1 182 ? -1.438 -12.355 29.783 1.00 58.78 182 ASP A O 1
ATOM 1580 N N . SER A 1 183 ? -1.777 -13.007 27.661 1.00 55.66 183 SER A N 1
ATOM 1581 C CA . SER A 1 183 ? -2.590 -11.851 27.277 1.00 55.66 183 SER A CA 1
ATOM 1582 C C . SER A 1 183 ? -3.960 -11.930 27.953 1.00 55.66 183 SER A C 1
ATOM 1584 O O . SER A 1 183 ? -4.763 -12.803 27.620 1.00 55.66 183 SER A O 1
ATOM 1586 N N . SER A 1 184 ? -4.242 -11.021 28.886 1.00 59.03 184 SER A N 1
ATOM 1587 C CA . SER A 1 184 ? -5.576 -10.872 29.487 1.00 59.03 184 SER A CA 1
ATOM 1588 C C . SER A 1 184 ? -6.380 -9.731 28.861 1.00 59.03 184 SER A C 1
ATOM 1590 O O . SER A 1 184 ? -7.607 -9.751 28.918 1.00 59.03 184 SER A O 1
ATOM 1592 N N . ASP A 1 185 ? -5.699 -8.752 28.254 1.00 63.72 185 ASP A N 1
ATOM 1593 C CA . ASP A 1 185 ? -6.303 -7.529 27.727 1.00 63.72 185 ASP A CA 1
ATOM 1594 C C . ASP A 1 185 ? -6.123 -7.416 26.207 1.00 63.72 185 ASP A C 1
ATOM 1596 O O . ASP A 1 185 ? -5.039 -7.656 25.677 1.00 63.72 185 ASP A O 1
ATOM 1600 N N . PHE A 1 186 ? -7.145 -6.889 25.518 1.00 65.56 186 PHE A N 1
ATOM 1601 C CA . PHE A 1 186 ? -7.115 -6.526 24.087 1.00 65.56 186 PHE A CA 1
ATOM 1602 C C . PHE A 1 186 ? -5.831 -5.789 23.665 1.00 65.56 186 PHE A C 1
ATOM 1604 O O . PHE A 1 186 ? -5.334 -5.938 22.553 1.00 65.56 186 PHE A O 1
ATOM 1611 N N . TRP A 1 187 ? -5.284 -4.956 24.553 1.00 70.25 187 TRP A N 1
ATOM 1612 C CA . TRP A 1 187 ? -4.128 -4.103 24.276 1.00 70.25 187 TRP A CA 1
ATOM 1613 C C . TRP A 1 187 ? -2.795 -4.848 24.205 1.00 70.25 187 TRP A C 1
ATOM 1615 O O . TRP A 1 187 ? -1.819 -4.265 23.708 1.00 70.25 187 TRP A O 1
ATOM 1625 N N . ASP A 1 188 ? -2.759 -6.085 24.690 1.00 70.06 188 ASP A N 1
ATOM 1626 C CA . ASP A 1 188 ? -1.556 -6.901 24.739 1.00 70.06 188 ASP A CA 1
ATOM 1627 C C . ASP A 1 188 ? -1.293 -7.602 23.404 1.00 70.06 188 ASP A C 1
ATOM 1629 O O . ASP A 1 188 ? -0.134 -7.737 23.019 1.00 70.06 188 ASP A O 1
ATOM 1633 N N . ASP A 1 189 ? -2.323 -7.940 22.628 1.00 78.00 189 ASP A N 1
ATOM 1634 C CA . ASP A 1 189 ? -2.140 -8.580 21.324 1.00 78.00 189 ASP A CA 1
ATOM 1635 C C . ASP A 1 189 ? -1.438 -7.682 20.292 1.00 78.00 189 ASP A C 1
ATOM 1637 O O . ASP A 1 189 ? -1.570 -6.453 20.342 1.00 78.00 189 ASP A O 1
ATOM 1641 N N . PRO A 1 190 ? -0.698 -8.252 19.323 1.00 83.69 190 PRO A N 1
ATOM 1642 C CA . PRO A 1 190 ? -0.077 -7.483 18.250 1.00 83.69 190 PRO A CA 1
ATOM 1643 C C . PRO A 1 190 ? -1.063 -6.573 17.509 1.00 83.69 190 PRO A C 1
ATOM 1645 O O . PRO A 1 190 ? -2.221 -6.923 17.269 1.00 83.69 190 PRO A O 1
ATOM 1648 N N . LYS A 1 191 ? -0.579 -5.391 17.118 1.00 86.56 191 LYS A N 1
ATOM 1649 C CA . LYS A 1 191 ? -1.337 -4.399 16.351 1.00 86.56 191 LYS A CA 1
ATOM 1650 C C . LYS A 1 191 ? -0.751 -4.272 14.951 1.00 86.56 191 LYS A C 1
ATOM 1652 O O . LYS A 1 191 ? 0.390 -3.834 14.818 1.00 86.56 191 LYS A O 1
ATOM 1657 N N . LEU A 1 192 ? -1.558 -4.556 13.930 1.00 89.88 192 LEU A N 1
ATOM 1658 C CA . LEU A 1 192 ? -1.287 -4.172 12.544 1.00 89.88 192 LEU A CA 1
ATOM 1659 C C . LEU A 1 192 ? -1.913 -2.797 12.294 1.00 89.88 192 LEU A C 1
ATOM 1661 O O . LEU A 1 192 ? -3.123 -2.635 12.427 1.00 89.88 192 LEU A O 1
ATOM 1665 N N . GLU A 1 193 ? -1.099 -1.803 11.952 1.00 89.31 193 GLU A N 1
ATOM 1666 C CA . GLU A 1 193 ? -1.520 -0.418 11.739 1.00 89.31 193 GLU A CA 1
ATOM 1667 C C . GLU A 1 193 ? -1.053 0.107 10.378 1.00 89.31 193 GLU A C 1
ATOM 1669 O O . GLU A 1 193 ? 0.116 -0.034 10.016 1.00 89.31 193 GLU A O 1
ATOM 1674 N N . ILE A 1 194 ? -1.953 0.795 9.676 1.00 90.12 194 ILE A N 1
ATOM 1675 C CA . ILE A 1 194 ? -1.677 1.593 8.485 1.00 90.12 194 ILE A CA 1
ATOM 1676 C C . ILE A 1 194 ? -1.865 3.070 8.825 1.00 90.12 194 ILE A C 1
ATOM 1678 O O . ILE A 1 194 ? -2.966 3.531 9.114 1.00 90.12 194 ILE A O 1
ATOM 1682 N N . SER A 1 195 ? -0.768 3.820 8.781 1.00 88.38 195 SER A N 1
ATOM 1683 C CA . SER A 1 195 ? -0.766 5.279 8.845 1.00 88.38 195 SER A CA 1
ATOM 1684 C C . SER A 1 195 ? -0.799 5.850 7.428 1.00 88.38 195 SER A C 1
ATOM 1686 O O . SER A 1 195 ? 0.174 5.692 6.689 1.00 88.38 195 SER A O 1
ATOM 1688 N N . VAL A 1 196 ? -1.870 6.554 7.068 1.00 87.19 196 VAL A N 1
ATOM 1689 C CA . VAL A 1 196 ? -1.996 7.284 5.793 1.00 87.19 196 VAL A CA 1
ATOM 1690 C C . VAL A 1 196 ? -1.741 8.764 6.048 1.00 87.19 196 VAL A C 1
ATOM 1692 O O . VAL A 1 196 ? -2.372 9.339 6.932 1.00 87.19 196 VAL A O 1
ATOM 1695 N N . TYR A 1 197 ? -0.829 9.385 5.298 1.00 85.31 197 TYR A N 1
ATOM 1696 C CA . TYR A 1 197 ? -0.471 10.798 5.459 1.00 85.31 197 TYR A CA 1
ATOM 1697 C C . TYR A 1 197 ? -1.122 11.669 4.384 1.00 85.31 197 TYR A C 1
ATOM 1699 O O . TYR A 1 197 ? -1.119 11.314 3.206 1.00 85.31 197 TYR A O 1
ATOM 1707 N N . PHE A 1 198 ? -1.612 12.839 4.793 1.00 83.19 198 PHE A N 1
ATOM 1708 C CA . PHE A 1 198 ? -2.270 13.793 3.904 1.00 83.19 198 PHE A CA 1
ATOM 1709 C C . PHE A 1 198 ? -1.345 14.962 3.560 1.00 83.19 198 PHE A C 1
ATOM 1711 O O . PHE A 1 198 ? -0.627 15.502 4.414 1.00 83.19 198 PHE A O 1
ATOM 1718 N N . GLY A 1 199 ? -1.367 15.336 2.285 1.00 76.31 199 GLY A N 1
ATOM 1719 C CA . GLY A 1 199 ? -0.698 16.506 1.749 1.00 76.31 199 GLY A CA 1
ATOM 1720 C C . GLY A 1 199 ? -1.299 17.790 2.304 1.00 76.31 199 GLY A C 1
ATOM 1721 O O . GLY A 1 199 ? -2.418 17.830 2.812 1.00 76.31 199 GLY A O 1
ATOM 1722 N N . GLU A 1 200 ? -0.542 18.881 2.227 1.00 73.19 200 GLU A N 1
ATOM 1723 C CA . GLU A 1 200 ? -1.054 20.160 2.713 1.00 73.19 200 GLU A CA 1
ATOM 1724 C C . GLU A 1 200 ? -2.204 20.678 1.853 1.00 73.19 200 GLU A C 1
ATOM 1726 O O . GLU A 1 200 ? -3.075 21.376 2.363 1.00 73.19 200 GLU A O 1
ATOM 173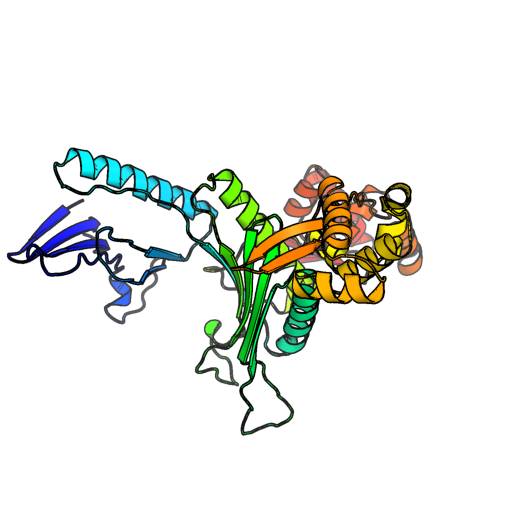1 N N . THR A 1 201 ? -2.183 20.369 0.562 1.00 76.12 201 THR A N 1
ATOM 1732 C CA . THR A 1 201 ? -3.139 20.833 -0.447 1.00 76.12 201 THR A CA 1
ATOM 1733 C C . THR A 1 201 ? -4.259 19.837 -0.717 1.00 76.12 201 THR A C 1
ATOM 1735 O O . THR A 1 201 ? -5.088 20.123 -1.570 1.00 76.12 201 THR A O 1
ATOM 1738 N N . ASP A 1 202 ? -4.290 18.703 -0.011 1.00 74.19 202 ASP A N 1
ATOM 1739 C CA . ASP A 1 202 ? -5.325 17.695 -0.217 1.00 74.19 202 ASP A CA 1
ATOM 1740 C C . ASP A 1 202 ? -6.707 18.276 0.112 1.00 74.19 202 ASP A C 1
ATOM 1742 O O . ASP A 1 202 ? -6.950 18.816 1.198 1.00 74.19 202 ASP A O 1
ATOM 1746 N N . THR A 1 203 ? -7.626 18.122 -0.828 1.00 78.69 203 THR A N 1
ATOM 1747 C CA . THR A 1 203 ? -9.057 18.337 -0.648 1.00 78.69 203 THR A CA 1
ATOM 1748 C C . THR A 1 203 ? -9.651 17.271 0.275 1.00 78.69 203 THR A C 1
ATOM 1750 O O . THR A 1 203 ? -9.070 16.211 0.516 1.00 78.69 203 THR A O 1
ATOM 1753 N N . LEU A 1 204 ? -10.856 17.520 0.795 1.00 72.31 204 LEU A N 1
ATOM 1754 C CA . LEU A 1 204 ? -11.554 16.532 1.626 1.00 72.31 204 LEU A CA 1
ATOM 1755 C C . LEU A 1 204 ? -11.840 15.228 0.871 1.00 72.31 204 LEU A C 1
ATOM 1757 O O . LEU A 1 204 ? -11.809 14.159 1.478 1.00 72.31 204 LEU A O 1
ATOM 1761 N N . GLU A 1 205 ? -12.091 15.311 -0.434 1.00 75.75 205 GLU A N 1
ATOM 1762 C CA . GLU A 1 205 ? -12.321 14.135 -1.269 1.00 75.75 205 GLU A CA 1
ATOM 1763 C C . GLU A 1 205 ? -11.036 13.320 -1.453 1.00 75.75 205 GLU A C 1
ATOM 1765 O O . GLU A 1 205 ? -11.044 12.112 -1.237 1.00 75.75 205 GLU A O 1
ATOM 1770 N N . GLU A 1 206 ? -9.897 13.970 -1.704 1.00 80.25 206 GLU A N 1
ATOM 1771 C CA . GLU A 1 206 ? -8.599 13.281 -1.738 1.00 80.25 206 GLU A CA 1
ATOM 1772 C C . GLU A 1 206 ? -8.269 12.633 -0.387 1.00 80.25 206 GLU A C 1
ATOM 1774 O O . GLU A 1 206 ? -7.793 11.502 -0.336 1.00 80.25 206 GLU A O 1
ATOM 1779 N N . VAL A 1 207 ? -8.579 13.297 0.731 1.00 78.12 207 VAL A N 1
ATOM 1780 C CA . VAL A 1 207 ? -8.420 12.724 2.079 1.00 78.12 207 VAL A CA 1
ATOM 1781 C C . VAL A 1 207 ? -9.276 11.462 2.255 1.00 78.12 207 VAL A C 1
ATOM 1783 O O . VAL A 1 207 ? -8.801 10.477 2.830 1.00 78.12 207 VAL A O 1
ATOM 1786 N N . ARG A 1 208 ? -10.517 11.451 1.746 1.00 77.75 208 ARG A N 1
ATOM 1787 C CA . ARG A 1 208 ? -11.382 10.255 1.738 1.00 77.75 208 ARG A CA 1
ATOM 1788 C C . ARG A 1 208 ? -10.795 9.140 0.881 1.00 77.75 208 ARG A C 1
ATOM 1790 O O . ARG A 1 208 ? -10.616 8.041 1.396 1.00 77.75 208 ARG A O 1
ATOM 1797 N N . GLN A 1 209 ? -10.429 9.424 -0.366 1.00 81.38 209 GLN A N 1
ATOM 1798 C CA . GLN A 1 209 ? -9.856 8.442 -1.294 1.00 81.38 209 GLN A CA 1
ATOM 1799 C C . GLN A 1 209 ? -8.579 7.803 -0.739 1.00 81.38 209 GLN A C 1
ATOM 1801 O O . GLN A 1 209 ? -8.439 6.581 -0.726 1.00 81.38 209 GLN A O 1
ATOM 1806 N N . LYS A 1 210 ? -7.678 8.615 -0.175 1.00 85.75 210 LYS A N 1
ATOM 1807 C CA . LYS A 1 210 ? -6.454 8.142 0.490 1.00 85.75 210 LYS A CA 1
ATOM 1808 C C . LYS A 1 210 ? -6.754 7.257 1.699 1.00 85.75 210 LYS A C 1
ATOM 1810 O O . LYS A 1 210 ? -6.038 6.292 1.966 1.00 85.75 210 LYS A O 1
ATOM 1815 N N . THR A 1 211 ? -7.818 7.568 2.435 1.00 82.69 211 THR A N 1
ATOM 1816 C CA . THR A 1 211 ? -8.245 6.771 3.589 1.00 82.69 211 THR A CA 1
ATOM 1817 C C . THR A 1 211 ? -8.840 5.434 3.155 1.00 82.69 211 THR A C 1
ATOM 1819 O O . THR A 1 211 ? -8.502 4.411 3.746 1.00 82.69 211 THR A O 1
ATOM 1822 N N . GLU A 1 212 ? -9.661 5.410 2.103 1.00 81.06 212 GLU A N 1
ATOM 1823 C CA . GLU A 1 212 ? -10.194 4.172 1.520 1.00 81.06 212 GLU A CA 1
ATOM 1824 C C . GLU A 1 212 ? -9.087 3.291 0.927 1.00 81.06 212 GLU A C 1
ATOM 1826 O O . GLU A 1 212 ? -9.101 2.077 1.133 1.00 81.06 212 GLU A O 1
ATOM 1831 N N . LEU A 1 213 ? -8.062 3.886 0.305 1.00 85.25 213 LEU A N 1
ATOM 1832 C CA . LEU A 1 213 ? -6.846 3.172 -0.094 1.00 85.25 213 LEU A CA 1
ATOM 1833 C C . LEU A 1 213 ? -6.167 2.509 1.114 1.00 85.25 213 LEU A C 1
ATOM 1835 O O . LEU A 1 213 ? -5.843 1.325 1.070 1.00 85.25 213 LEU A O 1
ATOM 1839 N N . GLY A 1 214 ? -6.003 3.238 2.224 1.00 87.44 214 GLY A N 1
ATOM 1840 C CA . GLY A 1 214 ? -5.446 2.687 3.462 1.00 87.44 214 GLY A CA 1
ATOM 1841 C C . GLY A 1 214 ? -6.288 1.557 4.061 1.00 87.44 214 GLY A C 1
ATOM 1842 O O . GLY A 1 214 ? -5.733 0.553 4.507 1.00 87.44 214 GLY A O 1
ATOM 1843 N N . LYS A 1 215 ? -7.621 1.686 4.050 1.00 80.50 215 LYS A N 1
ATOM 1844 C CA . LYS A 1 215 ? -8.534 0.632 4.520 1.00 80.50 215 LYS A CA 1
ATOM 1845 C C . LYS A 1 215 ? -8.439 -0.614 3.636 1.00 80.50 215 LYS A C 1
ATOM 1847 O O . LYS A 1 215 ? -8.364 -1.718 4.167 1.00 80.50 215 LYS A O 1
ATOM 1852 N N . SER A 1 216 ? -8.400 -0.427 2.318 1.00 82.62 216 SER A N 1
ATOM 1853 C CA . SER A 1 216 ? -8.298 -1.508 1.329 1.00 82.62 216 SER A CA 1
ATOM 1854 C C . SER A 1 216 ? -6.964 -2.238 1.439 1.00 82.62 216 SER A C 1
ATOM 1856 O O . SER A 1 216 ? -6.912 -3.465 1.405 1.00 82.62 216 SER A O 1
ATOM 1858 N N . LEU A 1 217 ? -5.876 -1.496 1.658 1.00 88.44 217 LEU A N 1
ATOM 1859 C CA . LEU A 1 217 ? -4.553 -2.064 1.889 1.00 88.44 217 LEU A CA 1
ATOM 1860 C C . LEU A 1 217 ? -4.503 -2.865 3.194 1.00 88.44 217 LEU A C 1
ATOM 1862 O O . LEU A 1 217 ? -3.963 -3.967 3.210 1.00 88.44 217 LEU A O 1
ATOM 1866 N N . LEU A 1 218 ? -5.111 -2.358 4.274 1.00 88.31 218 LEU A N 1
ATOM 1867 C CA . LEU A 1 218 ? -5.186 -3.068 5.556 1.00 88.31 218 LEU A CA 1
ATOM 1868 C C . LEU A 1 218 ? -5.949 -4.383 5.403 1.00 88.31 218 LEU A C 1
ATOM 1870 O O . LEU A 1 218 ? -5.481 -5.423 5.860 1.00 88.31 218 LEU A O 1
ATOM 1874 N N . ALA A 1 219 ? -7.090 -4.338 4.720 1.00 81.44 219 ALA A N 1
ATOM 1875 C CA . ALA A 1 219 ? -7.889 -5.514 4.416 1.00 81.44 219 ALA A CA 1
ATOM 1876 C C . ALA A 1 219 ? -7.148 -6.515 3.519 1.00 81.44 219 ALA A C 1
ATOM 1878 O O . ALA A 1 219 ? -7.199 -7.712 3.779 1.00 81.44 219 ALA A O 1
ATOM 1879 N N . SER A 1 220 ? -6.391 -6.036 2.529 1.00 85.94 220 SER A N 1
ATOM 1880 C CA . SER A 1 220 ? -5.576 -6.888 1.654 1.00 85.94 220 SER A CA 1
ATOM 1881 C C . SER A 1 220 ? -4.460 -7.589 2.429 1.00 85.94 220 SER A C 1
ATOM 1883 O O . SER A 1 220 ? -4.244 -8.782 2.245 1.00 85.94 220 SER A O 1
ATOM 1885 N N . VAL A 1 221 ? -3.795 -6.898 3.364 1.00 90.44 221 VAL A N 1
ATOM 1886 C CA . VAL A 1 221 ? -2.793 -7.529 4.241 1.00 90.44 221 VAL A CA 1
ATOM 1887 C C . VAL A 1 221 ? -3.436 -8.584 5.147 1.00 90.44 221 VAL A C 1
ATOM 1889 O O . VAL A 1 221 ? -2.877 -9.665 5.315 1.00 90.44 221 VAL A O 1
ATOM 1892 N N . VAL A 1 222 ? -4.615 -8.299 5.710 1.00 85.31 222 VAL A N 1
ATOM 1893 C CA . VAL A 1 222 ? -5.383 -9.255 6.531 1.00 85.31 222 VAL A CA 1
ATOM 1894 C C . VAL A 1 222 ? -5.772 -10.503 5.728 1.00 85.31 222 VAL A C 1
ATOM 1896 O O . VAL A 1 222 ? -5.595 -11.620 6.221 1.00 85.31 222 VAL A O 1
ATOM 1899 N N . TYR A 1 223 ? -6.264 -10.309 4.502 1.00 81.94 223 TYR A N 1
ATOM 1900 C CA . TYR A 1 223 ? -6.650 -11.376 3.579 1.00 81.94 223 TYR A CA 1
ATOM 1901 C C . TYR A 1 223 ? -5.450 -12.255 3.216 1.00 81.94 223 TYR A C 1
ATOM 1903 O O . TYR A 1 223 ? -5.473 -13.458 3.463 1.00 81.94 223 TYR A O 1
ATOM 1911 N N . LEU A 1 224 ? -4.355 -11.650 2.743 1.00 84.31 224 LEU A N 1
ATOM 1912 C CA . LEU A 1 224 ? -3.147 -12.378 2.342 1.00 84.31 224 LEU A CA 1
ATOM 1913 C C . LEU A 1 224 ? -2.474 -13.104 3.510 1.00 84.31 224 LEU A C 1
ATOM 1915 O O . LEU A 1 224 ? -1.931 -14.192 3.334 1.00 84.31 224 LEU A O 1
ATOM 1919 N N . ALA A 1 225 ? -2.538 -12.545 4.720 1.00 85.62 225 ALA A N 1
ATOM 1920 C CA . ALA A 1 225 ? -2.016 -13.210 5.911 1.00 85.62 225 ALA A CA 1
ATOM 1921 C C . ALA A 1 225 ? -2.935 -14.344 6.415 1.00 85.62 225 ALA A C 1
ATOM 1923 O O . ALA A 1 225 ? -2.539 -15.090 7.319 1.00 85.62 225 ALA A O 1
ATOM 1924 N N . LYS A 1 226 ? -4.147 -14.477 5.848 1.00 80.25 226 LYS A N 1
ATOM 1925 C CA . LYS A 1 226 ? -5.210 -15.403 6.266 1.00 80.25 226 LYS A CA 1
ATOM 1926 C C . LYS A 1 226 ? -5.528 -15.272 7.764 1.00 80.25 226 LYS A C 1
ATOM 1928 O O . LYS A 1 226 ? -5.514 -16.261 8.498 1.00 80.25 226 LYS A O 1
ATOM 1933 N N . ILE A 1 227 ? -5.753 -14.037 8.234 1.00 79.12 227 ILE A N 1
ATOM 1934 C CA . ILE A 1 227 ? -5.986 -13.735 9.665 1.00 79.12 227 ILE A CA 1
ATOM 1935 C C . ILE A 1 227 ? -7.386 -13.204 9.988 1.00 79.12 227 ILE A C 1
ATOM 1937 O O . ILE A 1 227 ? -7.600 -12.760 11.112 1.00 79.12 227 ILE A O 1
ATOM 1941 N N . SER A 1 228 ? -8.334 -13.250 9.050 1.00 76.06 228 SER A N 1
ATOM 1942 C CA . SER A 1 228 ? -9.698 -12.725 9.235 1.00 76.06 228 SER A CA 1
ATOM 1943 C C . SER A 1 228 ? -10.396 -13.284 10.483 1.00 76.06 228 SER A C 1
ATOM 1945 O O . SER A 1 228 ? -10.916 -12.511 11.286 1.00 76.06 228 SER A O 1
ATOM 1947 N N . ASP A 1 229 ? -10.324 -14.599 10.711 1.00 69.75 229 ASP A N 1
ATOM 1948 C CA . ASP A 1 229 ? -10.925 -15.255 11.889 1.00 69.75 229 ASP A CA 1
ATOM 1949 C C . ASP A 1 229 ? -10.088 -15.112 13.165 1.00 69.75 229 ASP A C 1
ATOM 1951 O O . ASP A 1 229 ? -10.524 -15.449 14.263 1.00 69.75 229 ASP A O 1
ATOM 1955 N N . ALA A 1 230 ? -8.863 -14.612 13.024 1.00 74.94 230 ALA A N 1
ATOM 1956 C CA . ALA A 1 230 ? -7.938 -14.371 14.119 1.00 74.94 230 ALA A CA 1
ATOM 1957 C C . ALA A 1 230 ? -7.919 -12.906 14.566 1.00 74.94 230 ALA A C 1
ATOM 1959 O O . ALA A 1 230 ? -7.099 -12.544 15.418 1.00 74.94 230 ALA A O 1
ATOM 1960 N N . LEU A 1 231 ? -8.776 -12.068 13.974 1.00 78.88 231 LEU A N 1
ATOM 1961 C CA . LEU A 1 231 ? -8.938 -10.679 14.364 1.00 78.88 231 LEU A CA 1
ATOM 1962 C C . LEU A 1 231 ? -9.628 -10.585 15.722 1.00 78.88 231 LEU A C 1
ATOM 1964 O O . LEU A 1 231 ? -10.606 -11.271 16.012 1.00 78.88 231 LEU A O 1
ATOM 1968 N N . ILE A 1 232 ? -9.114 -9.681 16.543 1.00 73.94 232 ILE A N 1
ATOM 1969 C CA . ILE A 1 232 ? -9.645 -9.395 17.867 1.00 73.94 232 ILE A CA 1
ATOM 1970 C C . ILE A 1 232 ? -10.430 -8.096 17.746 1.00 73.94 232 ILE A C 1
ATOM 1972 O O . ILE A 1 232 ? -9.889 -7.068 17.328 1.00 73.94 232 ILE A O 1
ATOM 1976 N N . TYR A 1 233 ? -11.717 -8.157 18.072 1.00 66.12 233 TYR A N 1
ATOM 1977 C CA . TYR A 1 233 ? -12.642 -7.042 17.918 1.00 66.12 233 TYR A CA 1
ATOM 1978 C C . TYR A 1 233 ? -12.951 -6.397 19.266 1.00 66.12 233 TYR A C 1
ATOM 1980 O O . TYR A 1 233 ? -13.192 -7.081 20.256 1.00 66.12 233 TYR A O 1
ATOM 1988 N N . GLU A 1 234 ? -13.000 -5.069 19.271 1.00 57.53 234 GLU A N 1
ATOM 1989 C CA . GLU A 1 234 ? -13.566 -4.273 20.355 1.00 57.53 234 GLU A CA 1
ATOM 1990 C C . GLU A 1 234 ? -14.563 -3.301 19.708 1.00 57.53 234 GLU A C 1
ATOM 1992 O O . GLU A 1 234 ? -14.183 -2.547 18.807 1.00 57.53 234 GLU A O 1
ATOM 1997 N N . ASP A 1 235 ? -15.838 -3.328 20.114 1.00 50.41 235 ASP A N 1
ATOM 1998 C CA . ASP A 1 235 ? -16.934 -2.565 19.475 1.00 50.41 235 ASP A CA 1
ATOM 1999 C C . ASP A 1 235 ? -16.651 -1.052 19.387 1.00 50.41 235 ASP A C 1
ATOM 2001 O O . ASP A 1 235 ? -17.115 -0.351 18.484 1.00 50.41 235 ASP A O 1
ATOM 2005 N N . THR A 1 236 ? -15.831 -0.560 20.311 1.00 45.03 236 THR A N 1
ATOM 2006 C CA . THR A 1 236 ? -15.328 0.809 20.450 1.00 45.03 236 THR A CA 1
ATOM 2007 C C . THR A 1 236 ? -14.366 1.238 19.341 1.00 45.03 236 THR A C 1
ATOM 2009 O O . THR A 1 236 ? -14.345 2.409 18.961 1.00 45.03 236 THR A O 1
ATOM 2012 N N . TYR A 1 237 ? -13.559 0.302 18.836 1.00 45.81 237 TYR A N 1
ATOM 2013 C CA . TYR A 1 237 ? -12.445 0.544 17.910 1.00 45.81 237 TYR A CA 1
ATOM 2014 C C . TYR A 1 237 ? -12.533 -0.314 16.652 1.00 45.81 237 TYR A C 1
ATOM 2016 O O . TYR A 1 237 ? -11.545 -0.429 15.929 1.00 45.81 237 TYR A O 1
ATOM 2024 N N . ALA A 1 238 ? -13.694 -0.922 16.391 1.00 45.34 238 ALA A N 1
ATOM 2025 C CA . ALA A 1 238 ? -13.944 -1.680 15.181 1.00 45.34 238 ALA A CA 1
ATOM 2026 C C . ALA A 1 238 ? -13.722 -0.768 13.967 1.00 45.34 238 ALA A C 1
ATOM 2028 O O . ALA A 1 238 ? -14.599 -0.001 13.560 1.00 45.34 238 ALA A O 1
ATOM 2029 N N . THR A 1 239 ? -12.513 -0.831 13.408 1.00 49.59 239 THR A N 1
ATOM 2030 C CA . THR A 1 239 ? -12.195 -0.238 12.119 1.00 49.59 239 THR A CA 1
ATOM 2031 C C . THR A 1 239 ? -13.188 -0.843 11.140 1.00 49.59 239 THR A C 1
ATOM 2033 O O . THR A 1 239 ? -13.269 -2.067 11.016 1.00 49.59 239 THR A O 1
ATOM 2036 N N . SER A 1 240 ? -13.978 -0.006 10.467 1.00 48.47 240 SER A N 1
ATOM 2037 C CA . SER A 1 240 ? -14.691 -0.433 9.270 1.00 48.47 240 SER A CA 1
ATOM 2038 C C . SER A 1 240 ? -13.625 -0.763 8.229 1.00 48.47 240 SER A C 1
ATOM 2040 O O . SER A 1 240 ? -13.192 0.098 7.464 1.00 48.47 240 SER A O 1
ATOM 2042 N N . LEU A 1 241 ? -13.111 -1.994 8.278 1.00 52.12 241 LEU A N 1
ATOM 2043 C CA . LEU A 1 241 ? -12.253 -2.520 7.232 1.00 52.12 241 LEU A CA 1
ATOM 2044 C C . LEU A 1 241 ? -13.028 -2.359 5.925 1.00 52.12 241 LEU A C 1
ATOM 2046 O O . LEU A 1 241 ? -14.184 -2.782 5.825 1.00 52.12 241 LEU A O 1
ATOM 2050 N N . ALA A 1 242 ? -12.408 -1.695 4.951 1.00 50.59 242 ALA A N 1
ATOM 2051 C CA . ALA A 1 242 ? -12.845 -1.836 3.572 1.00 50.59 242 ALA A CA 1
ATOM 2052 C C . ALA A 1 242 ? -12.580 -3.285 3.129 1.00 50.59 242 ALA A C 1
ATOM 2054 O O . ALA A 1 242 ? -12.034 -4.091 3.883 1.00 50.59 242 ALA A O 1
ATOM 2055 N N . TYR A 1 243 ? -12.986 -3.639 1.921 1.00 55.19 243 TYR A N 1
ATOM 2056 C CA . TYR A 1 243 ? -12.684 -4.959 1.374 1.00 55.19 243 TYR A CA 1
ATOM 2057 C C . TYR A 1 243 ? -11.229 -5.012 0.913 1.00 55.19 243 TYR A C 1
ATOM 2059 O O . TYR A 1 243 ? -10.656 -3.981 0.549 1.00 55.19 243 TYR A O 1
ATOM 2067 N N . ALA A 1 244 ? -10.629 -6.203 0.927 1.00 55.62 244 ALA A N 1
ATOM 2068 C CA . ALA A 1 244 ? -9.413 -6.420 0.158 1.00 55.62 244 ALA A CA 1
ATOM 2069 C C . ALA A 1 244 ? -9.759 -6.128 -1.305 1.00 55.62 244 ALA A C 1
ATOM 2071 O O . ALA A 1 244 ? -10.744 -6.654 -1.821 1.00 55.62 244 ALA A O 1
ATOM 2072 N N . THR A 1 245 ? -9.020 -5.228 -1.943 1.00 62.03 245 THR A N 1
ATOM 2073 C CA . THR A 1 245 ? -9.291 -4.891 -3.337 1.00 62.03 245 THR A CA 1
ATOM 2074 C C . THR A 1 245 ? -8.433 -5.764 -4.231 1.00 62.03 245 THR A C 1
ATOM 2076 O O . THR A 1 245 ? -7.220 -5.873 -4.037 1.00 62.03 245 THR A O 1
ATOM 2079 N N . ASP A 1 246 ? -9.057 -6.330 -5.258 1.00 62.22 246 ASP A N 1
ATOM 2080 C CA . ASP A 1 246 ? -8.372 -7.080 -6.309 1.00 62.22 246 ASP A CA 1
ATOM 2081 C C . ASP A 1 246 ? -7.214 -6.324 -6.899 1.00 62.22 246 ASP A C 1
ATOM 2083 O O . ASP A 1 246 ? -6.151 -6.892 -7.085 1.00 62.22 246 ASP A O 1
ATOM 2087 N N . ALA A 1 247 ? -7.399 -5.031 -7.135 1.00 70.25 247 ALA A N 1
ATOM 2088 C CA . ALA A 1 247 ? -6.348 -4.185 -7.656 1.00 70.25 247 ALA A CA 1
ATOM 2089 C C . ALA A 1 247 ? -5.078 -4.252 -6.792 1.00 70.25 247 ALA A C 1
ATOM 2091 O O . ALA A 1 247 ? -3.987 -4.378 -7.338 1.00 70.25 247 ALA A O 1
ATOM 2092 N N . ILE A 1 248 ? -5.194 -4.213 -5.457 1.00 79.31 248 ILE A N 1
ATOM 2093 C CA . ILE A 1 248 ? -4.034 -4.295 -4.555 1.00 79.31 248 ILE A CA 1
ATOM 2094 C C . ILE A 1 248 ? -3.446 -5.705 -4.575 1.00 79.31 248 ILE A C 1
ATOM 2096 O O . ILE A 1 248 ? -2.233 -5.848 -4.700 1.00 79.31 248 ILE A O 1
ATOM 2100 N N . VAL A 1 249 ? -4.286 -6.737 -4.466 1.00 79.44 249 VAL A N 1
ATOM 2101 C CA . VAL A 1 249 ? -3.825 -8.132 -4.438 1.00 79.44 249 VAL A CA 1
ATOM 2102 C C . VAL A 1 249 ? -3.171 -8.516 -5.769 1.00 79.44 249 VAL A C 1
ATOM 2104 O O . VAL A 1 249 ? -2.001 -8.883 -5.771 1.00 79.44 249 VAL A O 1
ATOM 2107 N N . LYS A 1 250 ? -3.857 -8.345 -6.904 1.00 76.81 250 LYS A N 1
ATOM 2108 C CA . LYS A 1 250 ? -3.323 -8.606 -8.251 1.00 76.81 250 LYS A CA 1
ATOM 2109 C C . LYS A 1 250 ? -2.024 -7.838 -8.492 1.00 76.81 250 LYS A C 1
ATOM 2111 O O . LYS A 1 250 ? -1.042 -8.438 -8.903 1.00 76.81 250 LYS A O 1
ATOM 2116 N N . SER A 1 251 ? -1.942 -6.555 -8.127 1.00 81.44 251 SER A N 1
ATOM 2117 C CA . SER A 1 251 ? -0.701 -5.775 -8.306 1.00 81.44 251 SER A CA 1
ATOM 2118 C C . SER A 1 251 ? 0.480 -6.280 -7.458 1.00 81.44 251 SER A C 1
ATOM 2120 O O . SER A 1 251 ? 1.633 -6.034 -7.809 1.00 81.44 251 SER A O 1
ATOM 2122 N N . LEU A 1 252 ? 0.235 -6.988 -6.346 1.00 83.94 252 LEU A N 1
ATOM 2123 C CA . LEU A 1 252 ? 1.295 -7.634 -5.557 1.00 83.94 252 LEU A CA 1
ATOM 2124 C C . LEU A 1 252 ? 1.801 -8.935 -6.179 1.00 83.94 252 LEU A C 1
ATOM 2126 O O . LEU A 1 252 ? 2.930 -9.331 -5.875 1.00 83.94 252 LEU A O 1
ATOM 2130 N N . PHE A 1 253 ? 0.994 -9.585 -7.017 1.00 83.56 253 PHE A N 1
ATOM 2131 C CA . PHE A 1 253 ? 1.303 -10.877 -7.634 1.00 83.56 253 PHE A CA 1
ATOM 2132 C C . PHE A 1 253 ? 1.499 -10.810 -9.146 1.00 83.56 253 PHE A C 1
ATOM 2134 O O . PHE A 1 253 ? 1.931 -11.807 -9.710 1.00 83.56 253 PHE A O 1
ATOM 2141 N N . VAL A 1 254 ? 1.284 -9.645 -9.769 1.00 81.69 254 VAL A N 1
ATOM 2142 C CA . VAL A 1 254 ? 1.488 -9.460 -11.206 1.00 81.69 254 VAL A CA 1
ATOM 2143 C C . VAL A 1 254 ? 2.881 -9.932 -11.599 1.00 81.69 254 VAL A C 1
ATOM 2145 O O . VAL A 1 254 ? 3.898 -9.545 -10.993 1.00 81.69 254 VAL A O 1
ATOM 2148 N N . THR A 1 255 ? 2.890 -10.804 -12.591 1.00 80.38 255 THR A N 1
ATOM 2149 C CA . THR A 1 255 ? 4.077 -11.395 -13.183 1.00 80.38 255 THR A CA 1
ATOM 2150 C C . THR A 1 255 ? 4.587 -10.510 -14.308 1.00 80.38 255 THR A C 1
ATOM 2152 O O . THR A 1 255 ? 3.867 -9.688 -14.880 1.00 80.38 255 THR A O 1
ATOM 2155 N N . SER A 1 256 ? 5.863 -10.659 -14.639 1.00 79.75 256 SER A N 1
ATOM 2156 C CA . SER A 1 256 ? 6.404 -9.923 -15.768 1.00 79.75 256 SER A CA 1
ATOM 2157 C C . SER A 1 256 ? 5.859 -10.417 -17.102 1.00 79.75 256 SER A C 1
ATOM 2159 O O . SER A 1 256 ? 5.729 -9.607 -18.008 1.00 79.75 256 SER A O 1
ATOM 2161 N N . VAL A 1 257 ? 5.472 -11.693 -17.211 1.00 74.50 257 VAL A N 1
ATOM 2162 C CA . VAL A 1 257 ? 4.806 -12.245 -18.401 1.00 74.50 257 VAL A CA 1
ATOM 2163 C C . VAL A 1 257 ? 3.501 -11.499 -18.672 1.00 74.50 257 VAL A C 1
ATOM 2165 O O . VAL A 1 257 ? 3.350 -10.941 -19.752 1.00 74.50 257 VAL A O 1
ATOM 2168 N N . GLU A 1 258 ? 2.628 -11.371 -17.668 1.00 78.25 258 GLU A N 1
ATOM 2169 C CA . GLU A 1 258 ? 1.366 -10.627 -17.799 1.00 78.25 258 GLU A CA 1
ATOM 2170 C C . GLU A 1 258 ? 1.606 -9.164 -18.203 1.00 78.25 258 GLU A C 1
ATOM 2172 O O . GLU A 1 258 ? 0.947 -8.651 -19.105 1.00 78.25 258 GLU A O 1
ATOM 2177 N N . LEU A 1 259 ? 2.583 -8.482 -17.586 1.00 80.19 259 LEU A N 1
ATOM 2178 C CA . LEU A 1 259 ? 2.921 -7.108 -17.984 1.00 80.19 259 LEU A CA 1
ATOM 2179 C C . LEU A 1 259 ? 3.453 -7.038 -19.418 1.00 80.19 259 LEU A C 1
ATOM 2181 O O . LEU A 1 259 ? 3.143 -6.088 -20.134 1.00 80.19 259 LEU A O 1
ATOM 2185 N N . LYS A 1 260 ? 4.264 -8.011 -19.839 1.00 80.56 260 LYS A N 1
ATOM 2186 C CA . LYS A 1 260 ? 4.832 -8.042 -21.188 1.00 80.56 260 LYS A CA 1
ATOM 2187 C C . LYS A 1 260 ? 3.759 -8.297 -22.245 1.00 80.56 260 LYS A C 1
ATOM 2189 O O . LYS A 1 260 ? 3.797 -7.660 -23.291 1.00 80.56 260 LYS A O 1
ATOM 2194 N N . GLU A 1 261 ? 2.781 -9.147 -21.953 1.00 78.38 261 GLU A N 1
ATOM 2195 C CA . GLU A 1 261 ? 1.626 -9.392 -22.822 1.00 78.38 261 GLU A CA 1
ATOM 2196 C C . GLU A 1 261 ? 0.710 -8.166 -22.911 1.00 78.38 261 GLU A C 1
ATOM 2198 O O . GLU A 1 261 ? 0.380 -7.723 -24.009 1.00 78.38 261 GLU A O 1
ATOM 2203 N N . MET A 1 262 ? 0.351 -7.561 -21.773 1.00 79.00 262 MET A N 1
ATOM 2204 C CA . MET A 1 262 ? -0.520 -6.377 -21.736 1.00 79.00 262 MET A CA 1
ATOM 2205 C C . MET A 1 262 ? 0.091 -5.153 -22.430 1.00 79.00 262 MET A C 1
ATOM 2207 O O . MET A 1 262 ? -0.635 -4.286 -22.917 1.00 79.00 262 MET A O 1
ATOM 2211 N N . TYR A 1 263 ? 1.422 -5.055 -22.444 1.00 81.62 263 TYR A N 1
ATOM 2212 C CA . TYR A 1 263 ? 2.152 -3.883 -22.923 1.00 81.62 263 TYR A CA 1
ATOM 2213 C C . TYR A 1 263 ? 3.188 -4.230 -23.997 1.00 81.62 263 TYR A C 1
ATOM 2215 O O . TYR A 1 263 ? 4.216 -3.554 -24.099 1.00 81.62 263 TYR A O 1
ATOM 2223 N N . SER A 1 264 ? 2.910 -5.239 -24.828 1.00 83.06 264 SER A N 1
ATOM 2224 C CA . SER A 1 264 ? 3.808 -5.708 -25.894 1.00 83.06 264 SER A CA 1
ATOM 2225 C C . SER A 1 264 ? 4.249 -4.579 -26.829 1.00 83.06 264 SER A C 1
ATOM 2227 O O . SER A 1 264 ? 5.429 -4.448 -27.142 1.00 83.06 264 SER A O 1
ATOM 2229 N N . ASP A 1 265 ? 3.330 -3.677 -27.183 1.00 84.06 265 ASP A N 1
ATOM 2230 C CA . ASP A 1 265 ? 3.594 -2.523 -28.058 1.00 84.06 265 ASP A CA 1
ATOM 2231 C C . ASP A 1 265 ? 4.578 -1.509 -27.439 1.00 84.06 265 ASP A C 1
ATOM 2233 O O . ASP A 1 265 ? 5.189 -0.671 -28.117 1.00 84.06 265 ASP A O 1
ATOM 2237 N N . LEU A 1 266 ? 4.743 -1.564 -26.115 1.00 85.25 266 LEU A N 1
ATOM 2238 C CA . LEU A 1 266 ? 5.671 -0.743 -25.351 1.00 85.25 266 LEU A CA 1
ATOM 2239 C C . LEU A 1 266 ? 6.996 -1.450 -25.072 1.00 85.25 266 LEU A C 1
ATOM 2241 O O . LEU A 1 266 ? 7.863 -0.826 -24.463 1.00 85.25 266 LEU A O 1
ATOM 2245 N N . ILE A 1 267 ? 7.213 -2.671 -25.537 1.00 87.69 267 ILE A N 1
ATOM 2246 C CA . ILE A 1 267 ? 8.483 -3.376 -25.368 1.00 87.69 267 ILE A CA 1
ATOM 2247 C C . ILE A 1 267 ? 9.217 -3.357 -26.700 1.00 87.69 267 ILE A C 1
ATOM 2249 O O . ILE A 1 267 ? 8.681 -3.752 -27.729 1.00 87.69 267 ILE A O 1
ATOM 2253 N N . ARG A 1 268 ? 10.432 -2.803 -26.707 1.00 86.19 268 ARG A N 1
ATOM 2254 C CA . ARG A 1 268 ? 11.233 -2.675 -27.937 1.00 86.19 268 ARG A CA 1
ATOM 2255 C C . ARG A 1 268 ? 12.491 -3.524 -27.942 1.00 86.19 268 ARG A C 1
ATOM 2257 O O . ARG A 1 268 ? 13.017 -3.793 -29.014 1.00 86.19 268 ARG A O 1
ATOM 2264 N N . ASP A 1 269 ? 13.014 -3.832 -26.764 1.00 90.94 269 ASP A N 1
ATOM 2265 C CA . ASP A 1 269 ? 14.320 -4.447 -26.579 1.00 90.94 269 ASP A CA 1
ATOM 2266 C C . ASP A 1 269 ? 14.439 -5.079 -25.183 1.00 90.94 269 ASP A C 1
ATOM 2268 O O . ASP A 1 269 ? 13.582 -4.890 -24.316 1.00 90.94 269 ASP A O 1
ATOM 2272 N N . GLU A 1 270 ? 15.540 -5.800 -24.969 1.00 93.56 270 GLU A N 1
ATOM 2273 C CA . GLU A 1 270 ? 15.863 -6.495 -23.717 1.00 93.56 270 GLU A CA 1
ATOM 2274 C C . GLU A 1 270 ? 15.915 -5.562 -22.496 1.00 93.56 270 GLU A C 1
ATOM 2276 O O . GLU A 1 270 ? 15.653 -5.997 -21.376 1.00 93.56 270 GLU A O 1
ATOM 2281 N N . LEU A 1 271 ? 16.219 -4.270 -22.682 1.00 95.50 271 LEU A N 1
ATOM 2282 C CA . LEU A 1 271 ? 16.224 -3.306 -21.580 1.00 95.50 271 LEU A CA 1
ATOM 2283 C C . LEU A 1 271 ? 14.797 -3.008 -21.102 1.00 95.50 271 LEU A C 1
ATOM 2285 O O . LEU A 1 271 ? 14.567 -2.937 -19.894 1.00 95.50 271 LEU A O 1
ATOM 2289 N N . ASP A 1 272 ? 13.847 -2.814 -22.022 1.00 93.50 272 ASP A N 1
ATOM 2290 C CA . ASP A 1 272 ? 12.436 -2.621 -21.664 1.00 93.50 272 ASP A CA 1
ATOM 2291 C C . ASP A 1 272 ? 11.904 -3.859 -20.910 1.00 93.50 272 ASP A C 1
ATOM 2293 O O . ASP A 1 272 ? 11.248 -3.711 -19.876 1.00 93.50 272 ASP A O 1
ATOM 2297 N N . GLU A 1 273 ? 12.252 -5.065 -21.371 1.00 92.62 273 GLU A N 1
ATOM 2298 C CA . GLU A 1 273 ? 11.895 -6.320 -20.701 1.00 92.62 273 GLU A CA 1
ATOM 2299 C C . GLU A 1 273 ? 12.479 -6.428 -19.294 1.00 92.62 273 GLU A C 1
ATOM 2301 O O . GLU A 1 273 ? 11.740 -6.661 -18.335 1.00 92.62 273 GLU A O 1
ATOM 2306 N N . TYR A 1 274 ? 13.785 -6.195 -19.160 1.00 94.94 274 TYR A N 1
ATOM 2307 C CA . TYR A 1 274 ? 14.481 -6.280 -17.884 1.00 94.94 274 TYR A CA 1
ATOM 2308 C C . TYR A 1 274 ? 13.925 -5.287 -16.864 1.00 94.94 274 TYR A C 1
ATOM 2310 O O . TYR A 1 274 ? 13.807 -5.602 -15.682 1.00 94.94 274 TYR A O 1
ATOM 2318 N N . LEU A 1 275 ? 13.565 -4.074 -17.295 1.00 94.94 275 LEU A N 1
ATOM 2319 C CA . LEU A 1 275 ? 12.968 -3.083 -16.403 1.00 94.94 275 LEU A CA 1
ATOM 2320 C C . LEU A 1 275 ? 11.612 -3.545 -15.864 1.00 94.94 275 LEU A C 1
ATOM 2322 O O . LEU A 1 275 ? 11.349 -3.346 -14.679 1.00 94.94 275 LEU A O 1
ATOM 2326 N N . LEU A 1 276 ? 10.769 -4.164 -16.696 1.00 91.25 276 LEU A N 1
ATOM 2327 C CA . LEU A 1 276 ? 9.494 -4.729 -16.245 1.00 91.25 276 LEU A CA 1
ATOM 2328 C C . LEU A 1 276 ? 9.713 -5.923 -15.312 1.00 91.25 276 LEU A C 1
ATOM 2330 O O . LEU A 1 276 ? 9.099 -5.968 -14.246 1.00 91.25 276 LEU A O 1
ATOM 2334 N N . ASP A 1 277 ? 10.634 -6.829 -15.655 1.00 90.75 277 ASP A N 1
ATOM 2335 C CA . ASP A 1 277 ? 11.032 -7.949 -14.795 1.00 90.75 277 ASP A CA 1
ATOM 2336 C C . ASP A 1 277 ? 11.483 -7.439 -13.419 1.00 90.75 277 ASP A C 1
ATOM 2338 O O . ASP A 1 277 ? 10.965 -7.873 -12.387 1.00 90.75 277 ASP A O 1
ATOM 2342 N N . TYR A 1 278 ? 12.367 -6.439 -13.391 1.00 93.19 278 TYR A N 1
ATOM 2343 C CA . TYR A 1 278 ? 12.856 -5.833 -12.156 1.00 93.19 278 TYR A CA 1
ATOM 2344 C C . TYR A 1 278 ? 11.716 -5.208 -11.349 1.00 93.19 278 TYR A C 1
ATOM 2346 O O . TYR A 1 278 ? 11.597 -5.476 -10.156 1.00 93.19 278 TYR A O 1
ATOM 2354 N N . LEU A 1 279 ? 10.843 -4.426 -11.991 1.00 90.50 279 LEU A N 1
ATOM 2355 C CA . LEU A 1 279 ? 9.703 -3.769 -11.341 1.00 90.50 279 LEU A CA 1
ATOM 2356 C C . LEU A 1 279 ? 8.693 -4.761 -10.751 1.00 90.50 279 LEU A C 1
ATOM 2358 O O . LEU A 1 279 ? 7.997 -4.425 -9.789 1.00 90.50 279 LEU A O 1
ATOM 2362 N N . THR A 1 280 ? 8.623 -5.988 -11.278 1.00 87.19 280 THR A N 1
ATOM 2363 C CA . THR A 1 280 ? 7.798 -7.041 -10.671 1.00 87.19 280 THR A CA 1
ATOM 2364 C C . THR A 1 280 ? 8.401 -7.635 -9.399 1.00 87.19 280 THR A C 1
ATOM 2366 O O . THR A 1 280 ? 7.693 -8.193 -8.565 1.00 87.19 280 THR A O 1
ATOM 2369 N N . GLN A 1 281 ? 9.705 -7.480 -9.196 1.00 87.00 281 GLN A N 1
ATOM 2370 C CA . GLN A 1 281 ? 10.403 -8.029 -8.037 1.00 87.00 281 GLN A CA 1
ATOM 2371 C C . GLN A 1 281 ? 10.694 -6.965 -6.981 1.00 87.00 281 GLN A C 1
ATOM 2373 O O . GLN A 1 281 ? 10.647 -7.255 -5.784 1.00 87.00 281 GLN A O 1
ATOM 2378 N N . SER A 1 282 ? 11.008 -5.745 -7.415 1.00 89.44 282 SER A N 1
ATOM 2379 C CA . SER A 1 282 ? 11.417 -4.644 -6.555 1.00 89.44 282 SER A CA 1
ATOM 2380 C C . SER A 1 282 ? 11.098 -3.280 -7.164 1.00 89.44 282 SER A C 1
ATOM 2382 O O . SER A 1 282 ? 11.132 -3.095 -8.378 1.00 89.44 282 SER A O 1
ATOM 2384 N N . SER A 1 283 ? 10.898 -2.270 -6.314 1.00 90.25 283 SER A N 1
ATOM 2385 C CA . SER A 1 283 ? 11.027 -0.877 -6.754 1.00 90.25 283 SER A CA 1
ATOM 2386 C C . SER A 1 283 ? 12.421 -0.621 -7.342 1.00 90.25 283 SER A C 1
ATOM 2388 O O . SER A 1 283 ? 13.405 -1.136 -6.806 1.00 90.25 283 SER A O 1
ATOM 2390 N N . ILE A 1 284 ? 12.507 0.222 -8.370 1.00 93.00 284 ILE A N 1
ATOM 2391 C CA . ILE A 1 284 ? 13.773 0.737 -8.909 1.00 93.00 284 ILE A CA 1
ATOM 2392 C C . ILE A 1 284 ? 14.048 2.085 -8.250 1.00 93.00 284 ILE A C 1
ATOM 2394 O O . ILE A 1 284 ? 13.171 2.944 -8.210 1.00 93.00 284 ILE A O 1
ATOM 2398 N N . ASN A 1 285 ? 15.259 2.317 -7.762 1.00 93.50 285 ASN A N 1
ATOM 2399 C CA . ASN A 1 285 ? 15.700 3.597 -7.219 1.00 93.50 285 ASN A CA 1
ATOM 2400 C C . ASN A 1 285 ? 16.785 4.258 -8.095 1.00 93.50 285 ASN A C 1
ATOM 2402 O O . ASN A 1 285 ? 17.240 3.710 -9.098 1.00 93.50 285 ASN A O 1
ATOM 2406 N N . THR A 1 286 ? 17.204 5.479 -7.743 1.00 92.50 286 THR A N 1
ATOM 2407 C CA . THR A 1 286 ? 18.229 6.220 -8.502 1.00 92.50 286 THR A CA 1
ATOM 2408 C C . THR A 1 286 ? 19.530 5.434 -8.709 1.00 92.50 286 THR A C 1
ATOM 2410 O O . THR A 1 286 ? 20.129 5.560 -9.778 1.00 92.50 286 THR A O 1
ATOM 2413 N N . ASP A 1 287 ? 19.990 4.672 -7.722 1.00 92.81 287 ASP A N 1
ATOM 2414 C CA . ASP A 1 287 ? 21.225 3.893 -7.818 1.00 92.81 287 ASP A CA 1
ATOM 2415 C C . ASP A 1 287 ? 21.024 2.633 -8.668 1.00 92.81 287 ASP A C 1
ATOM 2417 O O . ASP A 1 287 ? 21.878 2.336 -9.503 1.00 92.81 287 ASP A O 1
ATOM 2421 N N . ASP A 1 288 ? 19.844 2.009 -8.611 1.00 94.38 288 ASP A N 1
ATOM 2422 C CA . ASP A 1 288 ? 19.477 0.924 -9.532 1.00 94.38 288 ASP A CA 1
ATOM 2423 C C . ASP A 1 288 ? 19.513 1.410 -10.990 1.00 94.38 288 ASP A C 1
ATOM 2425 O O . ASP A 1 288 ? 20.023 0.717 -11.863 1.00 94.38 288 ASP A O 1
ATOM 2429 N N . THR A 1 289 ? 19.087 2.649 -11.283 1.00 95.81 289 THR A N 1
ATOM 2430 C CA . THR A 1 289 ? 19.202 3.192 -12.657 1.00 95.81 289 THR A CA 1
ATOM 2431 C C . THR A 1 289 ? 20.642 3.381 -13.142 1.00 95.81 289 THR A C 1
ATOM 2433 O O . THR A 1 289 ? 20.860 3.506 -14.347 1.00 95.81 289 THR A O 1
ATOM 2436 N N . LYS A 1 290 ? 21.629 3.453 -12.239 1.00 95.69 290 LYS A N 1
ATOM 2437 C CA . LYS A 1 290 ? 23.055 3.474 -12.608 1.00 95.69 290 LYS A CA 1
ATOM 2438 C C . LYS A 1 290 ? 23.540 2.061 -12.886 1.00 95.69 290 LYS A C 1
ATOM 2440 O O . LYS A 1 290 ? 24.072 1.821 -13.960 1.00 95.69 290 LYS A O 1
ATOM 2445 N N . TYR A 1 291 ? 23.240 1.137 -11.980 1.00 96.50 291 TYR A N 1
ATOM 2446 C CA . TYR A 1 291 ? 23.582 -0.273 -12.129 1.00 96.50 291 TYR A CA 1
ATOM 2447 C C . TYR A 1 291 ? 23.001 -0.885 -13.414 1.00 96.50 291 TYR A C 1
ATOM 2449 O O . TYR A 1 291 ? 23.717 -1.492 -14.203 1.00 96.50 291 TYR A O 1
ATOM 2457 N N . ILE A 1 292 ? 21.713 -0.656 -13.685 1.00 97.12 292 ILE A N 1
ATOM 2458 C CA . ILE A 1 292 ? 21.051 -1.148 -14.902 1.00 97.12 292 ILE A CA 1
ATOM 2459 C C . ILE A 1 292 ? 21.659 -0.500 -16.153 1.00 97.12 292 ILE A C 1
ATOM 2461 O O . ILE A 1 292 ? 21.784 -1.145 -17.189 1.00 97.12 292 ILE A O 1
ATOM 2465 N N . ALA A 1 293 ? 22.067 0.769 -16.074 1.00 96.56 293 ALA A N 1
ATOM 2466 C CA . ALA A 1 293 ? 22.722 1.425 -17.199 1.00 96.56 293 ALA A CA 1
ATOM 2467 C C . ALA A 1 293 ? 24.079 0.785 -17.525 1.00 96.56 293 ALA A C 1
ATOM 2469 O O . ALA A 1 293 ? 24.373 0.581 -18.698 1.00 96.56 293 ALA A O 1
ATOM 2470 N N . GLU A 1 294 ? 24.864 0.427 -16.507 1.00 96.94 294 GLU A N 1
ATOM 2471 C CA . GLU A 1 294 ? 26.126 -0.302 -16.672 1.00 96.94 294 GLU A CA 1
ATOM 2472 C C . GLU A 1 294 ? 25.895 -1.699 -17.265 1.00 96.94 294 GLU A C 1
ATOM 2474 O O . GLU A 1 294 ? 26.558 -2.062 -18.234 1.00 96.94 294 GLU A O 1
ATOM 2479 N N . LEU A 1 295 ? 24.903 -2.442 -16.755 1.00 96.94 295 LEU A N 1
ATOM 2480 C CA . LEU A 1 295 ? 24.561 -3.791 -17.224 1.00 96.94 295 LEU A CA 1
ATOM 2481 C C . LEU A 1 295 ? 24.216 -3.834 -18.722 1.00 96.94 295 LEU A C 1
ATOM 2483 O O . LEU A 1 295 ? 24.610 -4.762 -19.420 1.00 96.94 295 LEU A O 1
ATOM 2487 N N . PHE A 1 296 ? 23.516 -2.814 -19.219 1.00 96.75 296 PHE A N 1
ATOM 2488 C CA . PHE A 1 296 ? 23.084 -2.713 -20.618 1.00 96.75 296 PHE A CA 1
ATOM 2489 C C . PHE A 1 296 ? 23.989 -1.815 -21.477 1.00 96.75 296 PHE A C 1
ATOM 2491 O O . PHE A 1 296 ? 23.589 -1.411 -22.569 1.00 96.75 296 PHE A O 1
ATOM 2498 N N . ASN A 1 297 ? 25.184 -1.460 -20.985 1.00 96.44 297 ASN A N 1
ATOM 2499 C CA . ASN A 1 297 ? 26.138 -0.576 -21.666 1.00 96.44 297 ASN A CA 1
ATOM 2500 C C . ASN A 1 297 ? 25.476 0.704 -22.229 1.00 96.44 297 ASN A C 1
ATOM 2502 O O . ASN A 1 297 ? 25.620 1.073 -23.397 1.00 96.44 297 ASN A O 1
ATOM 2506 N N . THR A 1 298 ? 24.674 1.366 -21.395 1.00 96.62 298 THR A N 1
ATOM 2507 C CA . THR A 1 298 ? 23.896 2.559 -21.742 1.00 96.62 298 THR A CA 1
ATOM 2508 C C . THR A 1 298 ? 24.044 3.648 -20.676 1.00 96.62 298 THR A C 1
ATOM 2510 O O . THR A 1 298 ? 24.879 3.573 -19.782 1.00 96.62 298 THR A O 1
ATOM 2513 N N . THR A 1 299 ? 23.247 4.717 -20.763 1.00 96.75 299 THR A N 1
ATOM 2514 C CA . THR A 1 299 ? 23.263 5.806 -19.773 1.00 96.75 299 THR A CA 1
ATOM 2515 C C . THR A 1 299 ? 22.069 5.715 -18.826 1.00 96.75 299 THR A C 1
ATOM 2517 O O . THR A 1 299 ? 20.966 5.347 -19.236 1.00 96.75 299 THR A O 1
ATOM 2520 N N . SER A 1 300 ? 22.216 6.172 -17.576 1.00 95.50 300 SER A N 1
ATOM 2521 C CA . SER A 1 300 ? 21.068 6.290 -16.658 1.00 95.50 300 SER A CA 1
ATOM 2522 C C . SER A 1 300 ? 19.974 7.207 -17.206 1.00 95.50 300 SER A C 1
ATOM 2524 O O . SER A 1 300 ? 18.806 7.056 -16.857 1.00 95.50 300 SER A O 1
ATOM 2526 N N . ARG A 1 301 ? 20.323 8.157 -18.087 1.00 95.94 301 ARG A N 1
ATOM 2527 C CA . ARG A 1 301 ? 19.342 8.979 -18.806 1.00 95.94 301 ARG A CA 1
ATOM 2528 C C . ARG A 1 301 ? 18.488 8.122 -19.741 1.00 95.94 301 ARG A C 1
ATOM 2530 O O . ARG A 1 301 ? 17.278 8.324 -19.787 1.00 95.94 301 ARG A O 1
ATOM 2537 N N . THR A 1 302 ? 19.088 7.160 -20.441 1.00 95.88 302 THR A N 1
ATOM 2538 C CA . THR A 1 302 ? 18.367 6.196 -21.283 1.00 95.88 302 THR A CA 1
ATOM 2539 C C . THR A 1 302 ? 17.414 5.353 -20.443 1.00 95.88 302 THR A C 1
ATOM 2541 O O . THR A 1 302 ? 16.232 5.294 -20.772 1.00 95.88 302 THR A O 1
ATOM 2544 N N . VAL A 1 303 ? 17.893 4.782 -19.330 1.00 96.94 303 VAL A N 1
ATOM 2545 C CA . VAL A 1 303 ? 17.073 3.977 -18.404 1.00 96.94 303 VAL A CA 1
ATOM 2546 C C . VAL A 1 303 ? 15.884 4.788 -17.878 1.00 96.94 303 VAL A C 1
ATOM 2548 O O . VAL A 1 303 ? 14.739 4.354 -17.970 1.00 96.94 303 VAL A O 1
ATOM 2551 N N . ARG A 1 304 ? 16.119 6.023 -17.413 1.00 95.56 304 ARG A N 1
ATOM 2552 C CA . ARG A 1 304 ? 15.041 6.915 -16.954 1.00 95.56 304 ARG A CA 1
ATOM 2553 C C . ARG A 1 304 ? 14.046 7.248 -18.058 1.00 95.56 304 ARG A C 1
ATOM 2555 O O . ARG A 1 304 ? 12.853 7.237 -17.792 1.00 95.56 304 ARG A O 1
ATOM 2562 N N . ARG A 1 305 ? 14.505 7.474 -19.292 1.00 94.56 305 ARG A N 1
ATOM 2563 C CA . ARG A 1 305 ? 13.618 7.716 -20.442 1.00 94.56 305 ARG A CA 1
ATOM 2564 C C . ARG A 1 305 ? 12.720 6.506 -20.739 1.00 94.56 305 ARG A C 1
ATOM 2566 O O . ARG A 1 305 ? 11.580 6.695 -21.162 1.00 94.56 305 ARG A O 1
ATOM 2573 N N . ARG A 1 306 ? 13.209 5.275 -20.527 1.00 94.06 306 ARG A N 1
ATOM 2574 C CA . ARG A 1 306 ? 12.383 4.054 -20.619 1.00 94.06 306 ARG A CA 1
ATOM 2575 C C . ARG A 1 306 ? 11.360 3.990 -19.487 1.00 94.06 306 ARG A C 1
ATOM 2577 O O . ARG A 1 306 ? 10.179 3.811 -19.747 1.00 94.06 306 ARG A O 1
ATOM 2584 N N . LEU A 1 307 ? 11.763 4.285 -18.255 1.00 95.00 307 LEU A N 1
ATOM 2585 C CA . LEU A 1 307 ? 10.824 4.371 -17.132 1.00 95.00 307 LEU A CA 1
ATOM 2586 C C . LEU A 1 307 ? 9.764 5.472 -17.340 1.00 95.00 307 LEU A C 1
ATOM 2588 O O . LEU A 1 307 ? 8.593 5.256 -17.059 1.00 95.00 307 LEU A O 1
ATOM 2592 N N . GLU A 1 308 ? 10.124 6.621 -17.916 1.00 93.38 308 GLU A N 1
ATOM 2593 C CA . GLU A 1 308 ? 9.184 7.688 -18.306 1.00 93.38 308 GLU A CA 1
ATOM 2594 C C . GLU A 1 308 ? 8.177 7.248 -19.378 1.00 93.38 308 GLU A C 1
ATOM 2596 O O . GLU A 1 308 ? 7.048 7.742 -19.414 1.00 93.38 308 GLU A O 1
ATOM 2601 N N . LYS A 1 309 ? 8.554 6.319 -20.264 1.00 92.25 309 LYS A N 1
ATOM 2602 C CA . LYS A 1 309 ? 7.618 5.681 -21.201 1.00 92.25 309 LYS A CA 1
ATOM 2603 C C . LYS A 1 309 ? 6.578 4.855 -20.436 1.00 92.25 309 LYS A C 1
ATOM 2605 O O . LYS A 1 309 ? 5.393 5.036 -20.692 1.00 92.25 309 LYS A O 1
ATOM 2610 N N . PHE A 1 310 ? 6.993 4.050 -19.458 1.00 91.25 310 PHE A N 1
ATOM 2611 C CA . PHE A 1 310 ? 6.073 3.269 -18.619 1.00 91.25 310 PHE A CA 1
ATOM 2612 C C . PHE A 1 310 ? 5.203 4.133 -17.698 1.00 91.25 310 PHE A C 1
ATOM 2614 O O . PHE A 1 310 ? 4.041 3.806 -17.476 1.00 91.25 310 PHE A O 1
ATOM 2621 N N . ILE A 1 311 ? 5.715 5.276 -17.229 1.00 90.19 311 ILE A N 1
ATOM 2622 C CA . ILE A 1 311 ? 4.911 6.265 -16.493 1.00 90.19 311 ILE A CA 1
ATOM 2623 C C . ILE A 1 311 ? 3.803 6.833 -17.382 1.00 90.19 311 ILE A C 1
ATOM 2625 O O . ILE A 1 311 ? 2.652 6.905 -16.961 1.00 90.19 311 ILE A O 1
ATOM 2629 N N . ARG A 1 312 ? 4.126 7.218 -18.625 1.00 87.12 312 ARG A N 1
ATOM 2630 C CA . ARG A 1 312 ? 3.125 7.727 -19.581 1.00 87.12 312 ARG A CA 1
ATOM 2631 C C . ARG A 1 312 ? 2.064 6.689 -19.939 1.00 87.12 312 ARG A C 1
ATOM 2633 O O . ARG A 1 312 ? 0.943 7.074 -20.242 1.00 87.12 312 ARG A O 1
ATOM 2640 N N . ALA A 1 313 ? 2.417 5.409 -19.878 1.00 84.19 313 ALA A N 1
ATOM 2641 C CA . ALA A 1 313 ? 1.501 4.292 -20.080 1.00 84.19 313 ALA A CA 1
ATOM 2642 C C . ALA A 1 313 ? 0.707 3.895 -18.821 1.00 84.19 313 ALA A C 1
ATOM 2644 O O . ALA A 1 313 ? -0.090 2.967 -18.879 1.00 84.19 313 ALA A O 1
ATOM 2645 N N . GLY A 1 314 ? 0.926 4.555 -17.678 1.00 83.50 314 GLY A N 1
ATOM 2646 C CA . GLY A 1 314 ? 0.213 4.262 -16.432 1.00 83.50 314 GLY A CA 1
ATOM 2647 C C . GLY A 1 314 ? 0.685 3.010 -15.681 1.00 83.50 314 GLY A C 1
ATOM 2648 O O . GLY A 1 314 ? 0.104 2.689 -14.651 1.00 83.50 314 GLY A O 1
ATOM 2649 N N . ILE A 1 315 ? 1.750 2.346 -16.139 1.00 86.50 315 ILE A N 1
ATOM 2650 C CA . ILE A 1 315 ? 2.289 1.102 -15.554 1.00 86.50 315 ILE A CA 1
ATOM 2651 C C . ILE A 1 315 ? 3.078 1.399 -14.273 1.00 86.50 315 ILE A C 1
ATOM 2653 O O . ILE A 1 315 ? 3.028 0.664 -13.286 1.00 86.50 315 ILE A O 1
ATOM 2657 N N . VAL A 1 316 ? 3.841 2.493 -14.305 1.00 89.00 316 VAL A N 1
ATOM 2658 C CA . VAL A 1 316 ? 4.812 2.863 -13.273 1.00 89.00 316 VAL A CA 1
ATOM 2659 C C . VAL A 1 316 ? 4.458 4.221 -12.692 1.00 89.00 316 VAL A C 1
ATOM 2661 O O . VAL A 1 316 ? 4.148 5.163 -13.417 1.00 89.00 316 VAL A O 1
ATOM 2664 N N . GLU A 1 317 ? 4.583 4.360 -11.380 1.00 89.12 317 GLU A N 1
ATOM 2665 C CA . GLU A 1 317 ? 4.604 5.656 -10.717 1.00 89.12 317 GLU A CA 1
ATOM 2666 C C . GLU A 1 317 ? 6.025 6.034 -10.320 1.00 89.12 317 GLU A C 1
ATOM 2668 O O . GLU A 1 317 ? 6.829 5.194 -9.916 1.00 89.12 317 GLU A O 1
ATOM 2673 N N . GLN A 1 318 ? 6.319 7.331 -10.389 1.00 91.50 318 GLN A N 1
ATOM 2674 C CA . GLN A 1 318 ? 7.550 7.889 -9.857 1.00 91.50 318 GLN A CA 1
ATOM 2675 C C . GLN A 1 318 ? 7.252 8.738 -8.630 1.00 91.50 318 GLN A C 1
ATOM 2677 O O . GLN A 1 318 ? 6.363 9.593 -8.639 1.00 91.50 318 GLN A O 1
ATOM 2682 N N . TYR A 1 319 ? 8.063 8.569 -7.594 1.00 89.25 319 TYR A N 1
ATOM 2683 C CA . TYR A 1 319 ? 8.063 9.457 -6.442 1.00 89.25 319 TYR A CA 1
ATOM 2684 C C . TYR A 1 319 ? 9.482 9.777 -5.990 1.00 89.25 319 TYR A C 1
ATOM 2686 O O . TYR A 1 319 ? 10.447 9.072 -6.280 1.00 89.25 319 TYR A O 1
ATOM 2694 N N . ARG A 1 320 ? 9.614 10.888 -5.265 1.00 89.44 320 ARG A N 1
ATOM 2695 C CA . ARG A 1 320 ? 10.890 11.354 -4.729 1.00 89.44 320 ARG A CA 1
ATOM 2696 C C . ARG A 1 320 ? 10.855 11.327 -3.211 1.00 89.44 320 ARG A C 1
ATOM 2698 O O . ARG A 1 320 ? 10.065 12.039 -2.595 1.00 89.44 320 ARG A O 1
ATOM 2705 N N . ILE A 1 321 ? 11.767 10.571 -2.607 1.00 85.25 321 ILE A N 1
ATOM 2706 C CA . ILE A 1 321 ? 12.016 10.597 -1.164 1.00 85.25 321 ILE A CA 1
ATOM 2707 C C . ILE A 1 321 ? 13.387 11.224 -0.937 1.00 85.25 321 ILE A C 1
ATOM 2709 O O . ILE A 1 321 ? 14.418 10.689 -1.344 1.00 85.25 321 ILE A O 1
ATOM 2713 N N . ARG A 1 322 ? 13.413 12.386 -0.274 1.00 86.31 322 ARG A N 1
ATOM 2714 C CA . ARG A 1 322 ? 14.635 13.183 -0.068 1.00 86.31 322 ARG A CA 1
ATOM 2715 C C . ARG A 1 322 ? 15.310 13.517 -1.415 1.00 86.31 322 ARG A C 1
ATOM 2717 O O . ARG A 1 322 ? 14.807 14.347 -2.175 1.00 86.31 322 ARG A O 1
ATOM 2724 N N . LYS A 1 323 ? 16.457 12.903 -1.715 1.00 87.19 323 LYS A N 1
ATOM 2725 C CA . LYS A 1 323 ? 17.236 13.110 -2.950 1.00 87.19 323 LYS A CA 1
ATOM 2726 C C . LYS A 1 323 ? 17.152 11.925 -3.923 1.00 87.19 323 LYS A C 1
ATOM 2728 O O . LYS A 1 323 ? 17.730 12.006 -5.001 1.00 87.19 323 LYS A O 1
ATOM 2733 N N . THR A 1 324 ? 16.416 10.875 -3.569 1.00 89.31 324 THR A N 1
ATOM 2734 C CA . THR A 1 324 ? 16.320 9.637 -4.348 1.00 89.31 324 THR A CA 1
ATOM 2735 C C . THR A 1 324 ? 14.962 9.560 -5.030 1.00 89.31 324 THR A C 1
ATOM 2737 O O . THR A 1 324 ? 13.931 9.836 -4.408 1.00 89.31 324 THR A O 1
ATOM 2740 N N . TYR A 1 325 ? 14.973 9.217 -6.315 1.00 92.25 325 TYR A N 1
ATOM 2741 C CA . TYR A 1 325 ? 13.776 8.881 -7.069 1.00 92.25 325 TYR A CA 1
ATOM 2742 C C . TYR A 1 325 ? 13.557 7.381 -6.983 1.00 92.25 325 TYR A C 1
ATOM 2744 O O . TYR A 1 325 ? 14.517 6.614 -6.997 1.00 92.25 325 TYR A O 1
ATOM 2752 N N . PHE A 1 326 ? 12.294 7.004 -6.887 1.00 92.81 326 PHE A N 1
ATOM 2753 C CA . PHE A 1 326 ? 11.832 5.633 -6.894 1.00 92.81 326 PHE A CA 1
ATOM 2754 C C . PHE A 1 326 ? 10.793 5.487 -7.996 1.00 92.81 326 PHE A C 1
ATOM 2756 O O . PHE A 1 326 ? 9.974 6.389 -8.197 1.00 92.81 326 PHE A O 1
ATOM 2763 N N . TRP A 1 327 ? 10.843 4.356 -8.680 1.00 93.12 327 TRP A N 1
ATOM 2764 C CA . TRP A 1 327 ? 9.897 3.910 -9.683 1.00 93.12 327 TRP A CA 1
ATOM 2765 C C . TRP A 1 327 ? 9.284 2.606 -9.184 1.00 93.12 327 TRP A C 1
ATOM 2767 O O . TRP A 1 327 ? 10.007 1.662 -8.863 1.00 93.12 327 TRP A O 1
ATOM 2777 N N . VAL A 1 328 ? 7.961 2.575 -9.077 1.00 90.31 328 VAL A N 1
ATOM 2778 C CA . VAL A 1 328 ? 7.196 1.424 -8.578 1.00 90.31 328 VAL A CA 1
ATOM 2779 C C . VAL A 1 328 ? 6.067 1.100 -9.534 1.00 90.31 328 VAL A C 1
ATOM 2781 O O . VAL A 1 328 ? 5.561 1.995 -10.208 1.00 90.31 328 VAL A O 1
ATOM 2784 N N . LEU A 1 329 ? 5.634 -0.158 -9.559 1.00 87.56 329 LEU A N 1
ATOM 2785 C CA . LEU A 1 329 ? 4.392 -0.511 -10.238 1.00 87.56 329 LEU A CA 1
ATOM 2786 C C . LEU A 1 329 ? 3.212 0.213 -9.589 1.00 87.56 329 LEU A C 1
ATOM 2788 O O . LEU A 1 329 ? 3.103 0.273 -8.359 1.00 87.56 329 LEU A O 1
ATOM 2792 N N . ARG A 1 330 ? 2.342 0.768 -10.428 1.00 82.50 330 ARG A N 1
ATOM 2793 C CA . ARG A 1 330 ? 1.138 1.465 -9.989 1.00 82.50 330 ARG A CA 1
ATOM 2794 C C . ARG A 1 330 ? 0.141 0.489 -9.360 1.00 82.50 330 ARG A C 1
ATOM 2796 O O . ARG A 1 330 ? 0.053 -0.668 -9.762 1.00 82.50 330 ARG A O 1
ATOM 2803 N N . VAL A 1 331 ? -0.607 0.962 -8.362 1.00 70.50 331 VAL A N 1
ATOM 2804 C CA . VAL A 1 331 ? -1.638 0.176 -7.670 1.00 70.50 331 VAL A CA 1
ATOM 2805 C C . VAL A 1 331 ? -3.014 0.550 -8.207 1.00 70.50 331 VAL A C 1
ATOM 2807 O O . VAL A 1 331 ? -3.546 1.615 -7.888 1.00 70.50 331 VAL A O 1
ATOM 2810 N N . GLY A 1 332 ? -3.602 -0.350 -8.995 1.00 65.50 332 GLY A N 1
ATOM 2811 C CA . GLY A 1 332 ? -4.813 -0.065 -9.773 1.00 65.50 332 GLY A CA 1
ATOM 2812 C C . GLY A 1 332 ? -4.523 0.740 -11.049 1.00 65.50 332 GLY A C 1
ATOM 2813 O O . GLY A 1 332 ? -3.486 1.386 -11.156 1.00 65.50 332 GLY A O 1
ATOM 2814 N N . GLU A 1 333 ? -5.436 0.659 -12.026 1.00 47.00 333 GLU A N 1
ATOM 2815 C CA . GLU A 1 333 ? -5.258 1.097 -13.433 1.00 47.00 333 GLU A CA 1
ATOM 2816 C C . GLU A 1 333 ? -4.190 0.338 -14.248 1.00 47.00 333 GLU A C 1
ATOM 2818 O O . GLU A 1 333 ? -3.841 0.753 -15.349 1.00 47.00 333 GLU A O 1
ATOM 2823 N N . LEU A 1 334 ? -3.719 -0.817 -13.776 1.00 46.19 334 LEU A N 1
ATOM 2824 C CA . LEU A 1 334 ? -3.410 -1.888 -14.722 1.00 46.19 334 LEU A CA 1
ATOM 2825 C C . LEU A 1 334 ? -4.776 -2.427 -15.140 1.00 46.19 334 LEU A C 1
ATOM 2827 O O . LEU A 1 334 ? -5.572 -2.757 -14.257 1.00 46.19 334 LEU A O 1
ATOM 2831 N N . ASP A 1 335 ? -5.080 -2.418 -16.436 1.00 37.59 335 ASP A N 1
ATOM 2832 C CA . ASP A 1 335 ? -6.375 -2.817 -17.007 1.00 37.59 335 ASP A CA 1
ATOM 2833 C C . ASP A 1 335 ? -6.572 -4.342 -16.897 1.00 37.59 335 ASP A C 1
ATOM 2835 O O . ASP A 1 335 ? -6.861 -5.048 -17.859 1.00 37.59 335 ASP A O 1
ATOM 2839 N N . PHE A 1 336 ? -6.371 -4.887 -15.696 1.00 39.75 336 PHE A N 1
ATOM 2840 C CA . PHE A 1 336 ? -6.945 -6.154 -15.317 1.00 39.75 336 PHE A CA 1
ATOM 2841 C C . PHE A 1 336 ? -8.433 -5.894 -15.301 1.00 39.75 336 PHE A C 1
ATOM 2843 O O . PHE A 1 336 ? -8.977 -5.379 -14.318 1.00 39.75 336 PHE A O 1
ATOM 2850 N N . LYS A 1 337 ? -9.105 -6.239 -16.396 1.00 36.66 337 LYS A N 1
ATOM 2851 C CA . LYS A 1 337 ? -10.532 -6.476 -16.318 1.00 36.66 337 LYS A CA 1
ATOM 2852 C C . LYS A 1 337 ? -10.762 -7.307 -15.055 1.00 36.66 337 LYS A C 1
ATOM 2854 O O . LYS A 1 337 ? -10.072 -8.302 -14.811 1.00 36.66 337 LYS A O 1
ATOM 2859 N N . ASP A 1 338 ? -11.706 -6.891 -14.221 1.00 43.34 338 ASP A N 1
ATOM 2860 C CA . ASP A 1 338 ? -12.304 -7.784 -13.232 1.00 43.34 338 ASP A CA 1
ATOM 2861 C C . ASP A 1 338 ? -13.121 -8.845 -13.991 1.00 43.34 338 ASP A C 1
ATOM 2863 O O . ASP A 1 338 ? -14.337 -8.958 -13.849 1.00 43.34 338 ASP A O 1
ATOM 2867 N N . GLU A 1 339 ? -12.448 -9.604 -14.856 1.00 50.94 339 GLU A N 1
ATOM 2868 C CA . GLU A 1 339 ? -12.919 -10.868 -15.375 1.00 50.94 339 GLU A CA 1
ATOM 2869 C C . GLU A 1 339 ? -12.820 -11.818 -14.186 1.00 50.94 339 GLU A C 1
ATOM 2871 O O . GLU A 1 339 ? -11.794 -12.415 -13.873 1.00 50.94 339 GLU A O 1
ATOM 2876 N N . ILE A 1 340 ? -13.910 -11.838 -13.418 1.00 63.72 340 ILE A N 1
ATOM 2877 C CA . ILE A 1 340 ? -14.273 -13.020 -12.655 1.00 63.72 340 ILE A CA 1
ATOM 2878 C C . ILE A 1 340 ? -14.293 -14.135 -13.694 1.00 63.72 340 ILE A C 1
ATOM 2880 O O . ILE A 1 340 ? -15.085 -14.054 -14.635 1.00 63.72 340 ILE A O 1
ATOM 2884 N N . ASP A 1 341 ? -13.422 -15.127 -13.548 1.00 74.25 341 ASP A N 1
ATOM 2885 C CA . ASP A 1 341 ? -13.494 -16.335 -14.360 1.00 74.25 341 ASP A CA 1
ATOM 2886 C C . 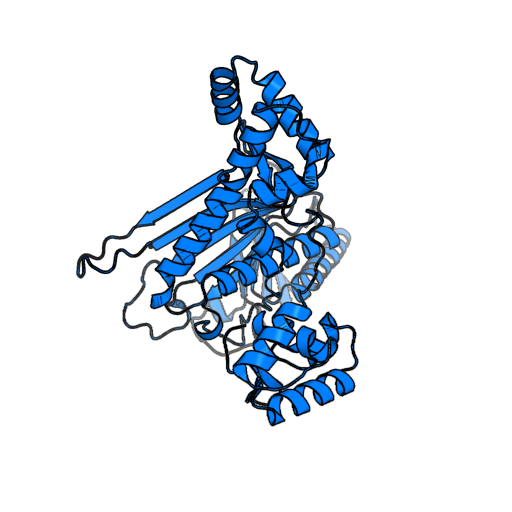ASP A 1 341 ? -14.715 -17.136 -13.892 1.00 74.25 341 ASP A C 1
ATOM 2888 O O . ASP A 1 341 ? -14.653 -18.008 -13.025 1.00 74.25 341 ASP A O 1
ATOM 2892 N N . ILE A 1 342 ? -15.881 -16.718 -14.386 1.00 82.06 342 ILE A N 1
ATOM 2893 C CA . ILE A 1 34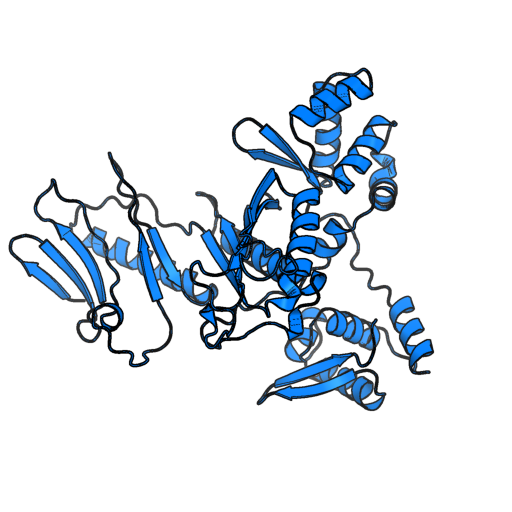2 ? -17.177 -17.297 -14.040 1.00 82.06 342 ILE A CA 1
ATOM 2894 C C . ILE A 1 342 ? -17.195 -18.782 -14.384 1.00 82.06 342 ILE A C 1
ATOM 2896 O O . ILE A 1 342 ? -17.823 -19.557 -13.660 1.00 82.06 342 ILE A O 1
ATOM 2900 N N . ASP A 1 343 ? -16.499 -19.168 -15.449 1.00 84.38 343 ASP A N 1
ATOM 2901 C CA . ASP A 1 343 ? -16.457 -20.542 -15.918 1.00 84.38 343 ASP A CA 1
ATOM 2902 C C . ASP A 1 343 ? -15.608 -21.405 -14.983 1.00 84.38 343 ASP A C 1
ATOM 2904 O O . ASP A 1 343 ? -16.075 -22.471 -14.586 1.00 84.38 343 ASP A O 1
ATOM 2908 N N . TYR A 1 344 ? -14.466 -20.906 -14.493 1.00 85.62 344 TYR A N 1
ATOM 2909 C CA . TYR A 1 344 ? -13.702 -21.578 -13.435 1.00 85.62 344 TYR A CA 1
ATOM 2910 C C . TYR A 1 344 ? -14.539 -21.795 -12.167 1.00 85.62 344 TYR A C 1
ATOM 2912 O O . TYR A 1 344 ? -14.602 -22.910 -11.647 1.00 85.62 344 TYR A O 1
ATOM 2920 N N . VAL A 1 345 ? -15.235 -20.760 -11.677 1.00 86.75 345 VAL A N 1
ATOM 2921 C CA . VAL A 1 345 ? -16.063 -20.883 -10.460 1.00 86.75 345 VAL A CA 1
ATOM 2922 C C . VAL A 1 345 ? -17.185 -21.905 -10.653 1.00 86.75 345 VAL A C 1
ATOM 2924 O O . VAL A 1 345 ? -17.442 -22.721 -9.767 1.00 86.75 345 VAL A O 1
ATOM 2927 N N . LYS A 1 346 ? -17.853 -21.883 -11.810 1.00 92.38 346 LYS A N 1
ATOM 2928 C CA . LYS A 1 346 ? -18.889 -22.866 -12.153 1.00 92.38 346 LYS A CA 1
ATOM 2929 C C . LYS A 1 346 ? -18.326 -24.277 -12.225 1.00 92.38 346 LYS A C 1
ATOM 2931 O O . LYS A 1 346 ? -18.929 -25.182 -11.658 1.00 92.38 346 LYS A O 1
ATOM 2936 N N . GLN A 1 347 ? -17.188 -24.455 -12.892 1.00 88.44 347 GLN A N 1
ATOM 2937 C CA . GLN A 1 347 ? -16.555 -25.756 -13.055 1.00 88.44 347 GLN A CA 1
ATOM 2938 C C . GLN A 1 347 ? -16.145 -26.337 -11.700 1.00 88.44 347 GLN A C 1
ATOM 2940 O O . GLN A 1 347 ? -16.488 -27.476 -11.406 1.00 88.44 347 GLN A O 1
ATOM 2945 N N . ARG A 1 348 ? -15.517 -25.539 -10.829 1.00 88.62 348 ARG A N 1
ATOM 2946 C CA . ARG A 1 348 ? -15.159 -25.960 -9.464 1.00 88.62 348 ARG A CA 1
ATOM 2947 C C . ARG A 1 348 ? -16.376 -26.402 -8.657 1.00 88.62 348 ARG A C 1
ATOM 2949 O O . ARG A 1 348 ? -16.316 -27.400 -7.949 1.00 88.62 348 ARG A O 1
ATOM 2956 N N . ILE A 1 349 ? -17.489 -25.679 -8.770 1.00 93.38 349 ILE A N 1
ATOM 2957 C CA . ILE A 1 349 ? -18.733 -26.028 -8.074 1.00 93.38 349 ILE A CA 1
ATOM 2958 C C . ILE A 1 349 ? -19.368 -27.299 -8.639 1.00 93.38 349 ILE A C 1
ATOM 2960 O O . ILE A 1 349 ? -19.853 -28.131 -7.869 1.00 93.38 349 ILE A O 1
ATOM 2964 N N . LEU A 1 350 ? -19.322 -27.483 -9.957 1.00 91.44 350 LEU A N 1
ATOM 2965 C CA . LEU A 1 350 ? -19.776 -28.710 -10.596 1.00 91.44 350 LEU A CA 1
ATOM 2966 C C . LEU A 1 350 ? -18.920 -29.911 -10.166 1.00 91.44 350 LEU A C 1
ATOM 2968 O O . LEU A 1 350 ? -19.467 -30.959 -9.853 1.00 91.44 350 LEU A O 1
ATOM 2972 N N . GLU A 1 351 ? -17.600 -29.759 -10.091 1.00 90.44 351 GLU A N 1
ATOM 2973 C CA . GLU A 1 351 ? -16.680 -30.823 -9.672 1.00 90.44 351 GLU A CA 1
ATOM 2974 C C . GLU A 1 351 ? -16.856 -31.205 -8.194 1.00 90.44 351 GLU A C 1
ATOM 2976 O O . GLU A 1 351 ? -16.915 -32.389 -7.868 1.00 90.44 351 GLU A O 1
ATOM 2981 N N . GLU A 1 352 ? -16.966 -30.219 -7.301 1.00 92.00 352 GLU A N 1
ATOM 2982 C CA . GLU A 1 352 ? -16.988 -30.450 -5.850 1.00 92.00 352 GLU A CA 1
ATOM 2983 C C . GLU A 1 352 ? -18.379 -30.862 -5.336 1.00 92.00 352 GLU A C 1
ATOM 2985 O O . GLU A 1 352 ? -18.499 -31.692 -4.434 1.00 92.00 352 GLU A O 1
ATOM 2990 N N . PHE A 1 353 ? -19.449 -30.300 -5.910 1.00 91.00 353 PHE A N 1
ATOM 2991 C CA . PHE A 1 353 ? -20.819 -30.478 -5.413 1.00 91.00 353 PHE A CA 1
ATOM 2992 C C . PHE A 1 353 ? -21.752 -31.182 -6.404 1.00 91.00 353 PHE A C 1
ATOM 2994 O O . PHE A 1 353 ? -22.906 -31.436 -6.055 1.00 91.00 353 PHE A O 1
ATOM 3001 N N . ASN A 1 354 ? -21.293 -31.491 -7.625 1.00 91.62 354 ASN A N 1
ATOM 3002 C CA . ASN A 1 354 ? -22.135 -31.983 -8.724 1.00 91.62 354 ASN A CA 1
ATOM 3003 C C . ASN A 1 354 ? -23.397 -31.121 -8.913 1.00 91.62 354 ASN A C 1
ATOM 3005 O O . ASN A 1 354 ? -24.513 -31.625 -9.057 1.00 91.62 354 ASN A O 1
ATOM 3009 N N . TYR A 1 355 ? -23.214 -29.800 -8.830 1.00 89.75 355 TYR A N 1
ATOM 3010 C CA . TYR A 1 355 ? -24.290 -28.818 -8.828 1.00 89.75 355 TYR A CA 1
ATOM 3011 C C . TYR A 1 355 ? -23.994 -27.713 -9.843 1.00 89.75 355 TYR A C 1
ATOM 3013 O O . TYR A 1 355 ? -22.923 -27.118 -9.821 1.00 89.75 355 TYR A O 1
ATOM 3021 N N . GLU A 1 356 ? -24.943 -27.407 -10.725 1.00 93.12 356 GLU A N 1
ATOM 3022 C CA . GLU A 1 356 ? -24.795 -26.311 -11.685 1.00 93.12 356 GLU A CA 1
ATOM 3023 C C . GLU A 1 356 ? -25.282 -24.985 -11.093 1.00 93.12 356 GLU A C 1
ATOM 3025 O O . GLU A 1 356 ? -26.336 -24.903 -10.456 1.00 93.12 356 GLU A O 1
ATOM 3030 N N . ILE A 1 357 ? -24.523 -23.916 -11.334 1.00 92.94 357 ILE A N 1
ATOM 3031 C CA . ILE A 1 357 ? -24.848 -22.569 -10.859 1.00 92.94 357 ILE A CA 1
ATOM 3032 C C . ILE A 1 357 ? -24.871 -21.554 -12.002 1.00 92.94 357 ILE A C 1
ATOM 3034 O O . ILE A 1 357 ? -24.135 -21.667 -12.982 1.00 92.94 357 ILE A O 1
ATOM 3038 N N . ASP A 1 358 ? -25.698 -20.519 -11.850 1.00 92.69 358 ASP A N 1
ATOM 3039 C CA . ASP A 1 358 ? -25.726 -19.391 -12.780 1.00 92.69 358 ASP A CA 1
ATOM 3040 C C . ASP A 1 358 ? -24.592 -18.387 -12.508 1.00 92.69 358 ASP A C 1
ATOM 3042 O O . ASP A 1 358 ? -23.964 -18.381 -11.445 1.00 92.69 358 ASP A O 1
ATOM 3046 N N . ASP A 1 359 ? -24.343 -17.488 -13.463 1.00 89.31 359 ASP A N 1
ATOM 3047 C CA . ASP A 1 359 ? -23.315 -16.442 -13.359 1.00 89.31 359 ASP A CA 1
ATOM 3048 C C . ASP A 1 359 ? -23.476 -15.600 -12.094 1.00 89.31 359 ASP A C 1
ATOM 3050 O O . ASP A 1 359 ? -22.500 -15.173 -11.481 1.00 89.31 359 ASP A O 1
ATOM 3054 N N . THR A 1 360 ? -24.718 -15.334 -11.687 1.00 90.00 360 THR A N 1
ATOM 3055 C CA . THR A 1 360 ? -24.987 -14.505 -10.509 1.00 90.00 360 THR A CA 1
ATOM 3056 C C . THR A 1 360 ? -24.574 -15.225 -9.231 1.00 90.00 360 THR A C 1
ATOM 3058 O O . THR A 1 360 ? -23.975 -14.611 -8.349 1.00 90.00 360 THR A O 1
ATOM 3061 N N . SER A 1 361 ? -24.851 -16.522 -9.141 1.00 92.75 361 SER A N 1
ATOM 3062 C CA . SER A 1 361 ? -24.426 -17.388 -8.047 1.00 92.75 361 SER A CA 1
ATOM 3063 C C . SER A 1 361 ? -22.907 -17.526 -8.020 1.00 92.75 361 SER A C 1
ATOM 3065 O O . SER A 1 361 ? -22.319 -17.344 -6.958 1.00 92.75 361 SER A O 1
ATOM 3067 N N . ALA A 1 362 ? -22.263 -17.716 -9.176 1.00 91.19 362 ALA A N 1
ATOM 3068 C CA . ALA A 1 362 ? -20.804 -17.742 -9.290 1.00 91.19 362 ALA A CA 1
ATOM 3069 C C . ALA A 1 362 ? -20.175 -16.434 -8.782 1.00 91.19 362 ALA A C 1
ATOM 3071 O O . ALA A 1 362 ? -19.266 -16.454 -7.954 1.00 91.19 362 ALA A O 1
ATOM 3072 N N . ARG A 1 363 ? -20.734 -15.278 -9.168 1.00 85.19 363 ARG A N 1
ATOM 3073 C CA . ARG A 1 363 ? -20.306 -13.971 -8.641 1.00 85.19 363 ARG A CA 1
ATOM 3074 C C . ARG A 1 363 ? -20.531 -13.852 -7.137 1.00 85.19 363 ARG A C 1
ATOM 3076 O O . ARG A 1 363 ? -19.684 -13.304 -6.440 1.00 85.19 363 ARG A O 1
ATOM 3083 N N . ILE A 1 364 ? -21.661 -14.333 -6.616 1.00 90.75 364 ILE A N 1
ATOM 3084 C CA . ILE A 1 364 ? -21.932 -14.320 -5.171 1.00 90.75 364 ILE A CA 1
ATOM 3085 C C . ILE A 1 364 ? -20.877 -15.133 -4.421 1.00 90.75 364 ILE A C 1
ATOM 3087 O O . ILE A 1 364 ? -20.325 -14.617 -3.454 1.00 90.75 364 ILE A O 1
ATOM 3091 N N . LEU A 1 365 ? -20.571 -16.349 -4.873 1.00 91.38 365 LEU A N 1
ATOM 3092 C CA . LEU A 1 365 ? -19.567 -17.218 -4.254 1.00 91.38 365 LEU A CA 1
ATOM 3093 C C . LEU A 1 365 ? -18.177 -16.584 -4.282 1.00 91.38 365 LEU A C 1
ATOM 3095 O O . LEU A 1 365 ? -17.532 -16.481 -3.243 1.00 91.38 365 LEU A O 1
ATOM 3099 N N . HIS A 1 366 ? -17.786 -16.053 -5.439 1.00 83.94 366 HIS A N 1
ATOM 3100 C CA . HIS A 1 366 ? -16.549 -15.300 -5.628 1.00 83.94 366 HIS A CA 1
ATOM 3101 C C . HIS A 1 366 ? -16.407 -14.133 -4.642 1.00 83.94 366 HIS A C 1
ATOM 3103 O O . HIS A 1 366 ? -15.352 -13.906 -4.052 1.00 83.94 366 HIS A O 1
ATOM 3109 N N . TYR A 1 367 ? -17.486 -13.386 -4.401 1.00 76.69 367 TYR A N 1
ATOM 3110 C CA . TYR A 1 367 ? -17.452 -12.306 -3.419 1.00 76.69 367 TYR A CA 1
ATOM 3111 C C . TYR A 1 367 ? -17.507 -12.808 -1.969 1.00 76.69 367 TYR A C 1
ATOM 3113 O O . TYR A 1 367 ? -16.921 -12.162 -1.099 1.00 76.69 367 TYR A O 1
ATOM 3121 N N . ILE A 1 368 ? -18.156 -13.937 -1.671 1.00 82.12 368 ILE A N 1
ATOM 3122 C CA . ILE A 1 368 ? -18.091 -14.543 -0.329 1.00 82.12 368 ILE A CA 1
ATOM 3123 C C . ILE A 1 368 ? -16.652 -14.966 -0.013 1.00 82.12 368 ILE A C 1
ATOM 3125 O O . ILE A 1 368 ? -16.183 -14.630 1.075 1.00 82.12 368 ILE A O 1
ATOM 3129 N N . ASP A 1 369 ? -15.946 -15.601 -0.957 1.00 79.44 369 ASP A N 1
ATOM 3130 C CA . ASP A 1 369 ? -14.527 -15.980 -0.821 1.00 79.44 369 ASP A CA 1
ATOM 3131 C C . ASP A 1 369 ? -13.647 -14.780 -0.425 1.00 79.44 369 ASP A C 1
ATOM 3133 O O . ASP A 1 369 ? -12.787 -14.836 0.454 1.00 79.44 369 ASP A O 1
ATOM 3137 N N . ARG A 1 370 ? -13.969 -13.612 -0.987 1.00 64.12 370 ARG A N 1
ATOM 3138 C CA . ARG A 1 370 ? -13.281 -12.339 -0.724 1.00 64.12 370 ARG A CA 1
ATOM 3139 C C . ARG A 1 370 ? -13.780 -11.582 0.505 1.00 64.12 370 ARG A C 1
ATOM 3141 O O . ARG A 1 370 ? -13.401 -10.431 0.734 1.00 64.12 370 ARG A O 1
ATOM 3148 N N . GLY A 1 371 ? -14.633 -12.204 1.315 1.00 57.44 371 GLY A N 1
ATOM 3149 C CA . GLY A 1 371 ? -15.095 -11.660 2.590 1.00 57.44 371 GLY A CA 1
ATOM 3150 C C . GLY A 1 371 ? -16.378 -10.824 2.524 1.00 57.44 371 GLY A C 1
ATOM 3151 O O . GLY A 1 371 ? -16.732 -10.174 3.516 1.00 57.44 371 GLY A O 1
ATOM 3152 N N . HIS A 1 372 ? -17.129 -10.843 1.415 1.00 66.25 372 HIS A N 1
ATOM 3153 C CA . HIS A 1 372 ? -18.490 -10.290 1.358 1.00 66.25 372 HIS A CA 1
ATOM 3154 C C . HIS A 1 372 ? -19.491 -11.258 1.988 1.00 66.25 372 HIS A C 1
ATOM 3156 O O . HIS A 1 372 ? -20.311 -11.892 1.332 1.00 66.25 372 HIS A O 1
ATOM 3162 N N . VAL A 1 373 ? -19.444 -11.327 3.311 1.00 80.88 373 VAL A N 1
ATOM 3163 C CA . VAL A 1 373 ? -20.143 -12.355 4.082 1.00 80.88 373 VAL A CA 1
ATOM 3164 C C . VAL A 1 373 ? -21.574 -11.973 4.457 1.00 80.88 373 VAL A C 1
ATOM 3166 O O . VAL A 1 373 ? -22.204 -12.705 5.192 1.00 80.88 373 VAL A O 1
ATOM 3169 N N . THR A 1 374 ? -22.140 -10.839 4.034 1.00 79.25 374 THR A N 1
ATOM 3170 C CA . THR A 1 374 ? -23.539 -10.493 4.376 1.00 79.25 374 THR A CA 1
ATOM 3171 C C . THR A 1 374 ? -24.343 -10.056 3.160 1.00 79.25 374 THR A C 1
ATOM 3173 O O . THR A 1 374 ? -23.822 -9.429 2.236 1.00 79.25 374 THR A O 1
ATOM 3176 N N . THR A 1 375 ? -25.662 -10.272 3.207 1.00 81.06 375 THR A N 1
ATOM 3177 C CA . THR A 1 375 ? -26.598 -9.873 2.141 1.00 81.06 375 THR A CA 1
ATOM 3178 C C . THR A 1 375 ? -26.477 -8.389 1.780 1.00 81.06 375 THR A C 1
ATOM 3180 O O . THR A 1 375 ? -26.573 -8.012 0.615 1.00 81.06 375 THR A O 1
ATOM 3183 N N . THR A 1 376 ? -26.256 -7.521 2.774 1.00 68.75 376 THR A N 1
ATOM 3184 C CA . THR A 1 376 ? -26.102 -6.075 2.547 1.00 68.75 376 THR A CA 1
ATOM 3185 C C . THR A 1 376 ? -24.823 -5.754 1.778 1.00 68.75 376 THR A C 1
ATOM 3187 O O . THR A 1 376 ? -24.835 -4.866 0.929 1.00 68.75 376 THR A O 1
ATOM 3190 N N . GLN A 1 377 ? -23.729 -6.453 2.079 1.00 61.16 377 GLN A N 1
ATOM 3191 C CA . GLN A 1 377 ? -22.441 -6.244 1.422 1.00 61.16 377 GLN A CA 1
ATOM 3192 C C . GLN A 1 377 ? -22.488 -6.741 -0.026 1.00 61.16 377 GLN A C 1
ATOM 3194 O O . GLN A 1 377 ? -22.155 -5.984 -0.935 1.00 61.16 377 GLN A O 1
ATOM 3199 N N . LEU A 1 378 ? -23.005 -7.953 -0.236 1.00 72.88 378 LEU A N 1
ATOM 3200 C CA . LEU A 1 378 ? -23.180 -8.563 -1.557 1.00 72.88 378 LEU A CA 1
ATOM 3201 C C . LEU A 1 378 ? -24.124 -7.746 -2.452 1.00 72.88 378 LEU A C 1
ATOM 3203 O O . LEU A 1 378 ? -23.815 -7.494 -3.610 1.00 72.88 378 LEU A O 1
ATOM 3207 N N . SER A 1 379 ? -25.232 -7.239 -1.901 1.00 72.06 379 SER A N 1
ATOM 3208 C CA . SER A 1 379 ? -26.175 -6.363 -2.619 1.00 72.06 379 SER A CA 1
ATOM 3209 C C . SER A 1 379 ? -25.520 -5.092 -3.156 1.00 72.06 379 SER A C 1
ATOM 3211 O O . SER A 1 379 ? -25.803 -4.689 -4.283 1.00 72.06 379 SER A O 1
ATOM 3213 N N . ARG A 1 380 ? -24.619 -4.475 -2.384 1.00 60.12 380 ARG A N 1
ATOM 3214 C CA . ARG A 1 380 ? -23.907 -3.266 -2.818 1.00 60.12 380 ARG A CA 1
ATOM 3215 C C . ARG A 1 380 ? -22.921 -3.556 -3.942 1.00 60.12 380 ARG A C 1
ATOM 3217 O O . ARG A 1 380 ? -22.899 -2.812 -4.915 1.00 60.12 380 ARG A O 1
ATOM 3224 N N . VAL A 1 381 ? -22.130 -4.618 -3.804 1.00 60.66 381 VAL A N 1
ATOM 3225 C CA . VAL A 1 381 ? -21.081 -4.956 -4.775 1.00 60.66 381 VAL A CA 1
ATOM 3226 C C . VAL A 1 381 ? -21.658 -5.460 -6.090 1.00 60.66 381 VAL A C 1
ATOM 3228 O O . VAL A 1 381 ? -21.252 -5.004 -7.151 1.00 60.66 381 VAL A O 1
ATOM 3231 N N . LEU A 1 382 ? -22.672 -6.320 -6.028 1.00 73.12 382 LEU A N 1
ATOM 3232 C CA . LEU A 1 382 ? -23.306 -6.872 -7.224 1.00 73.12 382 LEU A CA 1
ATOM 3233 C C . LEU A 1 382 ? -24.278 -5.894 -7.891 1.00 73.12 382 LEU A C 1
ATOM 3235 O O . LEU A 1 382 ? -24.803 -6.194 -8.958 1.00 73.12 382 LEU A O 1
ATOM 3239 N N . LYS A 1 383 ? -24.555 -4.744 -7.256 1.00 76.56 383 LYS A N 1
ATOM 3240 C CA . LYS A 1 383 ? -25.611 -3.799 -7.659 1.00 76.56 383 LYS A CA 1
ATOM 3241 C C . LYS A 1 383 ? -26.977 -4.489 -7.820 1.00 76.56 383 LYS A C 1
ATOM 3243 O O . LYS A 1 383 ? -27.774 -4.137 -8.684 1.00 76.56 383 LYS A O 1
ATOM 3248 N N . LEU A 1 384 ? -27.256 -5.462 -6.952 1.00 80.06 384 LEU A N 1
ATOM 3249 C CA . LEU A 1 384 ? -28.504 -6.227 -6.911 1.00 80.06 384 LEU A CA 1
ATOM 3250 C C . LEU A 1 384 ? -29.324 -5.863 -5.675 1.00 80.06 384 LEU A C 1
ATOM 3252 O O . LEU A 1 384 ? -28.783 -5.480 -4.636 1.00 80.06 384 LEU A O 1
ATOM 3256 N N . SER A 1 385 ? -30.645 -6.042 -5.738 1.00 84.44 385 SER A N 1
ATOM 3257 C CA . SER A 1 385 ? -31.495 -5.860 -4.556 1.00 84.44 385 SER A CA 1
ATOM 3258 C C . SER A 1 385 ? -31.151 -6.887 -3.465 1.00 84.44 385 SER A C 1
ATOM 3260 O O . SER A 1 385 ? -30.826 -8.040 -3.760 1.00 84.44 385 SER A O 1
ATOM 3262 N N . ARG A 1 386 ? -31.286 -6.513 -2.184 1.00 77.44 386 ARG A N 1
ATOM 3263 C CA . ARG A 1 386 ? -31.070 -7.452 -1.064 1.00 77.44 386 ARG A CA 1
ATOM 3264 C C . ARG A 1 386 ? -31.960 -8.689 -1.163 1.00 77.44 386 ARG A C 1
ATOM 3266 O O . ARG A 1 386 ? -31.509 -9.777 -0.831 1.00 77.44 386 ARG A O 1
ATOM 3273 N N . ARG A 1 387 ? -33.197 -8.532 -1.649 1.00 80.12 387 ARG A N 1
ATOM 3274 C CA . ARG A 1 387 ? -34.132 -9.645 -1.864 1.00 80.12 387 ARG A CA 1
ATOM 3275 C C . ARG A 1 387 ? -33.603 -10.620 -2.918 1.00 80.12 387 ARG A C 1
ATOM 3277 O O . ARG A 1 387 ? -33.655 -11.824 -2.700 1.00 80.12 387 ARG A O 1
ATOM 3284 N N . THR A 1 388 ? -33.053 -10.101 -4.017 1.00 83.31 388 THR A N 1
ATOM 3285 C CA . THR A 1 388 ? -32.428 -10.904 -5.079 1.00 83.31 388 THR A CA 1
ATOM 3286 C C . THR A 1 388 ? -31.233 -11.682 -4.539 1.00 83.31 388 THR A C 1
ATOM 3288 O O . THR A 1 388 ? -31.180 -12.897 -4.681 1.00 83.31 388 THR A O 1
ATOM 3291 N N . VAL A 1 389 ? -30.317 -11.000 -3.850 1.00 87.06 389 VAL A N 1
ATOM 3292 C CA . VAL A 1 389 ? -29.129 -11.624 -3.247 1.00 87.06 389 VAL A CA 1
ATOM 3293 C C . VAL A 1 389 ? -29.516 -12.698 -2.234 1.00 87.06 389 VAL A C 1
ATOM 3295 O O . VAL A 1 389 ? -28.953 -13.785 -2.239 1.00 87.06 389 VAL A O 1
ATOM 3298 N N . GLN A 1 390 ? -30.512 -12.429 -1.390 1.00 90.94 390 GLN A N 1
ATOM 3299 C CA . GLN A 1 390 ? -30.961 -13.387 -0.386 1.00 90.94 390 GLN A CA 1
ATOM 3300 C C . GLN A 1 390 ? -31.592 -14.637 -1.002 1.00 90.94 390 GLN A C 1
ATOM 3302 O O . GLN A 1 390 ? -31.400 -15.726 -0.469 1.00 90.94 390 GLN A O 1
ATOM 3307 N N . ARG A 1 391 ? -32.300 -14.503 -2.130 1.00 91.50 391 ARG A N 1
ATOM 3308 C CA . ARG A 1 391 ? -32.823 -15.649 -2.886 1.00 91.50 391 ARG A CA 1
ATOM 3309 C C . ARG A 1 391 ? -31.689 -16.567 -3.348 1.00 91.50 391 ARG A C 1
ATOM 3311 O O . ARG A 1 391 ? -31.757 -17.764 -3.100 1.00 91.50 391 ARG A O 1
ATOM 3318 N N . TYR A 1 392 ? -30.643 -16.001 -3.948 1.00 95.62 392 TYR A N 1
ATOM 3319 C CA . TYR A 1 392 ? -29.476 -16.765 -4.397 1.00 95.62 392 TYR A CA 1
ATOM 3320 C C . TYR A 1 392 ? -28.712 -17.412 -3.242 1.0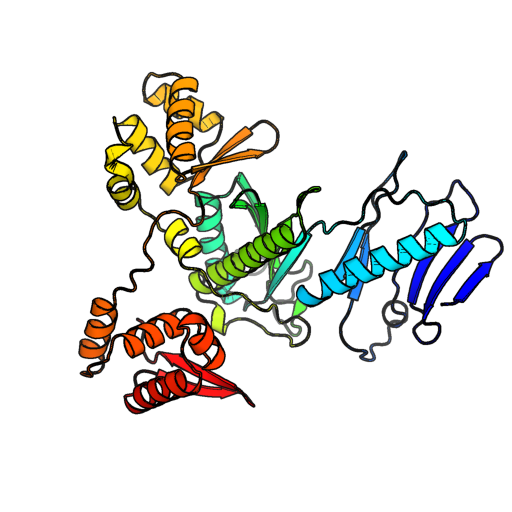0 95.62 392 TYR A C 1
ATOM 3322 O O . TYR A 1 392 ? -28.433 -18.603 -3.281 1.00 95.62 392 TYR A O 1
ATOM 3330 N N . LEU A 1 393 ? -28.450 -16.658 -2.172 1.00 93.75 393 LEU A N 1
ATOM 3331 C CA . LEU A 1 393 ? -27.808 -17.196 -0.970 1.00 93.75 393 LEU A CA 1
ATOM 3332 C C . LEU A 1 393 ? -28.611 -18.341 -0.351 1.00 93.75 393 LEU A C 1
ATOM 3334 O O . LEU A 1 393 ? -28.024 -19.315 0.093 1.00 93.75 393 LEU A O 1
ATOM 3338 N N . SER A 1 394 ? -29.943 -18.252 -0.347 1.00 89.38 394 SER A N 1
ATOM 3339 C CA . SER A 1 394 ? -30.790 -19.332 0.173 1.00 89.38 394 SER A CA 1
ATOM 3340 C C . SER A 1 394 ? -30.644 -20.606 -0.661 1.00 89.38 394 SER A C 1
ATOM 3342 O O . SER A 1 394 ? -30.524 -21.681 -0.089 1.00 89.38 394 SER A O 1
ATOM 3344 N N . ALA A 1 395 ? -30.593 -20.491 -1.993 1.00 89.56 395 ALA A N 1
ATOM 3345 C CA . ALA A 1 395 ? -30.358 -21.635 -2.875 1.00 89.56 395 ALA A CA 1
ATOM 3346 C C . ALA A 1 395 ? -28.966 -22.254 -2.653 1.00 89.56 395 ALA A C 1
ATOM 3348 O O . ALA A 1 395 ? -28.855 -23.466 -2.508 1.00 89.56 395 ALA A O 1
ATOM 3349 N N . LEU A 1 396 ? -27.924 -21.425 -2.535 1.00 94.88 396 LEU A N 1
ATOM 3350 C CA . LEU A 1 396 ? -26.550 -21.876 -2.275 1.00 94.88 396 LEU A CA 1
ATOM 3351 C C . LEU A 1 396 ? -26.379 -22.528 -0.893 1.00 94.88 396 LEU A C 1
ATOM 3353 O O . LEU A 1 396 ? -25.579 -23.447 -0.743 1.00 94.88 396 LEU A O 1
ATOM 3357 N N . VAL A 1 397 ? -27.139 -22.076 0.109 1.00 93.50 397 VAL A N 1
ATOM 3358 C CA . VAL A 1 397 ? -27.180 -22.704 1.439 1.00 93.50 397 VAL A CA 1
ATOM 3359 C C . VAL A 1 397 ? -27.877 -24.060 1.385 1.00 93.50 397 VAL A C 1
ATOM 3361 O O . VAL A 1 397 ? -27.381 -25.021 1.964 1.00 93.50 397 VAL A O 1
ATOM 3364 N N . VAL A 1 398 ? -29.000 -24.162 0.666 1.00 90.56 398 VAL A N 1
ATOM 3365 C CA . VAL A 1 398 ? -29.709 -25.439 0.469 1.00 90.56 398 VAL A CA 1
ATOM 3366 C C . VAL A 1 398 ? -28.839 -26.444 -0.287 1.00 90.56 398 VAL A C 1
ATOM 3368 O O . VAL A 1 398 ? -28.832 -27.618 0.068 1.00 90.56 398 VAL A O 1
ATOM 3371 N N . ALA A 1 399 ? -28.064 -25.982 -1.270 1.00 88.94 399 ALA A N 1
ATOM 3372 C CA . ALA A 1 399 ? -27.105 -26.801 -2.008 1.00 88.94 399 ALA A CA 1
ATOM 3373 C C . ALA A 1 399 ? -25.866 -27.206 -1.182 1.00 88.94 399 ALA A C 1
ATOM 3375 O O . ALA A 1 399 ? -25.021 -27.944 -1.673 1.00 88.94 399 ALA A O 1
ATOM 3376 N N . GLY A 1 400 ? -25.717 -26.718 0.056 1.00 91.94 400 GLY A N 1
ATOM 3377 C CA . GLY A 1 400 ? -24.574 -27.041 0.914 1.00 91.94 400 GLY A CA 1
ATOM 3378 C C . GLY A 1 400 ? -23.258 -26.364 0.513 1.00 91.94 400 GLY A C 1
ATOM 3379 O O . GLY A 1 400 ? -22.232 -26.632 1.131 1.00 91.94 400 GLY A O 1
ATOM 3380 N N . ILE A 1 401 ? -23.279 -25.453 -0.462 1.00 93.69 401 ILE A N 1
ATOM 3381 C CA . ILE A 1 401 ? -22.097 -24.732 -0.960 1.00 93.69 401 ILE A CA 1
ATOM 3382 C C . ILE A 1 401 ? -21.686 -23.622 0.023 1.00 93.69 401 ILE A C 1
ATOM 3384 O O . ILE A 1 401 ? -20.504 -23.351 0.244 1.00 93.69 401 ILE A O 1
ATOM 3388 N N . VAL A 1 402 ? -22.683 -22.977 0.637 1.00 94.81 402 VAL A N 1
ATOM 3389 C CA . VAL A 1 402 ? -22.516 -21.853 1.566 1.00 94.81 402 VAL A CA 1
ATOM 3390 C C . VAL A 1 402 ? -23.110 -22.211 2.926 1.00 94.81 402 VAL A C 1
ATOM 3392 O O . VAL A 1 402 ? -24.230 -22.703 3.019 1.00 94.81 402 VAL A O 1
ATOM 3395 N N . SER A 1 403 ? -22.406 -21.905 4.009 1.00 92.31 403 SER A N 1
ATOM 3396 C CA . SER A 1 403 ? -22.941 -21.930 5.372 1.00 92.31 403 SER A CA 1
ATOM 3397 C C . SER A 1 403 ? -23.474 -20.557 5.773 1.00 92.31 403 SER A C 1
ATOM 3399 O O . SER A 1 403 ? -22.960 -19.525 5.347 1.00 92.31 403 SER A O 1
ATOM 3401 N N . ALA A 1 404 ? -24.515 -20.536 6.608 1.00 92.69 404 ALA A N 1
ATOM 3402 C CA . ALA A 1 404 ? -25.096 -19.312 7.150 1.00 92.69 404 ALA A CA 1
ATOM 3403 C C . ALA A 1 404 ? -25.055 -19.330 8.685 1.00 92.69 404 ALA A C 1
ATOM 3405 O O . ALA A 1 404 ? -25.712 -20.145 9.328 1.00 92.69 404 ALA A O 1
ATOM 3406 N N . GLU A 1 405 ? -24.324 -18.390 9.280 1.00 92.25 405 GLU A N 1
ATOM 3407 C CA . GLU A 1 405 ? -24.206 -18.215 10.726 1.00 92.25 405 GLU A CA 1
ATOM 3408 C C . GLU A 1 405 ? -24.917 -16.926 11.161 1.00 92.25 405 GLU A C 1
ATOM 3410 O O . GLU A 1 405 ? -24.636 -15.823 10.678 1.00 92.25 405 GLU A O 1
ATOM 3415 N N . ARG A 1 406 ? -25.845 -17.029 12.114 1.00 84.88 406 ARG A N 1
ATOM 3416 C CA . ARG A 1 406 ? -26.556 -15.861 12.642 1.00 84.88 406 ARG A CA 1
ATOM 3417 C C . ARG A 1 406 ? -25.794 -15.252 13.821 1.00 84.88 406 ARG A C 1
ATOM 3419 O O . ARG A 1 406 ? -25.748 -15.836 14.897 1.00 84.88 406 ARG A O 1
ATOM 3426 N N . LYS A 1 407 ? -25.285 -14.027 13.654 1.00 76.44 407 LYS A N 1
ATOM 3427 C CA . LYS A 1 407 ? -24.693 -13.209 14.731 1.00 76.44 407 LYS A CA 1
ATOM 3428 C C . LYS A 1 407 ? -25.604 -12.025 15.042 1.00 76.44 407 LYS A C 1
ATOM 3430 O O . LYS A 1 407 ? -25.560 -10.974 14.398 1.00 76.44 407 LYS A O 1
ATOM 3435 N N . GLY A 1 408 ? -26.486 -12.216 16.022 1.00 79.62 408 GLY A N 1
ATOM 3436 C CA . GLY A 1 408 ? -27.490 -11.225 16.410 1.00 79.62 408 GLY A CA 1
ATOM 3437 C C . GLY A 1 408 ? -28.491 -10.932 15.283 1.00 79.62 408 GLY A C 1
ATOM 3438 O O . GLY A 1 408 ? -29.220 -11.818 14.829 1.00 79.62 408 GLY A O 1
ATOM 3439 N N . LYS A 1 409 ? -28.545 -9.670 14.831 1.00 72.62 409 LYS A N 1
ATOM 3440 C CA . LYS A 1 409 ? -29.424 -9.223 13.729 1.00 72.62 409 LYS A CA 1
ATOM 3441 C C . LYS A 1 409 ? -28.829 -9.445 12.331 1.00 72.62 409 LYS A C 1
ATOM 3443 O O . LYS A 1 409 ? -29.497 -9.146 11.346 1.00 72.62 409 LYS A O 1
ATOM 3448 N N . VAL A 1 410 ? -27.593 -9.933 12.235 1.00 70.06 410 VAL A N 1
ATOM 3449 C CA . VAL A 1 410 ? -26.872 -10.104 10.968 1.00 70.06 410 VAL A CA 1
ATOM 3450 C C . VAL A 1 410 ? -26.659 -11.591 10.695 1.00 70.06 410 VAL A C 1
ATOM 3452 O O . VAL A 1 410 ? -26.311 -12.347 11.599 1.00 70.06 410 VAL A O 1
ATOM 3455 N N . VAL A 1 411 ? -26.860 -12.004 9.443 1.00 82.44 411 VAL A N 1
ATOM 3456 C CA . VAL A 1 411 ? -26.485 -13.338 8.955 1.00 82.44 411 VAL A CA 1
ATOM 3457 C C . VAL A 1 411 ? -25.174 -13.201 8.194 1.00 82.44 411 VAL A C 1
ATOM 3459 O O . VAL A 1 411 ? -25.084 -12.364 7.289 1.00 82.44 411 VAL A O 1
ATOM 3462 N N . LYS A 1 412 ? -24.171 -13.977 8.609 1.00 85.44 412 LYS A N 1
ATOM 3463 C CA . LYS A 1 412 ? -22.894 -14.119 7.920 1.00 85.44 412 LYS A CA 1
ATOM 3464 C C . LYS A 1 412 ? -22.895 -15.397 7.086 1.00 85.44 412 LYS A C 1
ATOM 3466 O O . LYS A 1 412 ? -23.396 -16.412 7.549 1.00 85.44 412 LYS A O 1
ATOM 3471 N N . TYR A 1 413 ? -22.342 -15.323 5.888 1.00 89.69 413 TYR A N 1
ATOM 3472 C CA . TYR A 1 413 ? -22.224 -16.415 4.937 1.00 89.69 413 TYR A CA 1
ATOM 3473 C C . TYR A 1 413 ? -20.749 -16.750 4.739 1.00 89.69 413 TYR A C 1
ATOM 3475 O O . TYR A 1 413 ? -19.936 -15.835 4.624 1.00 89.69 413 TYR A O 1
ATOM 3483 N N . SER A 1 414 ? -20.419 -18.033 4.689 1.00 88.00 414 SER A N 1
ATOM 3484 C CA . SER A 1 414 ? -19.068 -18.548 4.440 1.00 88.00 414 SER A CA 1
ATOM 3485 C C . SER A 1 414 ? -19.130 -19.686 3.433 1.00 88.00 414 SER A C 1
ATOM 3487 O O . SER A 1 414 ? -20.130 -20.399 3.375 1.00 88.00 414 SER A O 1
ATOM 3489 N N . LEU A 1 415 ? -18.085 -19.852 2.627 1.00 89.06 415 LEU A N 1
ATOM 3490 C CA . LEU A 1 415 ? -17.966 -21.019 1.758 1.00 89.06 415 LEU A CA 1
ATOM 3491 C C . LEU A 1 415 ? -17.663 -22.259 2.599 1.00 89.06 415 LEU A C 1
ATOM 3493 O O . LEU A 1 415 ? -16.937 -22.177 3.590 1.00 89.06 415 LEU A O 1
ATOM 3497 N N . ASN A 1 416 ? -18.212 -23.401 2.197 1.00 87.50 416 ASN A N 1
ATOM 3498 C CA . ASN A 1 416 ? -17.902 -24.690 2.819 1.00 87.50 416 ASN A CA 1
ATOM 3499 C C . ASN A 1 416 ? -16.692 -25.387 2.170 1.00 87.50 416 ASN A C 1
ATOM 3501 O O . ASN A 1 416 ? -16.386 -26.524 2.513 1.00 87.50 416 ASN A O 1
ATOM 3505 N N . PHE A 1 417 ? -16.015 -24.705 1.246 1.00 83.88 417 PHE A N 1
ATOM 3506 C CA . PHE A 1 417 ? -14.863 -25.184 0.491 1.00 83.88 417 PHE A CA 1
ATOM 3507 C C . PHE A 1 417 ? -13.944 -23.999 0.139 1.00 83.88 417 PHE A C 1
ATOM 3509 O O . PHE A 1 417 ? -14.343 -22.841 0.292 1.00 83.88 417 PHE A O 1
ATOM 3516 N N . GLU A 1 418 ? -12.720 -24.284 -0.309 1.00 72.94 418 GLU A N 1
ATOM 3517 C CA . GLU A 1 418 ? -11.793 -23.264 -0.820 1.00 72.94 418 GLU A CA 1
ATOM 3518 C C . GLU A 1 418 ? -11.981 -23.102 -2.335 1.00 72.94 418 GLU A C 1
ATOM 3520 O O . GLU A 1 418 ? -11.911 -24.084 -3.085 1.00 72.94 418 GLU A O 1
ATOM 3525 N N . LEU A 1 419 ? -12.249 -21.868 -2.768 1.00 67.06 419 LEU A N 1
ATOM 3526 C CA . LEU A 1 419 ? -12.571 -21.527 -4.154 1.00 67.06 419 LEU A CA 1
ATOM 3527 C C . LEU A 1 419 ? -11.313 -21.248 -4.985 1.00 67.06 419 LEU A C 1
ATOM 3529 O O . LEU A 1 419 ? -10.436 -20.510 -4.483 1.00 67.06 419 LEU A O 1
#

Sequence (419 aa):
MKVKKNKESVFVFVNRKYSIMMFRYSLNKDKPVIIRFLDTDFATGKRKSIENNVITISKVYTTQKTVITVNWAGKFERAFELLQILHDMILEYKKRDIDFSIAKIRPVRTELFVRYNRRYEKRVCEVLDLVYRRWGYERLIWDRKSKKNARDDVKYLYRVHLVLNKTKIHIKTYRRKNFKEDSSDFWDDPKLEISVYFGETDTLEEVRQKTELGKSLLASVVYLAKISDALIYEDTYATSLAYATDAIVKSLFVTSVELKEMYSDLIRDELDEYLLDYLTQSSINTDDTKYIAELFNTTSRTVRRRLEKFIRAGIVEQYRIRKTYFWVLRVGELDFKDEIDIDYVKQRILEEFNYEIDDTSARILHYIDRGHVTTTQLSRVLKLSRRTVQRYLSALVVAGIVSAERKGKVVKYSLNFEL

Secondary structure (DSSP, 8-state):
-EEEE-SSEEEEEEETTTTEEEEEEESSTTS--EEEEE-GGGTS-------S-EEEEEE---SS---EEEEEES-HHHHHHHHHHHHHHHHHHHTTT-----------EEEEEEEE-GGGHHHHHHHHHHHHHHHEEEEEEEEE--SS-TT--EEEEEEEEEEETTEEEEEEEE--TT--SS--STTTS-EEEEEEEPPTT--HHHHHHHHHHHHHHHHHHHHHTT-GGGEE--TTT-----PPPHHHHHHHH--HHHHHHHTGGG--SHHHHHHHHHHHHS-EETTHHHHHHHHTTS-HHHHHHHHHHHHHTTSEEEEEETTEEEEEE-SS-S-------HHHHHHHHHHHHS----HHHHHHHHHHHTT--SHHHHHHHTT--HHHHHHHHHHHHHTTSEEEEEETTEEEEEESS--